Protein AF-A0A9X2VRH5-F1 (afdb_monomer_lite)

Secondary structure (DSSP, 8-state):
----------------------PPP----S-SSB--STTSHHHHHHHHHHTTHHHHH--BSSB-EEETTEEEEEE--BTTB--EEEEE-TTS--EEEEHHHHHHHHTS-TTT-HHHHH-EEPPPTTSTT-EE-TT-SEEEEES-SS-SEEEEEE-SSS-EEEEEPPEEES---SSTTTT--GGG--SEEEEEEEEEEBS-TT----HHHHHHHHHHHHTSHHHHHHHHHHHHTT---TT---EE---TT---SSSEEEEEEEEE-GGG-EEEEEEEEEEE-SSS--EEEEEEEEEE-HHHHHHH-TT-S--SBPHHHHHHHHHHHHHIIIIIGGGGT-S-GGGSPBSS--EEEEEEEE---S-SS-SSPPPHHHHB--GGG--BSS---SPEEEEEE--TT--HHHHHHHHHHHHHHHHHHHTBS--

Sequence (427 aa):
MTNAIYGSAKNVLQVGEVRNVVFSASDGPGTNALPGEPDHEVEFQPVFEAAGGAARLGHALGRVLREGPGWVQHFEGTPAQPPVVIHKQPGRRAGVATRALWEVLGAFGFPDGGTAGVGFPLSDPRSPGRIVGLDDDVVELAGGSWSPRGQMVRRSTDEWVWRPQVSFDDEAFRMGDLWDTSSSRVDLRLRVAARVPFATDDLRITADGRVRLVAALDLSSATEFGKRLAERWGLAAEDVTWQEVNGPHDHNNTRFSAHQLAFVGEDDRPALALVVHSCLAPNGFSGAEIVVDLRVDFGAITKAVEVAEDPRLTLDEARDFFTHGWHVSTTTALLAFTEDPVALPPAGAPRLELYLQGERPGTSGDERPMTILDMVDLSEFGEPRTIRSGPLAVGVTTPVGLPLDEVRTHAGEAVRRMAETYGFTGA

Organism: NCBI:txid1654476

Radius of gyration: 26.56 Å; chains: 1; bounding box: 74×41×82 Å

pLDDT: mean 83.82, std 19.2, range [23.33, 98.62]

Foldseek 3Di:
DDDDDDDDDPPPPPPPPPPPPDFDDDDDDDQLQPAAPPPCSVQQVVLCVLLVHCVAQNGWSDHWDDDAQWIKTWTCGDPVYATWIWIDHVPAHIDIEHVVVQVVQQPFADDQGRCNALNDFDDDPVRRSPYHYLPDQKTWGADHPQERIWIWGDPDSPAIFIWGDKDWDPPQDPCPCPPDDVPDFAQKKKKKKKKFFFHDPPWWQDPVLLVQLQVLVCVAVLLVLQLVLCVLLVFDSPPFGKDFDDDPPRDPGGFKGKIKRFTAAPPRHGQWMWIKIWGQDDDPGGIIIIMTMIGGHVVRSVVRDVDNPASAAEPVSSLSNQLRNVLCRQESSCSSGPVDSRRGRGHHFMKIKIKIDGRDQPPVPDPHGDASVSRYPPCQLPDFPDRDRDIQMMMIGTHRPDDSVVSSVVSNVGSVVSCVVSRRDRD

Structure (mmCIF, N/CA/C/O backbone):
data_AF-A0A9X2VRH5-F1
#
_entry.id   AF-A0A9X2VRH5-F1
#
loop_
_atom_site.group_PDB
_atom_site.id
_atom_site.t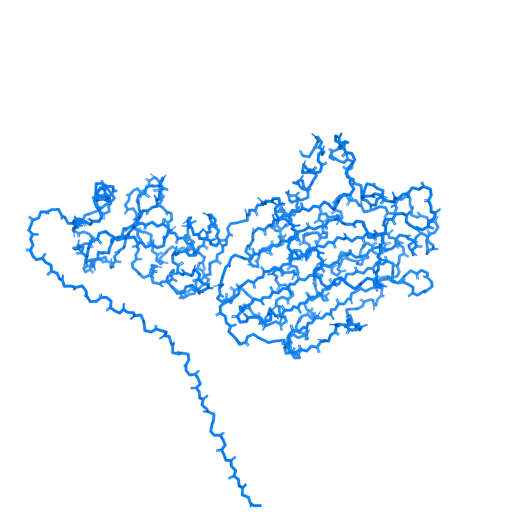ype_symbol
_atom_site.label_atom_id
_atom_site.label_alt_id
_atom_site.label_comp_id
_atom_site.label_asym_id
_atom_site.label_entity_id
_atom_site.label_seq_id
_atom_site.pdbx_PDB_ins_code
_atom_site.Cartn_x
_atom_site.Cartn_y
_atom_site.Cartn_z
_atom_site.occupancy
_atom_site.B_iso_or_equiv
_atom_site.auth_seq_id
_atom_site.auth_comp_id
_atom_site.auth_asym_id
_atom_site.auth_atom_id
_atom_site.pdbx_PDB_model_num
ATOM 1 N N . MET A 1 1 ? -43.811 -18.527 -28.873 1.00 38.19 1 MET A N 1
ATOM 2 C CA . MET A 1 1 ? -42.954 -18.729 -30.060 1.00 38.19 1 MET A CA 1
ATOM 3 C C . MET A 1 1 ? -42.538 -17.366 -30.577 1.00 38.19 1 MET A C 1
ATOM 5 O O . MET A 1 1 ? -43.396 -16.672 -31.097 1.00 38.19 1 MET A O 1
ATOM 9 N N . THR A 1 2 ? -41.291 -16.959 -30.330 1.00 29.78 2 THR A N 1
ATOM 10 C CA . THR A 1 2 ? -40.378 -16.212 -31.225 1.00 29.78 2 THR A CA 1
ATOM 11 C C . THR A 1 2 ? -39.117 -15.971 -30.390 1.00 29.78 2 THR A C 1
ATOM 13 O O . THR A 1 2 ? -39.121 -15.157 -29.472 1.00 29.78 2 THR A O 1
ATOM 16 N N . ASN A 1 3 ? -38.086 -16.781 -30.636 1.00 25.83 3 ASN A N 1
ATOM 17 C CA . ASN A 1 3 ? -36.779 -16.683 -29.991 1.00 25.83 3 ASN A CA 1
ATOM 18 C C . ASN A 1 3 ? -36.003 -15.516 -30.612 1.00 25.83 3 ASN A C 1
ATOM 20 O O . ASN A 1 3 ? -35.837 -15.491 -31.830 1.00 25.83 3 ASN A O 1
ATOM 24 N N . ALA A 1 4 ? -35.486 -14.605 -29.789 1.00 26.38 4 ALA A N 1
ATOM 25 C CA . ALA A 1 4 ? -34.442 -13.667 -30.187 1.00 26.38 4 ALA A CA 1
ATOM 26 C C . ALA A 1 4 ? -33.140 -14.081 -29.491 1.00 26.38 4 ALA A C 1
ATOM 28 O O . ALA A 1 4 ? -32.972 -13.919 -28.285 1.00 26.38 4 ALA A O 1
ATOM 29 N N . ILE A 1 5 ? -32.253 -14.688 -30.275 1.00 27.86 5 ILE A N 1
ATOM 30 C CA . ILE A 1 5 ? -30.889 -15.049 -29.901 1.00 27.86 5 ILE A CA 1
ATOM 31 C C . ILE A 1 5 ? -30.073 -13.753 -29.953 1.00 27.86 5 ILE A C 1
ATOM 33 O O . ILE A 1 5 ? -29.756 -13.274 -31.039 1.00 27.86 5 ILE A O 1
ATOM 37 N N . TYR A 1 6 ? -29.750 -13.172 -28.798 1.00 25.48 6 TYR A N 1
ATOM 38 C CA . TYR A 1 6 ? -28.715 -12.142 -28.713 1.00 25.48 6 TYR A CA 1
ATOM 39 C C . TYR A 1 6 ? -27.364 -12.842 -28.589 1.00 25.48 6 TYR A C 1
ATOM 41 O O . TYR A 1 6 ? -27.040 -13.435 -27.561 1.00 25.48 6 TYR A O 1
ATOM 49 N N . GLY A 1 7 ? -26.611 -12.828 -29.688 1.00 26.03 7 GLY A N 1
ATOM 50 C CA . GLY A 1 7 ? -25.240 -13.316 -29.730 1.00 26.03 7 GLY A CA 1
ATOM 51 C C . GLY A 1 7 ? -24.352 -12.501 -28.794 1.00 26.03 7 GLY A C 1
ATOM 52 O O . GLY A 1 7 ? -24.378 -11.272 -28.813 1.00 26.03 7 GLY A O 1
ATOM 53 N N . SER A 1 8 ? -23.561 -13.200 -27.979 1.00 25.52 8 SER A N 1
ATOM 54 C CA . SER A 1 8 ? -22.512 -12.597 -27.169 1.00 25.52 8 SER A CA 1
ATOM 55 C C . SER A 1 8 ? -21.451 -12.004 -28.097 1.00 25.52 8 SER A C 1
ATOM 57 O O . SER A 1 8 ? -20.679 -12.739 -28.724 1.00 25.52 8 SER A O 1
ATOM 59 N N . ALA A 1 9 ? -21.395 -10.680 -28.182 1.00 26.06 9 ALA A N 1
ATOM 60 C CA . ALA A 1 9 ? -20.209 -10.005 -28.672 1.00 26.06 9 ALA A CA 1
ATOM 61 C C . ALA A 1 9 ? -19.089 -10.279 -27.659 1.00 26.06 9 ALA A C 1
ATOM 63 O O . ALA A 1 9 ? -19.114 -9.782 -26.535 1.00 26.06 9 ALA A O 1
ATOM 64 N N . LYS A 1 10 ? -18.134 -11.136 -28.034 1.00 24.84 10 LYS A N 1
ATOM 65 C CA . LYS A 1 10 ? -16.832 -11.180 -27.372 1.00 24.84 10 LYS A CA 1
ATOM 66 C C . LYS A 1 10 ? -16.196 -9.811 -27.595 1.00 24.84 10 LYS A C 1
ATOM 68 O O . LYS A 1 10 ? -15.718 -9.541 -28.695 1.00 24.84 10 LYS A O 1
ATOM 73 N N . ASN A 1 11 ? -16.206 -8.961 -26.574 1.00 24.81 11 ASN A N 1
ATOM 74 C CA . ASN A 1 11 ? -15.332 -7.800 -26.525 1.00 24.81 11 ASN A CA 1
ATOM 75 C C . ASN A 1 11 ? -13.910 -8.336 -26.359 1.00 24.81 11 ASN A C 1
ATOM 77 O O . ASN A 1 11 ? -13.445 -8.608 -25.257 1.00 24.81 11 ASN A O 1
ATOM 81 N N . VAL A 1 12 ? -13.254 -8.590 -27.489 1.00 24.33 12 VAL A N 1
ATOM 82 C CA . VAL A 1 12 ? -11.800 -8.666 -27.537 1.00 24.33 12 VAL A CA 1
ATOM 83 C C . VAL A 1 12 ? -11.331 -7.282 -27.124 1.00 24.33 12 VAL A C 1
ATOM 85 O O . VAL A 1 12 ? -11.666 -6.306 -27.794 1.00 24.33 12 VAL A O 1
ATOM 88 N N . LEU A 1 13 ? -10.619 -7.202 -26.001 1.00 25.16 13 LEU A N 1
ATOM 89 C CA . LEU A 1 13 ? -9.874 -6.015 -25.616 1.00 25.16 13 LEU A CA 1
ATOM 90 C C . LEU A 1 13 ? -8.982 -5.678 -26.811 1.00 25.16 13 LEU A C 1
ATOM 92 O O . LEU A 1 13 ? -8.028 -6.394 -27.120 1.00 25.16 13 LEU A O 1
ATOM 96 N N . GLN A 1 14 ? -9.374 -4.653 -27.561 1.00 23.91 14 GLN A N 1
ATOM 97 C CA . GLN A 1 14 ? -8.560 -4.114 -28.626 1.00 23.91 14 GLN A CA 1
ATOM 98 C C . GLN A 1 14 ? -7.407 -3.434 -27.898 1.00 23.91 14 GLN A C 1
ATOM 100 O O . GLN A 1 14 ? -7.537 -2.300 -27.444 1.00 23.91 14 GLN A O 1
ATOM 105 N N . VAL A 1 15 ? -6.319 -4.185 -27.698 1.00 28.50 15 VAL A N 1
ATOM 106 C CA . VAL A 1 15 ? -5.009 -3.640 -27.350 1.00 28.50 15 VAL A CA 1
ATOM 107 C C . VAL A 1 15 ? -4.822 -2.469 -28.300 1.00 28.50 15 VAL A C 1
ATOM 109 O O . VAL A 1 15 ? -4.787 -2.673 -29.517 1.00 28.50 15 VAL A O 1
ATOM 112 N N . GLY A 1 16 ? -4.865 -1.251 -27.753 1.00 26.20 16 GLY A N 1
ATOM 113 C CA . GLY A 1 16 ? -4.719 -0.039 -28.541 1.00 26.20 16 GLY A CA 1
ATOM 114 C C . GLY A 1 16 ? -3.506 -0.219 -29.435 1.00 26.20 16 GLY A C 1
ATOM 115 O O . GLY A 1 16 ? -2.478 -0.698 -28.958 1.00 26.20 16 GLY A O 1
ATOM 116 N N . GLU A 1 17 ? -3.664 0.062 -30.732 1.00 23.33 17 GLU A N 1
ATOM 117 C CA . GLU A 1 17 ? -2.574 -0.022 -31.697 1.00 23.33 17 GLU A CA 1
ATOM 118 C C . GLU A 1 17 ? -1.329 0.612 -31.078 1.00 23.33 17 GLU A C 1
ATOM 120 O O . GLU A 1 17 ? -1.246 1.833 -30.919 1.00 23.33 17 GLU A O 1
ATOM 125 N N . VAL A 1 18 ? -0.354 -0.229 -30.728 1.00 32.19 18 VAL A N 1
ATOM 126 C CA . VAL A 1 18 ? 1.018 0.219 -30.562 1.00 32.19 18 VAL A CA 1
ATOM 127 C C . VAL A 1 18 ? 1.331 0.853 -31.902 1.00 32.19 18 VAL A C 1
ATOM 129 O O . VAL A 1 18 ? 1.407 0.160 -32.919 1.00 32.19 18 VAL A O 1
ATOM 132 N N . ARG A 1 19 ? 1.406 2.187 -31.939 1.00 27.39 19 ARG A N 1
ATOM 133 C CA . ARG A 1 19 ? 1.883 2.894 -33.119 1.00 27.39 19 ARG A CA 1
ATOM 134 C C . ARG A 1 19 ? 3.271 2.338 -33.384 1.00 27.39 19 ARG A C 1
ATOM 136 O O . ARG A 1 19 ? 4.225 2.701 -32.705 1.00 27.39 19 ARG A O 1
ATOM 143 N N . ASN A 1 20 ? 3.365 1.433 -34.351 1.00 27.00 20 ASN A N 1
ATOM 144 C CA . ASN A 1 20 ? 4.625 1.027 -34.935 1.00 27.00 20 ASN A CA 1
ATOM 145 C C . ASN A 1 20 ? 5.223 2.298 -35.530 1.00 27.00 20 ASN A C 1
ATOM 147 O O . ASN A 1 20 ? 4.850 2.726 -36.622 1.00 27.00 20 ASN A O 1
ATOM 151 N N . VAL A 1 21 ? 6.093 2.958 -34.768 1.00 35.22 21 VAL A N 1
ATOM 152 C CA . VAL A 1 21 ? 6.889 4.062 -35.281 1.00 35.22 21 VAL A CA 1
ATOM 153 C C . VAL A 1 21 ? 7.891 3.427 -36.236 1.00 35.22 21 VAL A C 1
ATOM 155 O O . VAL A 1 21 ? 8.880 2.823 -35.825 1.00 35.22 21 VAL A O 1
ATOM 158 N N . VAL A 1 22 ? 7.572 3.481 -37.527 1.00 28.33 22 VAL A N 1
ATOM 159 C CA . VAL A 1 22 ? 8.476 3.068 -38.598 1.00 28.33 22 VAL A CA 1
ATOM 160 C C . VAL A 1 22 ? 9.515 4.173 -38.747 1.00 28.33 22 VAL A C 1
ATOM 162 O O . VAL A 1 22 ? 9.224 5.244 -39.279 1.00 28.33 22 VAL A O 1
ATOM 165 N N . PHE A 1 23 ? 10.721 3.933 -38.245 1.00 37.50 23 PHE A N 1
ATOM 166 C CA . PHE A 1 23 ? 11.850 4.831 -38.449 1.00 37.50 23 PHE A CA 1
ATOM 167 C C . PHE A 1 23 ? 12.479 4.563 -39.823 1.00 37.50 23 PHE A C 1
ATOM 169 O O . PHE A 1 23 ? 12.725 3.415 -40.186 1.00 37.50 23 PHE A O 1
ATOM 176 N N . SER A 1 24 ? 12.720 5.619 -40.603 1.00 31.89 24 SER A N 1
ATOM 177 C CA . SER A 1 24 ? 13.521 5.547 -41.832 1.00 31.89 24 SER A CA 1
ATOM 178 C C . SER A 1 24 ? 14.968 5.910 -41.498 1.00 31.89 24 SER A C 1
ATOM 180 O O . SER A 1 24 ? 15.210 6.996 -40.972 1.00 31.89 24 SER A O 1
ATOM 182 N N . ALA A 1 25 ? 15.915 5.015 -41.787 1.00 34.03 25 ALA A N 1
ATOM 183 C CA . ALA A 1 25 ? 17.341 5.248 -41.566 1.00 34.03 25 ALA A CA 1
ATOM 184 C C . ALA A 1 25 ? 17.881 6.346 -42.505 1.00 34.03 25 ALA A C 1
ATOM 186 O O . ALA A 1 25 ? 17.543 6.378 -43.689 1.00 34.03 25 ALA A O 1
ATOM 187 N N . SER A 1 26 ? 18.729 7.239 -41.986 1.00 35.78 26 SER A N 1
ATOM 188 C CA . SER A 1 26 ? 19.509 8.187 -42.792 1.00 35.78 26 SER A CA 1
ATOM 189 C C . SER A 1 26 ? 20.978 7.765 -42.821 1.00 35.78 26 SER A C 1
ATOM 191 O O . SER A 1 26 ? 21.624 7.744 -41.773 1.00 35.78 26 SER A O 1
ATOM 193 N N . ASP A 1 27 ? 21.506 7.473 -44.010 1.00 37.06 27 ASP A N 1
ATOM 194 C CA . ASP A 1 27 ? 22.902 7.088 -44.231 1.00 37.06 27 ASP A CA 1
ATOM 195 C C . ASP A 1 27 ? 23.851 8.294 -44.107 1.00 37.06 27 ASP A C 1
ATOM 197 O O . ASP A 1 27 ? 23.890 9.173 -44.971 1.00 37.06 27 ASP A O 1
ATOM 201 N N . GLY A 1 28 ? 24.657 8.328 -43.045 1.00 33.66 28 GLY A N 1
ATOM 202 C CA . GLY A 1 28 ? 25.760 9.277 -42.883 1.00 33.66 28 GLY A CA 1
ATOM 203 C C . GLY A 1 28 ? 26.789 8.768 -41.863 1.00 33.66 28 GLY A C 1
ATOM 204 O O . GLY A 1 28 ? 26.388 8.283 -40.806 1.00 33.66 28 GLY A O 1
ATOM 205 N N . PRO A 1 29 ? 28.108 8.840 -42.136 1.00 40.34 29 PRO A N 1
ATOM 206 C CA . PRO A 1 29 ? 29.128 8.378 -41.203 1.00 40.34 29 PRO A CA 1
ATOM 207 C C . PRO A 1 29 ? 29.541 9.505 -40.244 1.00 40.34 29 PRO A C 1
ATOM 209 O O . PRO A 1 29 ? 30.034 10.543 -40.681 1.00 40.34 29 PRO A O 1
ATOM 212 N N . GLY A 1 30 ? 29.407 9.277 -38.935 1.00 45.72 30 GLY A N 1
ATOM 213 C CA . GLY A 1 30 ? 29.993 10.125 -37.887 1.00 45.72 30 GLY A CA 1
ATOM 214 C C . GLY A 1 30 ? 28.995 10.500 -36.792 1.00 45.72 30 GLY A C 1
ATOM 215 O O . GLY A 1 30 ? 28.043 11.216 -37.066 1.00 45.72 30 GLY A O 1
ATOM 216 N N . THR A 1 31 ? 29.258 10.013 -35.571 1.00 41.44 31 THR A N 1
ATOM 217 C CA . THR A 1 31 ? 28.448 10.072 -34.329 1.00 41.44 31 THR A CA 1
ATOM 218 C C . THR A 1 31 ? 27.107 9.324 -34.390 1.00 41.44 31 THR A C 1
ATOM 220 O O . THR A 1 31 ? 26.124 9.807 -34.931 1.00 41.44 31 THR A O 1
ATOM 223 N N . ASN A 1 32 ? 27.066 8.116 -33.808 1.00 51.38 32 ASN A N 1
ATOM 224 C CA . ASN A 1 32 ? 25.882 7.240 -33.812 1.00 51.38 32 ASN A CA 1
ATOM 225 C C . ASN A 1 32 ? 24.816 7.613 -32.763 1.00 51.38 32 ASN A C 1
ATOM 227 O O . ASN A 1 32 ? 23.782 6.955 -32.716 1.00 51.38 32 ASN A O 1
ATOM 231 N N . ALA A 1 33 ? 25.029 8.654 -31.953 1.00 51.75 33 ALA A N 1
ATOM 232 C CA . ALA A 1 33 ? 23.936 9.382 -31.318 1.00 51.75 33 ALA A CA 1
ATOM 233 C C . ALA A 1 33 ? 23.462 10.437 -32.330 1.00 51.75 33 ALA A C 1
ATOM 235 O O . ALA A 1 33 ? 24.148 11.427 -32.564 1.00 51.75 33 ALA A O 1
ATOM 236 N N . LEU A 1 34 ? 22.341 10.179 -33.009 1.00 50.84 34 LEU A N 1
ATOM 237 C CA . LEU A 1 34 ? 21.834 11.091 -34.039 1.00 50.84 34 LEU A CA 1
ATOM 238 C C . LEU A 1 34 ? 21.362 12.416 -33.424 1.00 50.84 34 LEU A C 1
ATOM 240 O O . LEU A 1 34 ? 20.657 12.368 -32.408 1.00 50.84 34 LEU A O 1
ATOM 244 N N . PRO A 1 35 ? 21.645 13.568 -34.068 1.00 50.47 35 PRO A N 1
ATOM 245 C CA . PRO A 1 35 ? 21.377 14.847 -33.448 1.00 50.47 35 PRO A CA 1
ATOM 246 C C . PRO A 1 35 ? 19.897 15.134 -33.179 1.00 50.47 35 PRO A C 1
ATOM 248 O O . PRO A 1 35 ? 19.085 15.137 -34.109 1.00 50.47 35 PRO A O 1
ATOM 251 N N . GLY A 1 36 ? 19.534 15.343 -31.911 1.00 58.47 36 GLY A N 1
ATOM 252 C CA . GLY A 1 36 ? 18.159 15.453 -31.400 1.00 58.47 36 GLY A CA 1
ATOM 253 C C . GLY A 1 36 ? 17.818 16.821 -30.819 1.00 58.47 36 GLY A C 1
ATOM 254 O O . GLY A 1 36 ? 18.209 17.836 -31.393 1.00 58.47 36 GLY A O 1
ATOM 255 N N . GLU A 1 37 ? 17.041 16.866 -29.725 1.00 55.69 37 GLU A N 1
ATOM 256 C CA . GLU A 1 37 ? 16.950 18.097 -28.921 1.00 55.69 37 GLU A CA 1
ATOM 257 C C . GLU A 1 37 ? 18.383 18.562 -28.591 1.00 55.69 37 GLU A C 1
ATOM 259 O O . GLU A 1 37 ? 19.158 17.749 -28.072 1.00 55.69 37 GLU A O 1
ATOM 264 N N . PRO A 1 38 ? 18.763 19.814 -28.921 1.00 54.44 38 PRO A N 1
ATOM 265 C CA . PRO A 1 38 ? 20.122 20.298 -28.701 1.00 54.44 38 PRO A CA 1
ATOM 266 C C . PRO A 1 38 ? 20.572 20.058 -27.252 1.00 54.44 38 PRO A C 1
ATOM 268 O O . PRO A 1 38 ? 19.781 20.225 -26.329 1.00 54.44 38 PRO A O 1
ATOM 271 N N . ASP A 1 39 ? 21.842 19.683 -27.076 1.00 65.06 39 ASP A N 1
ATOM 272 C CA . ASP A 1 39 ? 22.572 19.528 -25.802 1.00 65.06 39 ASP A CA 1
ATOM 273 C C . ASP A 1 39 ? 22.469 18.178 -25.053 1.00 65.06 39 ASP A C 1
ATOM 275 O O . ASP A 1 39 ? 23.260 17.947 -24.135 1.00 65.06 39 ASP A O 1
ATOM 279 N N . HIS A 1 40 ? 21.614 17.228 -25.461 1.00 68.12 40 HIS A N 1
ATOM 280 C CA . HIS A 1 40 ? 21.490 15.934 -24.752 1.00 68.12 40 HIS A CA 1
ATOM 281 C C . HIS A 1 40 ? 22.346 14.780 -25.308 1.00 68.12 40 HIS A C 1
ATOM 283 O O . HIS A 1 40 ? 22.630 13.819 -24.590 1.00 68.12 40 HIS A O 1
ATOM 289 N N . GLU A 1 41 ? 22.834 14.871 -26.546 1.00 71.06 41 GLU A N 1
ATOM 290 C CA . GLU A 1 41 ? 23.702 13.843 -27.157 1.00 71.06 41 GLU A CA 1
ATOM 291 C C . GLU A 1 41 ? 25.014 13.645 -26.394 1.00 71.06 41 GLU A C 1
ATOM 293 O O . GLU A 1 41 ? 25.464 12.515 -26.188 1.00 71.06 41 GLU A O 1
ATOM 298 N N . VAL A 1 42 ? 25.596 14.749 -25.914 1.00 79.44 42 VAL A N 1
ATOM 299 C CA . VAL A 1 42 ? 26.840 14.751 -25.129 1.00 79.44 42 VAL A CA 1
ATOM 300 C C . VAL A 1 42 ? 26.685 13.921 -23.854 1.00 79.44 42 VAL A C 1
ATOM 302 O O . VAL A 1 42 ? 27.647 13.328 -23.372 1.00 79.44 42 VAL A O 1
ATOM 305 N N . GLU A 1 43 ? 25.470 13.834 -23.315 1.00 85.75 43 GLU A N 1
ATOM 306 C CA . GLU A 1 43 ? 25.186 13.102 -22.084 1.00 85.75 43 GLU A CA 1
ATOM 307 C C . GLU A 1 43 ? 24.933 11.605 -22.322 1.00 85.75 43 GLU A C 1
ATOM 309 O O . GLU A 1 43 ? 25.116 10.803 -21.405 1.00 85.75 43 GLU A O 1
ATOM 314 N N . PHE A 1 44 ? 24.529 11.217 -23.537 1.00 91.75 44 PHE A N 1
ATOM 315 C CA . PHE A 1 44 ? 24.274 9.823 -23.920 1.00 91.75 44 PHE A CA 1
ATOM 316 C C . PHE A 1 44 ? 25.554 9.127 -24.393 1.00 91.75 44 PHE A C 1
ATOM 318 O O . PHE A 1 44 ? 25.726 7.929 -24.153 1.00 91.75 44 PHE A O 1
ATOM 325 N N . GLN A 1 45 ? 26.483 9.876 -24.998 1.00 91.25 45 GLN A N 1
ATOM 326 C CA . GLN A 1 45 ? 27.726 9.347 -25.562 1.00 91.25 45 GLN A CA 1
ATOM 327 C C . GLN A 1 45 ? 28.568 8.517 -24.567 1.00 91.25 45 GLN A C 1
ATOM 329 O O . GLN A 1 45 ? 28.950 7.401 -24.928 1.00 91.25 45 GLN A O 1
ATOM 334 N N . PRO A 1 46 ? 28.814 8.950 -23.310 1.00 92.81 46 PRO A N 1
ATOM 335 C CA . PRO A 1 46 ? 29.617 8.162 -22.372 1.00 92.81 46 PRO A CA 1
ATOM 336 C C . PRO A 1 46 ? 28.986 6.806 -22.042 1.00 92.81 46 PRO A C 1
ATOM 338 O O . PRO A 1 46 ? 29.686 5.812 -21.864 1.00 92.81 46 PRO A O 1
ATOM 341 N N . VAL A 1 47 ? 27.654 6.755 -21.963 1.00 94.69 47 VAL A N 1
ATOM 342 C CA . VAL A 1 47 ? 26.912 5.520 -21.684 1.00 94.69 47 VAL A CA 1
ATOM 343 C C . VAL A 1 47 ? 26.855 4.620 -22.910 1.00 94.69 47 VAL A C 1
ATOM 345 O O . VAL A 1 47 ? 27.018 3.411 -22.765 1.00 94.69 47 VAL A O 1
ATOM 348 N N . PHE A 1 48 ? 26.698 5.191 -24.104 1.00 95.00 48 PHE A N 1
ATOM 349 C CA . PHE A 1 48 ? 26.790 4.458 -25.364 1.00 95.00 48 PHE A CA 1
ATOM 350 C C . PHE A 1 48 ? 28.150 3.762 -25.501 1.00 95.00 48 PHE A C 1
ATOM 352 O O . PHE A 1 48 ? 28.203 2.559 -25.747 1.00 95.00 48 PHE A O 1
ATOM 359 N N . GLU A 1 49 ? 29.251 4.483 -25.273 1.00 95.06 49 GLU A N 1
ATOM 360 C CA . GLU A 1 49 ? 30.609 3.927 -25.312 1.00 95.06 49 GLU A CA 1
ATOM 361 C C . GLU A 1 49 ? 30.831 2.864 -24.233 1.00 95.06 49 GLU A C 1
ATOM 363 O O . GLU A 1 49 ? 31.309 1.770 -24.539 1.00 95.06 49 GLU A O 1
ATOM 368 N N . ALA A 1 50 ? 30.428 3.143 -22.987 1.00 94.56 50 ALA A N 1
ATOM 369 C CA . ALA A 1 50 ? 30.545 2.193 -21.880 1.00 94.56 50 ALA A CA 1
ATOM 370 C C . ALA A 1 50 ? 29.744 0.903 -22.125 1.00 94.56 50 ALA A C 1
ATOM 372 O O . ALA A 1 50 ? 30.163 -0.183 -21.727 1.00 94.56 50 ALA A O 1
ATOM 373 N N . ALA A 1 51 ? 28.618 1.003 -22.833 1.00 94.81 51 ALA A N 1
ATOM 374 C CA . ALA A 1 51 ? 27.803 -0.131 -23.245 1.00 94.81 51 ALA A CA 1
ATOM 375 C C . ALA A 1 51 ? 28.336 -0.852 -24.501 1.00 94.81 51 ALA A C 1
ATOM 377 O O . ALA A 1 51 ? 27.665 -1.741 -25.017 1.00 94.81 51 ALA A O 1
ATOM 378 N N . GLY A 1 52 ? 29.537 -0.518 -24.989 1.00 95.12 52 GLY A N 1
ATOM 379 C CA . GLY A 1 52 ? 30.192 -1.171 -26.130 1.00 95.12 52 GLY A CA 1
ATOM 380 C C . GLY A 1 52 ? 29.934 -0.513 -27.489 1.00 95.12 52 GLY A C 1
ATOM 381 O O . GLY A 1 52 ? 30.324 -1.063 -28.522 1.00 95.12 52 GLY A O 1
ATOM 382 N N . GLY A 1 53 ? 29.292 0.656 -27.503 1.00 95.06 53 GLY A N 1
ATOM 383 C CA . GLY A 1 53 ? 29.036 1.463 -28.690 1.00 95.06 53 GLY A CA 1
ATOM 384 C C . GLY A 1 53 ? 28.291 0.712 -29.793 1.00 95.06 53 GLY A C 1
ATOM 385 O O . GLY A 1 53 ? 27.529 -0.222 -29.546 1.00 95.06 53 GLY A O 1
ATOM 386 N N . ALA A 1 54 ? 28.549 1.097 -31.043 1.00 94.19 54 ALA A N 1
ATOM 387 C CA . ALA A 1 54 ? 27.851 0.555 -32.210 1.00 94.19 54 ALA A CA 1
ATOM 388 C C . ALA A 1 54 ? 28.061 -0.955 -32.389 1.00 94.19 54 ALA A C 1
ATOM 390 O O . ALA A 1 54 ? 27.171 -1.655 -32.860 1.00 94.19 54 ALA A O 1
ATOM 391 N N . ALA A 1 55 ? 29.228 -1.461 -31.976 1.00 94.44 55 ALA A N 1
ATOM 392 C CA . ALA A 1 55 ? 29.569 -2.876 -32.072 1.00 94.44 55 ALA A CA 1
ATOM 393 C C . ALA A 1 55 ? 28.667 -3.764 -31.203 1.00 94.44 55 ALA A C 1
ATOM 395 O O . ALA A 1 55 ? 28.528 -4.951 -31.491 1.00 94.44 55 ALA A O 1
ATOM 396 N N . ARG A 1 56 ? 28.066 -3.200 -30.146 1.00 95.06 56 ARG A N 1
ATOM 397 C CA . ARG A 1 56 ? 27.194 -3.927 -29.222 1.00 95.06 56 ARG A CA 1
ATOM 398 C C . ARG A 1 56 ? 25.735 -3.483 -29.304 1.00 95.06 56 ARG A C 1
ATOM 400 O O . ARG A 1 56 ? 24.855 -4.338 -29.289 1.00 95.06 56 ARG A O 1
ATOM 407 N N . LEU A 1 57 ? 25.487 -2.178 -29.399 1.00 95.62 57 LEU A N 1
ATOM 408 C CA . LEU A 1 57 ? 24.143 -1.595 -29.389 1.00 95.62 57 LEU A CA 1
ATOM 409 C C . LEU A 1 57 ? 23.536 -1.414 -30.788 1.00 95.62 57 LEU A C 1
ATOM 411 O O . LEU A 1 57 ? 22.332 -1.207 -30.889 1.00 95.62 57 LEU A O 1
ATOM 415 N N . GLY A 1 58 ? 24.333 -1.498 -31.857 1.00 95.56 58 GLY A N 1
ATOM 416 C CA . GLY A 1 58 ? 23.880 -1.221 -33.221 1.00 95.56 58 GLY A CA 1
ATOM 417 C C . GLY A 1 58 ? 23.763 0.272 -33.534 1.00 95.56 58 GLY A C 1
ATOM 418 O O . GLY A 1 58 ? 24.369 1.122 -32.870 1.00 95.56 58 GLY A O 1
ATOM 419 N N . HIS A 1 59 ? 23.003 0.593 -34.581 1.00 93.50 59 HIS A N 1
ATOM 420 C CA . HIS A 1 59 ? 22.742 1.969 -34.998 1.00 93.50 59 HIS A CA 1
ATOM 421 C C . HIS A 1 59 ? 21.558 2.566 -34.230 1.00 93.50 59 HIS A C 1
ATOM 423 O O . HIS A 1 59 ? 20.632 1.854 -33.833 1.00 93.50 59 HIS A O 1
ATOM 429 N N . ALA A 1 60 ? 21.591 3.883 -34.006 1.00 93.06 60 ALA A N 1
ATOM 430 C CA . ALA A 1 60 ? 20.440 4.591 -33.461 1.00 93.06 60 ALA A CA 1
ATOM 431 C C . ALA A 1 60 ? 19.296 4.589 -34.480 1.00 93.06 60 ALA A C 1
ATOM 433 O O . ALA A 1 60 ? 19.481 4.948 -35.641 1.00 93.06 60 ALA A O 1
ATOM 434 N N . LEU A 1 61 ? 18.101 4.239 -34.011 1.00 91.56 61 LEU A N 1
ATOM 435 C CA . LEU A 1 61 ? 16.868 4.231 -34.800 1.00 91.56 61 LEU A CA 1
ATOM 436 C C . LEU A 1 61 ? 16.293 5.634 -35.007 1.00 91.56 61 LEU A C 1
ATOM 438 O O . LEU A 1 61 ? 15.435 5.846 -35.857 1.00 91.56 61 LEU A O 1
ATOM 442 N N . GLY A 1 62 ? 16.741 6.607 -34.223 1.00 88.12 62 GLY A N 1
ATOM 443 C CA . GLY A 1 62 ? 16.233 7.961 -34.291 1.00 88.12 62 GLY A CA 1
ATOM 444 C C . GLY A 1 62 ? 17.020 8.918 -33.416 1.00 88.12 62 GLY A C 1
ATOM 445 O O . GLY A 1 62 ? 18.043 8.580 -32.818 1.00 88.12 62 GLY A O 1
ATOM 446 N N . ARG A 1 63 ? 16.519 10.145 -33.368 1.00 89.12 63 ARG A N 1
ATOM 447 C CA . ARG A 1 63 ? 17.050 11.221 -32.533 1.00 89.12 63 ARG A CA 1
ATOM 448 C C . ARG A 1 63 ? 16.699 10.987 -31.064 1.00 89.12 63 ARG A C 1
ATOM 450 O O . ARG A 1 63 ? 15.778 10.230 -30.766 1.00 89.12 63 ARG A O 1
ATOM 457 N N . VAL A 1 64 ? 17.402 11.671 -30.164 1.00 90.50 64 VAL A N 1
ATOM 458 C CA . VAL A 1 64 ? 16.981 11.774 -28.761 1.00 90.50 64 VAL A CA 1
ATOM 459 C C . VAL A 1 64 ? 15.639 12.510 -28.701 1.00 90.50 64 VAL A C 1
ATOM 461 O O . VAL A 1 64 ? 15.499 13.587 -29.286 1.00 90.50 64 VAL A O 1
ATOM 464 N N . LEU A 1 65 ? 14.657 11.929 -28.013 1.00 90.31 65 LEU A N 1
ATOM 465 C CA . LEU A 1 65 ? 13.310 12.479 -27.857 1.00 90.31 65 LEU A CA 1
ATOM 466 C C . LEU A 1 65 ? 12.931 12.531 -26.380 1.00 90.31 65 LEU A C 1
ATOM 468 O O . LEU A 1 65 ? 13.389 11.712 -25.583 1.00 90.31 65 LEU A O 1
ATOM 472 N N . ARG A 1 66 ? 12.064 13.478 -26.021 1.00 90.19 66 ARG A N 1
ATOM 473 C CA . ARG A 1 66 ? 11.465 13.529 -24.691 1.00 90.19 66 ARG A CA 1
ATOM 474 C C . ARG A 1 66 ? 10.363 12.475 -24.575 1.00 90.19 66 ARG A C 1
ATOM 476 O O . ARG A 1 66 ? 9.412 12.490 -25.352 1.00 90.19 66 ARG A O 1
ATOM 483 N N . GLU A 1 67 ? 10.473 11.604 -23.582 1.00 90.56 67 GLU A N 1
ATOM 484 C CA . GLU A 1 67 ? 9.488 10.569 -23.262 1.00 90.56 67 GLU A CA 1
ATOM 485 C C . GLU A 1 67 ? 9.328 10.480 -21.741 1.00 90.56 67 GLU A C 1
ATOM 487 O O . GLU A 1 67 ? 10.315 10.430 -21.006 1.00 90.56 67 GLU A O 1
ATOM 492 N N . GLY A 1 68 ? 8.084 10.495 -21.256 1.00 88.19 68 GLY A N 1
ATOM 493 C CA . GLY A 1 68 ? 7.786 10.437 -19.824 1.00 88.19 68 GLY A CA 1
ATOM 494 C C . GLY A 1 68 ? 8.592 11.466 -19.005 1.00 88.19 68 GLY A C 1
ATOM 495 O O . GLY A 1 68 ? 8.563 12.660 -19.325 1.00 88.19 68 GLY A O 1
ATOM 496 N N . PRO A 1 69 ? 9.317 11.043 -17.950 1.00 90.38 69 PRO A N 1
ATOM 497 C CA . PRO A 1 69 ? 10.053 11.947 -17.070 1.00 90.38 69 PRO A CA 1
ATOM 498 C C . PRO A 1 69 ? 11.409 12.421 -17.616 1.00 90.38 69 PRO A C 1
ATOM 500 O O . PRO A 1 69 ? 12.145 13.092 -16.890 1.00 90.38 69 PRO A O 1
ATOM 503 N N . GLY A 1 70 ? 11.792 12.065 -18.846 1.00 93.88 70 GLY A N 1
ATOM 504 C CA . GLY A 1 70 ? 13.138 12.342 -19.338 1.00 93.88 70 GLY A CA 1
ATOM 505 C C . GLY A 1 70 ? 13.303 12.236 -20.849 1.00 93.88 70 GLY A C 1
ATOM 506 O O . GLY A 1 70 ? 12.395 12.553 -21.612 1.00 93.88 70 GLY A O 1
ATOM 507 N N . TRP A 1 71 ? 14.496 11.820 -21.266 1.00 94.25 71 TRP A N 1
ATOM 508 C CA . TRP A 1 71 ? 14.896 11.690 -22.665 1.00 94.25 71 TRP A CA 1
ATOM 509 C C . TRP A 1 71 ? 15.300 10.258 -22.980 1.00 94.25 71 TRP A C 1
ATOM 511 O O . TRP A 1 71 ? 15.860 9.576 -22.118 1.00 94.25 71 TRP A O 1
ATOM 521 N N . VAL A 1 72 ? 15.052 9.825 -24.214 1.00 95.25 72 VAL A N 1
ATOM 522 C CA . VAL A 1 72 ? 15.320 8.464 -24.687 1.00 95.25 72 VAL A CA 1
ATOM 523 C C . VAL A 1 72 ? 15.898 8.456 -26.098 1.00 95.25 72 VAL A C 1
ATOM 525 O O . VAL A 1 72 ? 15.626 9.351 -26.898 1.00 95.25 72 VAL A O 1
ATOM 528 N N . GLN A 1 73 ? 16.670 7.421 -26.420 1.00 94.94 73 GLN A N 1
ATOM 529 C CA . GLN A 1 73 ? 17.113 7.103 -27.775 1.00 94.94 73 GLN A CA 1
ATOM 530 C C . GLN A 1 73 ? 17.121 5.588 -27.967 1.00 94.94 73 GLN A C 1
ATOM 532 O O . GLN A 1 73 ? 17.704 4.851 -27.170 1.00 94.94 73 GLN A O 1
ATOM 537 N N . HIS A 1 74 ? 16.472 5.128 -29.033 1.00 95.94 74 HIS A N 1
ATOM 538 C CA . HIS A 1 74 ? 16.354 3.709 -29.357 1.00 95.94 74 HIS A CA 1
ATOM 539 C C . HIS A 1 74 ? 17.474 3.265 -30.295 1.00 95.94 74 HIS A C 1
ATOM 541 O O . HIS A 1 74 ? 17.873 4.011 -31.191 1.00 95.94 74 HIS A O 1
ATOM 547 N N . PHE A 1 75 ? 17.927 2.026 -30.124 1.00 97.00 75 PHE A N 1
ATOM 548 C CA . PHE A 1 75 ? 18.966 1.404 -30.938 1.00 97.00 75 PHE A CA 1
ATOM 549 C C . PHE A 1 75 ? 18.519 0.027 -31.432 1.00 97.00 75 PHE A C 1
ATOM 551 O O . PHE A 1 75 ? 17.785 -0.686 -30.744 1.00 97.00 75 PHE A O 1
ATOM 558 N N . GLU A 1 76 ? 18.979 -0.343 -32.626 1.00 95.94 76 GLU A N 1
ATOM 559 C CA . GLU A 1 76 ? 18.610 -1.587 -33.316 1.00 95.94 76 GLU A CA 1
ATOM 560 C C . GLU A 1 76 ? 19.051 -2.860 -32.587 1.00 95.94 76 GLU A C 1
ATOM 562 O O . GLU A 1 76 ? 18.426 -3.906 -32.749 1.00 95.94 76 GLU A O 1
ATOM 567 N N . GLY A 1 77 ? 20.108 -2.789 -31.777 1.00 94.75 77 GLY A N 1
ATOM 568 C CA . GLY A 1 77 ? 20.803 -3.973 -31.288 1.00 94.75 77 GLY A CA 1
ATOM 569 C C . GLY A 1 77 ? 21.700 -4.589 -32.364 1.00 94.75 77 GLY A C 1
ATOM 570 O O . GLY A 1 77 ? 22.022 -3.980 -33.383 1.00 94.75 77 GLY A O 1
ATOM 571 N N . THR A 1 78 ? 22.142 -5.819 -32.126 1.00 94.88 78 THR A N 1
ATOM 572 C CA . THR A 1 78 ? 22.981 -6.606 -33.042 1.00 94.88 78 THR A CA 1
ATOM 573 C C . THR A 1 78 ? 22.523 -8.069 -33.029 1.00 94.88 78 THR A C 1
ATOM 575 O O . THR A 1 78 ? 21.747 -8.458 -32.160 1.00 94.88 78 THR A O 1
ATOM 578 N N . PRO A 1 79 ? 23.019 -8.957 -33.908 1.00 93.88 79 PRO A N 1
ATOM 579 C CA . PRO A 1 79 ? 22.681 -10.381 -33.814 1.00 93.88 79 PRO A CA 1
ATOM 580 C C . PRO A 1 79 ? 23.024 -11.034 -32.459 1.00 93.88 79 PRO A C 1
ATOM 582 O O . PRO A 1 79 ? 22.450 -12.064 -32.119 1.00 93.88 79 PRO A O 1
ATOM 585 N N . ALA A 1 80 ? 23.954 -10.453 -31.690 1.00 92.19 80 ALA A N 1
ATOM 586 C CA . ALA A 1 80 ? 24.383 -10.955 -30.384 1.00 92.19 80 ALA A CA 1
ATOM 587 C C . ALA A 1 80 ? 23.757 -10.212 -29.187 1.00 92.19 80 ALA A C 1
ATOM 589 O O . ALA A 1 80 ? 23.984 -10.605 -28.040 1.00 92.19 80 ALA A O 1
ATOM 590 N N . GLN A 1 81 ? 23.028 -9.116 -29.417 1.00 92.75 81 GLN A N 1
ATOM 591 C CA . GLN A 1 81 ? 22.427 -8.301 -28.360 1.00 92.75 81 GLN A CA 1
ATOM 592 C C . GLN A 1 81 ? 21.070 -7.758 -28.805 1.00 92.75 81 GLN A C 1
ATOM 594 O O . GLN A 1 81 ? 20.975 -7.199 -29.896 1.00 92.75 81 GLN A O 1
ATOM 599 N N . PRO A 1 82 ? 20.033 -7.849 -27.962 1.00 95.25 82 PRO A N 1
ATOM 600 C CA . PRO A 1 82 ? 18.715 -7.346 -28.321 1.00 95.25 82 PRO A CA 1
ATOM 601 C C . PRO A 1 82 ? 18.727 -5.821 -28.540 1.00 95.25 82 PRO A C 1
ATOM 603 O O . PRO A 1 82 ? 19.638 -5.138 -28.062 1.00 95.25 82 PRO A O 1
ATOM 606 N N . PRO A 1 83 ? 17.698 -5.271 -29.210 1.00 97.75 83 PRO A N 1
ATOM 607 C CA . PRO A 1 83 ? 17.485 -3.830 -29.276 1.00 97.75 83 PRO A CA 1
ATOM 608 C C . PRO A 1 83 ? 17.464 -3.202 -27.877 1.00 97.75 83 PRO A C 1
ATOM 610 O O . PRO A 1 83 ? 16.945 -3.797 -26.924 1.00 97.75 83 PRO A O 1
ATOM 613 N N . VAL A 1 84 ? 17.993 -1.984 -27.754 1.00 97.75 84 VAL A N 1
ATOM 614 C CA . VAL A 1 84 ? 18.099 -1.270 -26.472 1.00 97.75 84 VAL A CA 1
ATOM 615 C C . VAL A 1 84 ? 17.556 0.151 -26.551 1.00 97.75 84 VAL A C 1
ATOM 617 O O . VAL A 1 84 ? 17.367 0.716 -27.629 1.00 97.75 84 VAL A O 1
ATOM 620 N N . VAL A 1 85 ? 17.342 0.739 -25.381 1.00 97.31 85 VAL A N 1
ATOM 621 C CA . VAL A 1 85 ? 16.989 2.140 -25.175 1.00 97.31 85 VAL A CA 1
ATOM 622 C C . VAL A 1 85 ? 18.017 2.744 -24.229 1.00 97.31 85 VAL A C 1
ATOM 624 O O . VAL A 1 85 ? 18.206 2.242 -23.120 1.00 97.31 85 VAL A O 1
ATOM 627 N N . ILE A 1 86 ? 18.681 3.818 -24.654 1.00 96.88 86 ILE A N 1
ATOM 628 C CA . ILE A 1 86 ? 19.406 4.687 -23.726 1.00 96.88 86 ILE A CA 1
ATOM 629 C C . ILE A 1 86 ? 18.409 5.714 -23.205 1.00 96.88 86 ILE A C 1
ATOM 631 O O . ILE A 1 86 ? 17.678 6.307 -23.995 1.00 96.88 86 ILE A O 1
ATOM 635 N N . HIS A 1 87 ? 18.361 5.922 -21.894 1.00 95.75 87 HIS A N 1
ATOM 636 C CA . HIS A 1 87 ? 17.425 6.847 -21.261 1.00 95.75 87 HIS A CA 1
ATOM 637 C C . HIS A 1 87 ? 18.127 7.720 -20.218 1.00 95.75 87 HIS A C 1
ATOM 639 O O . HIS A 1 87 ? 19.105 7.306 -19.596 1.00 95.75 87 HIS A O 1
ATOM 645 N N . LYS A 1 88 ? 17.615 8.926 -19.969 1.00 94.25 88 LYS A N 1
ATOM 646 C CA . LYS A 1 88 ? 18.148 9.849 -18.958 1.00 94.25 88 LYS A CA 1
ATOM 647 C C . LYS A 1 88 ? 17.042 10.660 -18.310 1.00 94.25 88 LYS A C 1
ATOM 649 O O . LYS A 1 88 ? 16.131 11.117 -18.987 1.00 94.25 88 LYS A O 1
ATOM 654 N N . GLN A 1 89 ? 17.170 10.895 -17.008 1.00 92.62 89 GLN A N 1
ATOM 655 C CA . GLN A 1 89 ? 16.282 11.777 -16.248 1.00 92.62 89 GLN A CA 1
ATOM 656 C C . GLN A 1 89 ? 17.014 13.059 -15.826 1.00 92.62 89 GLN A C 1
ATOM 658 O O . GLN A 1 89 ? 18.244 13.037 -15.679 1.00 92.62 89 GLN A O 1
ATOM 663 N N . PRO A 1 90 ? 16.292 14.165 -15.571 1.00 90.06 90 PRO A N 1
ATOM 664 C CA . PRO A 1 90 ? 16.878 15.366 -14.986 1.00 90.06 90 PRO A CA 1
ATOM 665 C C . PRO A 1 90 ? 17.666 15.052 -13.705 1.00 90.06 90 PRO A C 1
ATOM 667 O O . PRO A 1 90 ? 17.187 14.346 -12.819 1.00 90.06 90 PRO A O 1
ATOM 670 N N . GLY A 1 91 ? 18.903 15.549 -13.621 1.00 89.44 91 GLY A N 1
ATOM 671 C CA . GLY A 1 91 ? 19.775 15.356 -12.455 1.00 89.44 91 GLY A CA 1
ATOM 672 C C . GLY A 1 91 ? 20.316 13.933 -12.249 1.00 89.44 91 GLY A C 1
ATOM 673 O O . GLY A 1 91 ? 20.957 13.679 -11.230 1.00 89.44 91 GLY A O 1
ATOM 674 N N . ARG A 1 92 ? 20.090 12.998 -13.185 1.00 90.25 92 ARG A N 1
ATOM 675 C CA . ARG A 1 92 ? 20.581 11.611 -13.101 1.00 90.25 92 ARG A CA 1
ATOM 676 C C . ARG A 1 92 ? 21.485 11.249 -14.275 1.00 90.25 92 ARG A C 1
ATOM 678 O O . ARG A 1 92 ? 21.453 11.879 -15.330 1.00 90.25 92 ARG A O 1
ATOM 685 N N . ARG A 1 93 ? 22.305 10.213 -14.076 1.00 91.19 93 ARG A N 1
ATOM 686 C CA . ARG A 1 93 ? 23.126 9.618 -15.140 1.00 91.19 93 ARG A CA 1
ATOM 687 C C . ARG A 1 93 ? 22.231 8.894 -16.147 1.00 91.19 93 ARG A C 1
ATOM 689 O O . ARG A 1 93 ? 21.182 8.378 -15.766 1.00 91.19 93 ARG A O 1
ATOM 696 N N . ALA A 1 94 ? 22.659 8.866 -17.407 1.00 94.38 94 ALA A N 1
ATOM 697 C CA . ALA A 1 94 ? 22.007 8.052 -18.421 1.00 94.38 94 ALA A CA 1
ATOM 698 C C . ALA A 1 94 ? 22.172 6.552 -18.109 1.00 94.38 94 ALA A C 1
ATOM 700 O O . ALA A 1 94 ? 23.127 6.146 -17.440 1.00 94.38 94 ALA A O 1
ATOM 701 N N . GLY A 1 95 ? 21.233 5.756 -18.605 1.00 95.56 95 GLY A N 1
ATOM 702 C CA . GLY A 1 95 ? 21.171 4.311 -18.452 1.00 95.56 95 GLY A CA 1
ATOM 703 C C . GLY A 1 95 ? 20.857 3.603 -19.748 1.00 95.56 95 GLY A C 1
ATOM 704 O O . GLY A 1 95 ? 20.452 4.247 -20.711 1.00 95.56 95 GLY A O 1
ATOM 705 N N . VAL A 1 96 ? 21.050 2.283 -19.765 1.00 97.06 96 VAL A N 1
ATOM 706 C CA . VAL A 1 96 ? 20.707 1.431 -20.908 1.00 97.06 96 VAL A CA 1
ATOM 707 C C . VAL A 1 96 ? 19.764 0.335 -20.444 1.00 97.06 96 VAL A C 1
ATOM 709 O O . VAL A 1 96 ? 20.077 -0.400 -19.509 1.00 97.06 96 VAL A O 1
ATOM 712 N N . ALA A 1 97 ? 18.633 0.205 -21.126 1.00 97.56 97 ALA A N 1
ATOM 713 C CA . ALA A 1 97 ? 17.656 -0.846 -20.900 1.00 97.56 97 ALA A CA 1
ATOM 714 C C . ALA A 1 97 ? 17.406 -1.630 -22.191 1.00 97.56 97 ALA A C 1
ATOM 716 O O . ALA A 1 97 ? 17.499 -1.081 -23.287 1.00 97.56 97 ALA A O 1
ATOM 717 N N . THR A 1 98 ? 17.063 -2.912 -22.093 1.00 97.44 98 THR A N 1
ATOM 718 C CA . THR A 1 98 ? 16.552 -3.655 -23.254 1.00 97.44 98 THR A CA 1
ATOM 719 C C . THR A 1 98 ? 15.220 -3.063 -23.710 1.00 97.44 98 THR A C 1
ATOM 721 O O . THR A 1 98 ? 14.411 -2.617 -22.895 1.00 97.44 98 THR A O 1
ATOM 724 N N . ARG A 1 99 ? 14.951 -3.105 -25.016 1.00 96.50 99 ARG A N 1
ATOM 725 C CA . ARG A 1 99 ? 13.662 -2.678 -25.570 1.00 96.50 99 ARG A CA 1
ATOM 726 C C . ARG A 1 99 ? 12.496 -3.507 -25.030 1.00 96.50 99 ARG A C 1
ATOM 728 O O . ARG A 1 99 ? 11.445 -2.945 -24.764 1.00 96.50 99 ARG A O 1
ATOM 735 N N . ALA A 1 100 ? 12.699 -4.805 -24.809 1.00 96.00 100 ALA A N 1
ATOM 736 C CA . ALA A 1 100 ? 11.668 -5.682 -24.257 1.00 96.00 100 ALA A CA 1
ATOM 737 C C . ALA A 1 100 ? 11.228 -5.239 -22.849 1.00 96.00 100 ALA A C 1
ATOM 739 O O . ALA A 1 100 ? 10.037 -5.155 -22.571 1.00 96.00 100 ALA A O 1
ATOM 740 N N . LEU A 1 101 ? 12.178 -4.869 -21.980 1.00 95.81 101 LEU A N 1
ATOM 741 C CA . LEU A 1 101 ? 11.856 -4.258 -20.687 1.00 95.81 101 LEU A CA 1
ATOM 742 C C . LEU A 1 101 ? 11.114 -2.926 -20.864 1.00 95.81 101 LEU A C 1
ATOM 744 O O . LEU A 1 101 ? 10.138 -2.675 -20.165 1.00 95.81 101 LEU A O 1
ATOM 748 N N . TRP A 1 102 ? 11.547 -2.087 -21.807 1.00 95.62 102 TRP A N 1
ATOM 749 C CA . TRP A 1 102 ? 10.885 -0.811 -22.095 1.00 95.62 102 TRP A CA 1
ATOM 750 C C . TRP A 1 102 ? 9.419 -0.989 -22.518 1.00 95.62 102 TRP A C 1
ATOM 752 O O . TRP A 1 102 ? 8.549 -0.248 -22.073 1.00 95.62 102 TRP A O 1
ATOM 762 N N . GLU A 1 103 ? 9.134 -2.005 -23.333 1.00 94.06 103 GLU A N 1
ATOM 763 C CA . GLU A 1 103 ? 7.780 -2.363 -23.768 1.00 94.06 103 GLU A CA 1
ATOM 764 C C . GLU A 1 103 ? 6.921 -2.880 -22.603 1.00 94.06 103 GLU A C 1
ATOM 766 O O . GLU A 1 103 ? 5.763 -2.483 -22.489 1.00 94.06 103 GLU A O 1
ATOM 771 N N . VAL A 1 104 ? 7.495 -3.672 -21.685 1.00 93.56 104 VAL A N 1
ATOM 772 C CA . VAL A 1 104 ? 6.819 -4.074 -20.435 1.00 93.56 104 VAL A CA 1
ATOM 773 C C . VAL A 1 104 ? 6.470 -2.854 -19.582 1.00 93.56 104 VAL A C 1
ATOM 775 O O . VAL A 1 104 ? 5.340 -2.744 -19.115 1.00 93.56 104 VAL A O 1
ATOM 778 N N . LEU A 1 105 ? 7.400 -1.906 -19.411 1.00 93.38 105 LEU A N 1
ATOM 779 C CA . LEU A 1 105 ? 7.116 -0.657 -18.696 1.00 93.38 105 LEU A CA 1
ATOM 780 C C . LEU A 1 105 ? 5.998 0.131 -19.384 1.00 93.38 105 LEU A C 1
ATOM 782 O O . LEU A 1 105 ? 5.118 0.650 -18.706 1.00 93.38 105 LEU A O 1
ATOM 786 N N . GLY A 1 106 ? 6.010 0.181 -20.719 1.00 90.94 106 GLY A N 1
ATOM 787 C CA . GLY A 1 106 ? 4.999 0.834 -21.551 1.00 90.94 106 GLY A CA 1
ATOM 788 C C . GLY A 1 106 ? 3.586 0.253 -21.427 1.00 90.94 106 GLY A C 1
ATOM 789 O O . GLY A 1 106 ? 2.627 0.954 -21.734 1.00 90.94 106 GLY A O 1
ATOM 790 N N . ALA A 1 107 ? 3.446 -0.992 -20.964 1.00 89.69 107 ALA A N 1
ATOM 791 C CA . ALA A 1 107 ? 2.156 -1.669 -20.829 1.00 89.69 107 ALA A CA 1
ATOM 792 C C . ALA A 1 107 ? 1.383 -1.305 -19.544 1.00 89.69 107 ALA A C 1
ATOM 794 O O . ALA A 1 107 ? 0.206 -1.647 -19.425 1.00 89.69 107 ALA A O 1
ATOM 795 N N . PHE A 1 108 ? 2.009 -0.617 -18.581 1.00 86.69 108 PHE A N 1
ATOM 796 C CA . PHE A 1 108 ? 1.333 -0.156 -17.362 1.00 86.69 108 PHE A CA 1
ATOM 797 C C . PHE A 1 108 ? 0.370 1.011 -17.650 1.00 86.69 108 PHE A C 1
ATOM 799 O O . PHE A 1 108 ? 0.695 1.878 -18.448 1.00 86.69 108 PHE A O 1
ATOM 806 N N . GLY A 1 109 ? -0.799 1.027 -16.991 1.00 72.50 109 GLY A N 1
ATOM 807 C CA . GLY A 1 109 ? -2.078 1.625 -17.437 1.00 72.50 109 GLY A CA 1
ATOM 808 C C . GLY A 1 109 ? -2.197 3.130 -17.779 1.00 72.50 109 GLY A C 1
ATOM 809 O O . GLY A 1 109 ? -1.570 3.639 -18.695 1.00 72.50 109 GLY A O 1
ATOM 810 N N . PHE A 1 110 ? -3.150 3.827 -17.150 1.00 66.81 110 PHE A N 1
ATOM 811 C CA . PHE A 1 110 ? -3.642 5.191 -17.470 1.00 66.81 110 PHE A CA 1
ATOM 812 C C . PHE A 1 110 ? -4.016 5.901 -16.145 1.00 66.81 110 PHE A C 1
ATOM 814 O O . PHE A 1 110 ? -4.320 5.177 -15.196 1.00 66.81 110 PHE A O 1
ATOM 821 N N . PRO A 1 111 ? -4.048 7.252 -16.002 1.00 62.38 111 PRO A N 1
ATOM 822 C CA . PRO A 1 111 ? -3.843 8.325 -16.993 1.00 62.38 111 PRO A CA 1
ATOM 823 C C . PRO A 1 111 ? -2.405 8.545 -17.440 1.00 62.38 111 PRO A C 1
ATOM 825 O O . PRO A 1 111 ? -2.162 8.740 -18.626 1.00 62.38 111 PRO A O 1
ATOM 828 N N . ASP A 1 112 ? -1.460 8.425 -16.517 1.00 76.94 112 ASP A N 1
ATOM 829 C CA . ASP A 1 112 ? -0.041 8.632 -16.786 1.00 76.94 112 ASP A CA 1
ATOM 830 C C . ASP A 1 112 ? 0.692 7.296 -16.719 1.00 76.94 112 ASP A C 1
ATOM 832 O O . ASP A 1 112 ? 1.591 7.151 -15.909 1.00 76.94 112 ASP A O 1
ATOM 836 N N . GLY A 1 113 ? 0.267 6.267 -17.451 1.00 82.38 113 GLY A N 1
ATOM 837 C CA . GLY A 1 113 ? 0.982 4.989 -17.416 1.00 82.38 113 GLY A CA 1
ATOM 838 C C . GLY A 1 113 ? 2.256 4.982 -18.243 1.00 82.38 113 GLY A C 1
ATOM 839 O O . GLY A 1 113 ? 2.853 6.019 -18.548 1.00 82.38 113 GLY A O 1
ATOM 840 N N . GLY A 1 114 ? 2.721 3.788 -18.576 1.00 91.44 114 GLY A N 1
ATOM 841 C CA . GLY A 1 114 ? 4.022 3.614 -19.187 1.00 91.44 114 GLY A CA 1
ATOM 842 C C . GLY A 1 114 ? 5.149 4.126 -18.288 1.00 91.44 114 GLY A C 1
ATOM 843 O O . GLY A 1 114 ? 5.011 4.277 -17.070 1.00 91.44 114 GLY A O 1
ATOM 844 N N . THR A 1 115 ? 6.254 4.505 -18.922 1.00 93.31 115 THR A N 1
ATOM 845 C CA . THR A 1 115 ? 7.431 5.099 -18.273 1.00 93.31 115 THR A CA 1
ATOM 846 C C . THR A 1 115 ? 7.168 6.473 -17.642 1.00 93.31 115 THR A C 1
ATOM 848 O O . THR A 1 115 ? 7.917 6.881 -16.753 1.00 93.31 115 THR A O 1
ATOM 851 N N . ALA A 1 116 ? 6.093 7.171 -18.037 1.00 93.19 116 ALA A N 1
ATOM 852 C CA . ALA A 1 116 ? 5.645 8.406 -17.391 1.00 93.19 116 ALA A CA 1
ATOM 853 C C . ALA A 1 116 ? 5.173 8.161 -15.948 1.00 93.19 116 ALA A C 1
ATOM 855 O O . ALA A 1 116 ? 5.504 8.945 -15.058 1.00 93.19 116 ALA A O 1
ATOM 856 N N . GLY A 1 117 ? 4.465 7.055 -15.713 1.00 93.50 117 GLY A N 1
ATOM 857 C CA . GLY A 1 117 ? 3.923 6.684 -14.406 1.00 93.50 117 GLY A CA 1
ATOM 858 C C . GLY A 1 117 ? 4.895 5.921 -13.541 1.00 93.50 117 GLY A C 1
ATOM 859 O O . GLY A 1 117 ? 5.181 6.334 -12.418 1.00 93.50 117 GLY A O 1
ATOM 860 N N . VAL A 1 118 ? 5.425 4.816 -14.072 1.00 94.56 118 VAL A N 1
ATOM 861 C CA . VAL A 1 118 ? 6.283 3.897 -13.308 1.00 94.56 118 VAL A CA 1
ATOM 862 C C . VAL A 1 118 ? 7.711 4.416 -13.152 1.00 94.56 118 VAL A C 1
ATOM 864 O O . VAL A 1 118 ? 8.389 4.068 -12.184 1.00 94.56 118 VAL A O 1
ATOM 867 N N . GLY A 1 119 ? 8.154 5.276 -14.073 1.00 95.00 119 GLY A N 1
ATOM 868 C CA . GLY A 1 119 ? 9.500 5.835 -14.115 1.00 95.00 119 GLY A CA 1
ATOM 869 C C . GLY A 1 119 ? 10.450 5.107 -15.067 1.00 95.00 119 GLY A C 1
ATOM 870 O O . GLY A 1 119 ? 10.061 4.231 -15.837 1.00 95.00 119 GLY A O 1
ATOM 871 N N . PHE A 1 120 ? 11.722 5.504 -15.021 1.00 96.69 120 PHE A N 1
ATOM 872 C CA . PHE A 1 120 ? 12.800 4.905 -15.814 1.00 96.69 120 PHE A CA 1
ATOM 873 C C . PHE A 1 120 ? 13.627 3.932 -14.968 1.00 96.69 120 PHE A C 1
ATOM 875 O O . PHE A 1 120 ? 13.819 4.213 -13.780 1.00 96.69 120 PHE A O 1
ATOM 882 N N . PRO A 1 121 ? 14.189 2.864 -15.567 1.00 96.81 121 PRO A N 1
ATOM 883 C CA . PRO A 1 121 ? 15.165 2.002 -14.907 1.00 96.81 121 PRO A CA 1
ATOM 884 C C . PRO A 1 121 ? 16.324 2.791 -14.299 1.00 96.81 121 PRO A C 1
ATOM 886 O O . PRO A 1 121 ? 16.839 3.736 -14.894 1.00 96.81 121 PRO A O 1
ATOM 889 N N . LEU A 1 122 ? 16.766 2.412 -13.106 1.00 94.44 122 LEU A N 1
ATOM 890 C CA . LEU A 1 122 ? 17.962 2.977 -12.502 1.00 94.44 122 LEU A CA 1
ATOM 891 C C . LEU A 1 122 ? 19.206 2.257 -13.009 1.00 94.44 122 LEU A C 1
ATOM 893 O O . LEU A 1 122 ? 19.281 1.034 -13.072 1.00 94.44 122 LEU A O 1
ATOM 897 N N . SER A 1 123 ? 20.224 3.045 -13.340 1.00 89.00 123 SER A N 1
ATOM 898 C CA . SER A 1 123 ? 21.550 2.524 -13.662 1.00 89.00 123 SER A CA 1
ATOM 899 C C . SER A 1 123 ? 22.371 2.344 -12.400 1.00 89.00 123 SER A C 1
ATOM 901 O O . SER A 1 123 ? 22.424 3.248 -11.564 1.00 89.00 123 SER A O 1
ATOM 903 N N . ASP A 1 124 ? 23.070 1.217 -12.304 1.00 88.50 124 ASP A N 1
ATOM 904 C CA . ASP A 1 124 ? 24.074 1.005 -11.269 1.00 88.50 124 ASP A CA 1
ATOM 905 C C . ASP A 1 124 ? 25.269 1.952 -11.502 1.00 88.50 124 ASP A C 1
ATOM 907 O O . ASP A 1 124 ? 25.971 1.821 -12.512 1.00 88.50 124 ASP A O 1
ATOM 911 N N . PRO A 1 125 ? 25.562 2.889 -10.579 1.00 85.19 125 PRO A N 1
ATOM 912 C CA . PRO A 1 125 ? 26.701 3.790 -10.714 1.00 85.19 125 PRO A CA 1
ATOM 913 C C . PRO A 1 125 ? 28.054 3.073 -10.774 1.00 85.19 125 PRO A C 1
ATOM 915 O O . PRO A 1 125 ? 29.022 3.676 -11.241 1.00 85.19 125 PRO A O 1
ATOM 918 N N . ARG A 1 126 ? 28.132 1.830 -10.279 1.00 89.75 126 ARG A N 1
ATOM 919 C CA . ARG A 1 126 ? 29.341 0.994 -10.284 1.00 89.75 126 ARG A CA 1
ATOM 920 C C . ARG A 1 126 ? 29.549 0.270 -11.611 1.00 89.75 126 ARG A C 1
ATOM 922 O O . ARG A 1 126 ? 30.670 -0.147 -11.884 1.00 89.75 126 ARG A O 1
ATOM 929 N N . SER A 1 127 ? 28.509 0.189 -12.441 1.00 90.88 127 SER A N 1
ATOM 930 C CA . SER A 1 127 ? 28.527 -0.532 -13.714 1.00 90.88 12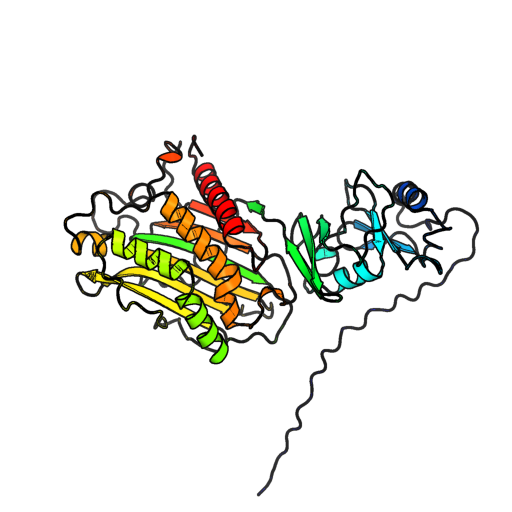7 SER A CA 1
ATOM 931 C C . SER A 1 127 ? 27.973 0.332 -14.861 1.00 90.88 127 SER A C 1
ATOM 933 O O . SER A 1 127 ? 26.932 -0.009 -15.435 1.00 90.88 127 SER A O 1
ATOM 935 N N . PRO A 1 128 ? 28.624 1.463 -15.219 1.00 87.50 128 PRO A N 1
ATOM 936 C CA . PRO A 1 128 ? 28.185 2.286 -16.346 1.00 87.50 128 PRO A CA 1
ATOM 937 C C . PRO A 1 128 ? 28.092 1.455 -17.632 1.00 87.50 128 PRO A C 1
ATOM 939 O O . PRO A 1 128 ? 29.015 0.713 -17.956 1.00 87.50 128 PRO A O 1
ATOM 942 N N . GLY A 1 129 ? 26.976 1.561 -18.355 1.00 89.56 129 GLY A N 1
ATOM 943 C CA . GLY A 1 129 ? 26.744 0.792 -19.584 1.00 89.56 129 GLY A CA 1
ATOM 944 C C . GLY A 1 129 ? 26.229 -0.638 -19.376 1.00 89.56 129 GLY A C 1
ATOM 945 O O . GLY A 1 129 ? 26.016 -1.348 -20.360 1.00 89.56 129 GLY A O 1
ATOM 946 N N . ARG A 1 130 ? 25.979 -1.076 -18.129 1.00 95.44 130 ARG A N 1
ATOM 947 C CA . ARG A 1 130 ? 25.189 -2.291 -17.874 1.00 95.44 130 ARG A CA 1
ATOM 948 C C . ARG A 1 130 ? 23.814 -2.136 -18.525 1.00 95.44 130 ARG A C 1
ATOM 950 O O . ARG A 1 130 ? 23.103 -1.176 -18.240 1.00 95.44 130 ARG A O 1
ATOM 957 N N . ILE A 1 131 ? 23.449 -3.102 -19.363 1.00 96.25 131 ILE A N 1
ATOM 958 C CA . ILE A 1 131 ? 22.127 -3.176 -19.984 1.00 96.25 131 ILE A CA 1
ATOM 959 C C . ILE A 1 131 ? 21.191 -3.854 -18.983 1.00 96.25 131 ILE A C 1
ATOM 961 O O . ILE A 1 131 ? 21.383 -5.026 -18.668 1.00 96.25 131 ILE A O 1
ATOM 965 N N . VAL A 1 132 ? 20.217 -3.106 -18.470 1.00 96.56 132 VAL A N 1
ATOM 966 C CA . VAL A 1 132 ? 19.153 -3.626 -17.602 1.00 96.56 132 VAL A CA 1
ATOM 967 C C . VAL A 1 132 ? 18.098 -4.295 -18.476 1.00 96.56 132 VAL A C 1
ATOM 969 O O . VAL A 1 132 ? 17.679 -3.732 -19.489 1.00 96.56 132 VAL A O 1
ATOM 972 N N . GLY A 1 133 ? 17.685 -5.509 -18.140 1.00 94.75 133 GLY A N 1
ATOM 973 C CA . GLY A 1 133 ? 16.879 -6.327 -19.034 1.00 94.75 133 GLY A CA 1
ATOM 974 C C . GLY A 1 133 ? 15.790 -7.106 -18.335 1.00 94.75 133 GLY A C 1
ATOM 975 O O . GLY A 1 133 ? 15.555 -6.966 -17.141 1.00 94.75 133 GLY A O 1
ATOM 976 N N . LEU A 1 134 ? 15.115 -7.946 -19.115 1.00 93.94 134 LEU A N 1
ATOM 977 C CA . LEU A 1 134 ? 14.170 -8.890 -18.545 1.00 93.94 134 LEU A CA 1
ATOM 978 C C . LEU A 1 134 ? 14.895 -9.952 -17.705 1.00 93.94 134 LEU A C 1
ATOM 980 O O . LEU A 1 134 ? 14.308 -10.442 -16.761 1.00 93.94 134 LEU A O 1
ATOM 984 N N . ASP A 1 135 ? 16.163 -10.267 -17.950 1.00 93.31 135 ASP A N 1
ATOM 985 C CA . ASP A 1 135 ? 16.889 -11.266 -17.144 1.00 93.31 135 ASP A CA 1
ATOM 986 C C . ASP A 1 135 ? 17.122 -10.846 -15.676 1.00 93.31 135 ASP A C 1
ATOM 988 O O . ASP A 1 135 ? 17.585 -11.650 -14.871 1.00 93.31 135 ASP A O 1
ATOM 992 N N . ASP A 1 136 ? 16.820 -9.594 -15.321 1.00 93.94 136 ASP A N 1
ATOM 993 C CA . ASP A 1 136 ? 16.793 -9.129 -13.939 1.00 93.94 136 ASP A CA 1
ATOM 994 C C . ASP A 1 136 ? 15.546 -9.663 -13.199 1.00 93.94 136 ASP A C 1
ATOM 996 O O . ASP A 1 136 ? 14.447 -9.709 -13.751 1.00 93.94 136 ASP A O 1
ATOM 1000 N N . ASP A 1 137 ? 15.690 -10.026 -11.922 1.00 94.75 137 ASP A N 1
ATOM 1001 C CA . ASP A 1 137 ? 14.538 -10.364 -11.064 1.00 94.75 137 ASP A CA 1
ATOM 1002 C C . ASP A 1 137 ? 13.851 -9.109 -10.507 1.00 94.75 137 ASP A C 1
ATOM 1004 O O . ASP A 1 137 ? 12.644 -9.094 -10.248 1.00 94.75 137 ASP A O 1
ATOM 1008 N N . VAL A 1 138 ? 14.634 -8.042 -10.321 1.00 96.12 138 VAL A N 1
ATOM 1009 C CA . VAL A 1 138 ? 14.186 -6.752 -9.797 1.00 96.12 138 VAL A CA 1
ATOM 1010 C C . VAL A 1 138 ? 14.818 -5.634 -10.615 1.00 96.12 138 VAL A C 1
ATOM 1012 O O . VAL A 1 138 ? 16.040 -5.574 -10.757 1.00 96.12 138 VAL A O 1
ATOM 1015 N N . VAL A 1 139 ? 13.991 -4.719 -11.118 1.00 96.75 139 VAL A N 1
ATOM 1016 C CA . VAL A 1 139 ? 14.447 -3.492 -11.778 1.00 96.75 139 VAL A CA 1
ATOM 1017 C C . VAL A 1 139 ? 13.974 -2.288 -10.983 1.00 96.75 139 VAL A C 1
ATOM 1019 O O . VAL A 1 139 ? 12.793 -1.948 -10.986 1.00 96.75 139 VAL A O 1
ATOM 1022 N N . GLU A 1 140 ? 14.917 -1.619 -10.332 1.00 97.25 140 GLU A N 1
ATOM 1023 C CA . GLU A 1 140 ? 14.688 -0.344 -9.658 1.00 97.25 140 GLU A CA 1
ATOM 1024 C C . GLU A 1 140 ? 14.301 0.742 -10.666 1.00 97.25 140 GLU A C 1
ATOM 1026 O O . GLU A 1 140 ? 14.934 0.882 -11.713 1.00 97.25 140 GLU A O 1
ATOM 1031 N N . LEU A 1 141 ? 13.297 1.545 -10.330 1.00 96.56 141 LEU A N 1
ATOM 1032 C CA . LEU A 1 141 ? 12.760 2.627 -11.145 1.00 96.56 141 LEU A CA 1
ATOM 1033 C C . LEU A 1 141 ? 12.781 3.956 -10.383 1.00 96.56 141 LEU A C 1
ATOM 1035 O O . LEU A 1 141 ? 12.663 4.006 -9.155 1.00 96.56 141 LEU A O 1
ATOM 1039 N N . ALA A 1 142 ? 12.865 5.067 -11.111 1.00 95.44 142 ALA A N 1
ATOM 1040 C CA . ALA A 1 142 ? 12.715 6.393 -10.518 1.00 95.44 142 ALA A CA 1
ATOM 1041 C C . ALA A 1 142 ? 12.008 7.386 -11.432 1.00 95.44 142 ALA A C 1
ATOM 1043 O O . ALA A 1 142 ? 11.921 7.191 -12.642 1.00 95.44 142 ALA A O 1
ATOM 1044 N N . GLY A 1 143 ? 11.561 8.492 -10.833 1.00 92.19 143 GLY A N 1
ATOM 1045 C CA . GLY A 1 143 ? 11.091 9.699 -11.518 1.00 92.19 143 GLY A CA 1
ATOM 1046 C C . GLY A 1 143 ? 9.741 9.573 -12.219 1.00 92.19 143 GLY A C 1
ATOM 1047 O O . GLY A 1 143 ? 9.377 10.491 -12.940 1.00 92.19 143 GLY A O 1
ATOM 1048 N N . GLY A 1 144 ? 9.016 8.474 -12.017 1.00 93.38 144 GLY A N 1
ATOM 1049 C CA . GLY A 1 144 ? 7.639 8.346 -12.477 1.00 93.38 144 GLY A CA 1
ATOM 1050 C C . GLY A 1 144 ? 6.677 9.229 -11.676 1.00 93.38 144 GLY A C 1
ATOM 1051 O O . GLY A 1 144 ? 6.967 9.607 -10.539 1.00 93.38 144 GLY A O 1
ATOM 1052 N N . SER A 1 145 ? 5.526 9.564 -12.261 1.00 92.75 145 SER A N 1
ATOM 1053 C CA . SER A 1 145 ? 4.490 10.363 -11.593 1.00 92.75 145 SER A CA 1
ATOM 1054 C C . SER A 1 145 ? 3.737 9.587 -10.513 1.00 92.75 145 SER A C 1
ATOM 1056 O O . SER A 1 145 ? 3.192 10.199 -9.597 1.00 92.75 145 SER A O 1
ATOM 1058 N N . TRP A 1 146 ? 3.713 8.250 -10.586 1.00 91.94 146 TRP A N 1
ATOM 1059 C CA . TRP A 1 146 ? 3.020 7.421 -9.598 1.00 91.94 146 TRP A CA 1
ATOM 1060 C C . TRP A 1 146 ? 3.775 7.380 -8.274 1.00 91.94 146 TRP A C 1
ATOM 1062 O O . TRP A 1 146 ? 3.163 7.406 -7.212 1.00 91.94 146 TRP A O 1
ATOM 1072 N N . SER A 1 147 ? 5.104 7.329 -8.328 1.00 90.56 147 SER A N 1
ATOM 1073 C CA . SER A 1 147 ? 5.959 7.397 -7.149 1.00 90.56 147 SER A CA 1
ATOM 1074 C C . SER A 1 147 ? 7.350 7.905 -7.534 1.00 90.56 147 SER A C 1
ATOM 1076 O O . SER A 1 147 ? 7.873 7.506 -8.579 1.00 90.56 147 SER A O 1
ATOM 1078 N N . PRO A 1 148 ? 8.022 8.695 -6.671 1.00 91.00 148 PRO A N 1
ATOM 1079 C CA . PRO A 1 148 ? 9.406 9.107 -6.902 1.00 91.00 148 PRO A CA 1
ATOM 1080 C C . PRO A 1 148 ? 10.361 7.927 -7.132 1.00 91.00 148 PRO A C 1
ATOM 1082 O O . PRO A 1 148 ? 11.359 8.069 -7.850 1.00 91.00 148 PRO A O 1
ATOM 1085 N N . ARG A 1 149 ? 10.063 6.780 -6.501 1.00 94.88 149 ARG A N 1
ATOM 1086 C CA . ARG A 1 149 ? 10.787 5.511 -6.627 1.00 94.88 149 ARG A CA 1
ATOM 1087 C C . ARG A 1 149 ? 9.835 4.323 -6.643 1.00 94.88 149 ARG A C 1
ATOM 1089 O O . ARG A 1 149 ? 8.837 4.292 -5.921 1.00 94.88 149 ARG A O 1
ATOM 1096 N N . GLY A 1 150 ? 10.190 3.319 -7.425 1.00 95.62 150 GLY A N 1
ATOM 1097 C CA . GLY A 1 150 ? 9.484 2.050 -7.471 1.00 95.62 150 GLY A CA 1
ATOM 1098 C C . GLY A 1 150 ? 10.400 0.954 -7.971 1.00 95.62 150 GLY A C 1
ATOM 1099 O O . GLY A 1 150 ? 11.574 1.185 -8.230 1.00 95.62 150 GLY A O 1
ATOM 1100 N N . GLN A 1 151 ? 9.849 -0.233 -8.119 1.00 96.00 151 GLN A N 1
ATOM 1101 C CA . GLN A 1 151 ? 10.553 -1.384 -8.641 1.00 96.00 151 GLN A CA 1
ATOM 1102 C C . GLN A 1 151 ? 9.598 -2.227 -9.475 1.00 96.00 151 GLN A C 1
ATOM 1104 O O . GLN A 1 151 ? 8.417 -2.370 -9.157 1.00 96.00 151 GLN A O 1
ATOM 1109 N N . MET A 1 152 ? 10.132 -2.801 -10.537 1.00 95.19 152 MET A N 1
ATOM 1110 C CA . MET A 1 152 ? 9.533 -3.923 -11.234 1.00 95.19 152 MET A CA 1
ATOM 1111 C C . MET A 1 152 ? 10.046 -5.196 -10.584 1.00 95.19 152 MET A C 1
ATOM 1113 O O . MET A 1 152 ? 11.257 -5.376 -10.493 1.00 95.19 152 MET A O 1
ATOM 1117 N N . VAL A 1 153 ? 9.146 -6.072 -10.151 1.00 94.56 153 VAL A N 1
ATOM 1118 C CA . VAL A 1 153 ? 9.503 -7.375 -9.586 1.00 94.56 153 VAL A CA 1
ATOM 1119 C C . VAL A 1 153 ? 8.953 -8.464 -10.489 1.00 94.56 153 VAL A C 1
ATOM 1121 O O . VAL A 1 153 ? 7.758 -8.485 -10.803 1.00 94.56 153 VAL A O 1
ATOM 1124 N N . ARG A 1 154 ? 9.836 -9.364 -10.909 1.00 92.88 154 ARG A N 1
ATOM 1125 C CA . ARG A 1 154 ? 9.499 -10.538 -11.704 1.00 92.88 154 ARG A CA 1
ATOM 1126 C C . ARG A 1 154 ? 8.737 -11.530 -10.829 1.00 92.88 154 ARG A C 1
ATOM 1128 O O . ARG A 1 154 ? 9.239 -11.982 -9.803 1.00 92.88 154 ARG A O 1
ATOM 1135 N N . ARG A 1 155 ? 7.509 -11.862 -11.225 1.00 90.06 155 ARG A N 1
ATOM 1136 C CA . ARG A 1 155 ? 6.669 -12.849 -10.530 1.00 90.06 155 ARG A CA 1
ATOM 1137 C C . ARG A 1 155 ? 6.759 -14.226 -11.178 1.00 90.06 155 ARG A C 1
ATOM 1139 O O . ARG A 1 155 ? 6.772 -15.239 -10.484 1.00 90.06 155 ARG A O 1
ATOM 1146 N N . SER A 1 156 ? 6.840 -14.257 -12.503 1.00 89.19 156 SER A N 1
ATOM 1147 C CA . SER A 1 156 ? 7.074 -15.461 -13.299 1.00 89.19 156 SER A CA 1
ATOM 1148 C C . SER A 1 156 ? 7.892 -15.109 -14.547 1.00 89.19 156 SER A C 1
ATOM 1150 O O . SER A 1 156 ? 8.357 -13.978 -14.685 1.00 89.19 156 SER A O 1
ATOM 1152 N N . THR A 1 157 ? 8.120 -16.064 -15.453 1.00 84.50 157 THR A N 1
ATOM 1153 C CA . THR A 1 157 ? 8.933 -15.841 -16.662 1.00 84.50 157 THR A CA 1
ATOM 1154 C C . THR A 1 157 ? 8.449 -14.649 -17.497 1.00 84.50 157 THR A C 1
ATOM 1156 O O . THR A 1 157 ? 9.287 -13.889 -17.983 1.00 84.50 157 THR A O 1
ATOM 1159 N N . ASP A 1 158 ? 7.133 -14.442 -17.573 1.00 84.75 158 ASP A N 1
ATOM 1160 C CA . ASP A 1 158 ? 6.505 -13.431 -18.433 1.00 84.75 158 ASP A CA 1
ATOM 1161 C C . ASP A 1 158 ? 5.629 -12.433 -17.654 1.00 84.75 158 ASP A C 1
ATOM 1163 O O . ASP A 1 158 ? 4.937 -11.611 -18.250 1.00 84.75 158 ASP A O 1
ATOM 1167 N N . GLU A 1 159 ? 5.650 -12.484 -16.319 1.00 90.25 159 GLU A N 1
ATOM 1168 C CA . GLU A 1 159 ? 4.794 -11.656 -15.470 1.00 90.25 159 GLU A CA 1
ATOM 1169 C C . GLU A 1 159 ? 5.619 -10.743 -14.572 1.00 90.25 159 GLU A C 1
ATOM 1171 O O . GLU A 1 159 ? 6.469 -11.185 -13.789 1.00 90.25 159 GLU A O 1
ATOM 1176 N N . TRP A 1 160 ? 5.310 -9.456 -14.666 1.00 92.88 160 TRP A N 1
ATOM 1177 C CA . TRP A 1 160 ? 5.988 -8.388 -13.961 1.00 92.88 160 TRP A CA 1
ATOM 1178 C C . TRP A 1 160 ? 4.991 -7.544 -13.187 1.00 92.88 160 TRP A C 1
ATOM 1180 O O . TRP A 1 160 ? 3.962 -7.136 -13.720 1.00 92.88 160 TRP A O 1
ATOM 1190 N N . VAL A 1 161 ? 5.333 -7.234 -11.941 1.00 93.06 161 VAL A N 1
ATOM 1191 C CA . VAL A 1 161 ? 4.507 -6.403 -11.067 1.00 93.06 161 VAL A CA 1
ATOM 1192 C C . VAL A 1 161 ? 5.277 -5.142 -10.718 1.00 93.06 161 VAL A C 1
ATOM 1194 O O . VAL A 1 161 ? 6.412 -5.208 -10.244 1.00 93.06 161 VAL A O 1
ATOM 1197 N N . TRP A 1 162 ? 4.649 -3.990 -10.929 1.00 94.69 162 TRP A N 1
ATOM 1198 C CA . TRP A 1 162 ? 5.178 -2.721 -10.451 1.00 94.69 162 TRP A CA 1
ATOM 1199 C C . TRP A 1 162 ? 4.818 -2.508 -8.976 1.00 94.69 162 TRP A C 1
ATOM 1201 O O . TRP A 1 162 ? 3.676 -2.712 -8.565 1.00 94.69 162 TRP A O 1
ATOM 1211 N N . ARG A 1 163 ? 5.795 -2.081 -8.172 1.00 95.06 163 ARG A N 1
ATOM 1212 C CA . ARG A 1 163 ? 5.648 -1.802 -6.739 1.00 95.06 163 ARG A CA 1
ATOM 1213 C C . ARG A 1 163 ? 6.274 -0.447 -6.413 1.00 95.06 163 ARG A C 1
ATOM 1215 O O . ARG A 1 163 ? 7.463 -0.273 -6.684 1.00 95.06 163 ARG A O 1
ATOM 1222 N N . PRO A 1 164 ? 5.553 0.514 -5.813 1.00 96.06 164 PRO A N 1
ATOM 1223 C CA . PRO A 1 164 ? 6.205 1.707 -5.293 1.00 96.06 164 PRO A CA 1
ATOM 1224 C C . PRO A 1 164 ? 7.092 1.343 -4.096 1.00 96.06 164 PRO A C 1
ATOM 1226 O O . PRO A 1 164 ? 6.846 0.362 -3.392 1.00 96.06 164 PRO A O 1
ATOM 1229 N N . GLN A 1 165 ? 8.110 2.160 -3.841 1.00 95.44 165 GLN A N 1
ATOM 1230 C CA . GLN A 1 165 ? 8.796 2.132 -2.554 1.00 95.44 165 GLN A CA 1
ATOM 1231 C C . GLN A 1 165 ? 7.882 2.737 -1.480 1.00 95.44 165 GLN A C 1
ATOM 1233 O O . GLN A 1 165 ? 7.183 3.715 -1.752 1.00 95.44 165 GLN A O 1
ATOM 1238 N N . VAL A 1 166 ? 7.910 2.190 -0.260 1.00 96.62 166 VAL A N 1
ATOM 1239 C CA . VAL A 1 166 ? 7.161 2.778 0.856 1.00 96.62 166 VAL A CA 1
ATOM 1240 C C . VAL A 1 166 ? 7.693 4.179 1.163 1.00 96.62 166 VAL A C 1
ATOM 1242 O O . VAL A 1 166 ? 8.894 4.358 1.378 1.00 96.62 166 VAL A O 1
ATOM 1245 N N . SER A 1 167 ? 6.806 5.173 1.188 1.00 95.81 167 SER A N 1
ATOM 1246 C CA . SER A 1 167 ? 7.146 6.559 1.523 1.00 95.81 167 SER A CA 1
ATOM 1247 C C . SER A 1 167 ? 6.040 7.230 2.325 1.00 95.81 167 SER A C 1
ATOM 1249 O O . SER A 1 167 ? 4.864 6.948 2.104 1.00 95.81 167 SER A O 1
ATOM 1251 N N . PHE A 1 168 ? 6.423 8.158 3.200 1.00 95.56 168 PHE A N 1
ATOM 1252 C CA . PHE A 1 168 ? 5.518 8.862 4.104 1.00 95.56 168 PHE A CA 1
ATOM 1253 C C . PHE A 1 168 ? 5.467 10.355 3.790 1.00 95.56 168 PHE A C 1
ATOM 1255 O O . PHE A 1 168 ? 6.489 10.936 3.416 1.00 95.56 168 PHE A O 1
ATOM 1262 N N . ASP A 1 169 ? 4.315 10.973 4.017 1.00 93.69 169 ASP A N 1
ATOM 1263 C CA . ASP A 1 169 ? 4.130 12.422 3.955 1.00 93.69 169 ASP A CA 1
ATOM 1264 C C . ASP A 1 169 ? 2.988 12.880 4.885 1.00 93.69 169 ASP A C 1
ATOM 1266 O O . ASP A 1 169 ? 2.275 12.060 5.470 1.00 93.69 169 ASP A O 1
ATOM 1270 N N . ASP A 1 170 ? 2.830 14.197 5.025 1.00 87.94 170 ASP A N 1
ATOM 1271 C CA . ASP A 1 170 ? 1.841 14.822 5.913 1.00 87.94 170 ASP A CA 1
ATOM 1272 C C . ASP A 1 170 ? 0.471 15.074 5.235 1.00 87.94 170 ASP A C 1
ATOM 1274 O O . ASP A 1 170 ? -0.439 15.634 5.850 1.00 87.94 170 ASP A O 1
ATOM 1278 N N . GLU A 1 171 ? 0.276 14.675 3.970 1.00 84.56 171 GLU A N 1
ATOM 1279 C CA . GLU A 1 171 ? -0.993 14.827 3.245 1.00 84.56 171 GLU A CA 1
ATOM 1280 C C . GLU A 1 171 ? -1.946 13.651 3.526 1.00 84.56 171 GLU A C 1
ATOM 1282 O O . GLU A 1 171 ? -2.179 12.790 2.673 1.00 84.56 171 GLU A O 1
ATOM 1287 N N . ALA A 1 172 ? -2.519 13.620 4.732 1.00 78.75 172 ALA A N 1
ATOM 1288 C CA . ALA A 1 172 ? -3.492 12.612 5.168 1.00 78.75 172 ALA A CA 1
ATOM 1289 C C . ALA A 1 172 ? -4.879 13.221 5.423 1.00 78.75 172 ALA A C 1
ATOM 1291 O O . ALA A 1 172 ? -5.399 13.171 6.534 1.00 78.75 172 ALA A O 1
ATOM 1292 N N . PHE A 1 173 ? -5.490 13.852 4.423 1.00 69.94 173 PHE A N 1
ATOM 1293 C CA . PHE A 1 173 ? -6.764 14.570 4.601 1.00 69.94 173 PHE A CA 1
ATOM 1294 C C . PHE A 1 173 ? -7.838 14.217 3.573 1.00 69.94 173 PHE A C 1
ATOM 1296 O O . PHE A 1 173 ? -8.941 14.753 3.650 1.00 69.94 173 PHE A O 1
ATOM 1303 N N . ARG A 1 174 ? -7.555 13.356 2.588 1.00 72.50 174 ARG A N 1
ATOM 1304 C CA . ARG A 1 174 ? -8.484 13.141 1.467 1.00 72.50 174 ARG A CA 1
ATOM 1305 C C . ARG A 1 174 ? -9.548 12.092 1.776 1.00 72.50 174 ARG A C 1
ATOM 1307 O O . ARG A 1 174 ? -10.601 12.118 1.144 1.00 72.50 174 ARG A O 1
ATOM 1314 N N . MET A 1 175 ? -9.286 11.193 2.722 1.00 71.31 175 MET A N 1
ATOM 1315 C CA . MET A 1 175 ? -10.124 10.033 3.034 1.00 71.31 175 MET A CA 1
ATOM 1316 C C . MET A 1 175 ? -10.612 9.986 4.488 1.00 71.31 175 MET A C 1
ATOM 1318 O O . MET A 1 175 ? -11.296 9.032 4.869 1.00 71.31 175 MET A O 1
ATOM 1322 N N . GLY A 1 176 ? -10.312 11.014 5.288 1.00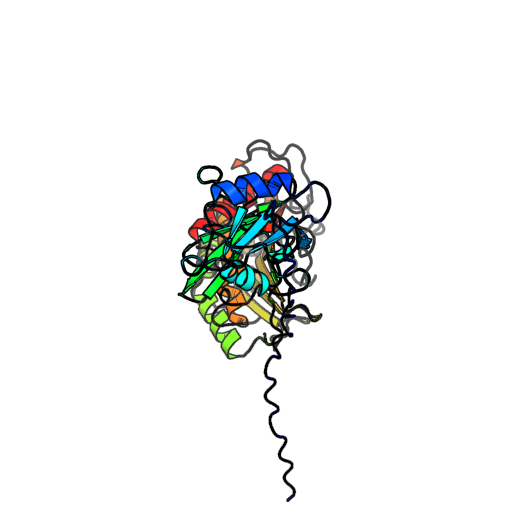 63.09 176 GLY A N 1
ATOM 1323 C CA . GLY A 1 176 ? -10.667 11.077 6.710 1.00 63.09 176 GLY A CA 1
ATOM 1324 C C . GLY A 1 176 ? -12.169 10.957 6.993 1.00 63.09 176 GLY A C 1
ATOM 1325 O O . GLY A 1 176 ? -12.545 10.284 7.947 1.00 63.09 176 GLY A O 1
ATOM 1326 N N . ASP A 1 177 ? -13.014 11.511 6.117 1.00 67.31 177 ASP A N 1
ATOM 1327 C CA . ASP A 1 177 ? -14.473 11.576 6.318 1.00 67.31 177 ASP A CA 1
ATOM 1328 C C . ASP A 1 177 ? -15.261 10.599 5.423 1.00 67.31 177 ASP A C 1
ATOM 1330 O O . ASP A 1 177 ? -16.493 10.563 5.454 1.00 67.31 177 ASP A O 1
ATOM 1334 N N . LEU A 1 178 ? -14.577 9.779 4.611 1.00 67.44 178 LEU A N 1
ATOM 1335 C CA . LEU A 1 178 ? -15.247 8.777 3.772 1.00 67.44 178 LEU A CA 1
ATOM 1336 C C . LEU A 1 178 ? -16.036 7.799 4.655 1.00 67.44 178 LEU A C 1
ATOM 1338 O O . LEU A 1 178 ? -15.495 7.273 5.628 1.00 67.44 178 LEU A O 1
ATOM 1342 N N . TRP A 1 179 ? -17.306 7.574 4.303 1.00 66.88 179 TRP A N 1
ATOM 1343 C CA . TRP A 1 179 ? -18.256 6.693 5.005 1.00 66.88 179 TRP A CA 1
ATOM 1344 C C . TRP A 1 179 ? -18.496 7.007 6.487 1.00 66.88 179 TRP A C 1
ATOM 1346 O O . TRP A 1 179 ? -18.873 6.120 7.252 1.00 66.88 179 TRP A O 1
ATOM 1356 N N . ASP A 1 180 ? -18.329 8.265 6.907 1.00 66.19 180 ASP A N 1
ATOM 1357 C CA . ASP A 1 180 ? -18.771 8.671 8.238 1.00 66.19 180 ASP A CA 1
ATOM 1358 C C . ASP A 1 180 ? -20.295 8.881 8.268 1.00 66.19 180 ASP A C 1
ATOM 1360 O O . ASP A 1 180 ? -20.831 9.843 7.711 1.00 66.19 180 ASP A O 1
ATOM 1364 N N . THR A 1 181 ? -21.025 7.965 8.908 1.00 53.69 181 THR A N 1
ATOM 1365 C CA . THR A 1 181 ? -22.421 8.207 9.281 1.00 53.69 181 THR A CA 1
ATOM 1366 C C . THR A 1 181 ? -22.440 8.763 10.695 1.00 53.69 181 THR A C 1
ATOM 1368 O O . THR A 1 181 ? -22.176 8.042 11.657 1.00 53.69 181 THR A O 1
ATOM 1371 N N . SER A 1 182 ? -22.819 10.033 10.836 1.00 52.41 182 SER A N 1
ATOM 1372 C CA . SER A 1 182 ? -22.853 10.777 12.105 1.00 52.41 182 SER A CA 1
ATOM 1373 C C . SER A 1 182 ? -23.629 10.105 13.254 1.00 52.41 182 SER A C 1
ATOM 1375 O O . SER A 1 182 ? -23.568 10.576 14.387 1.00 52.41 182 SER A O 1
ATOM 1377 N N . SER A 1 183 ? -24.391 9.043 12.982 1.00 52.09 183 SER A N 1
ATOM 1378 C CA . SER A 1 183 ? -25.196 8.286 13.943 1.00 52.09 183 SER A CA 1
ATOM 1379 C C . SER A 1 183 ? -24.425 7.254 14.779 1.00 52.09 183 SER A C 1
ATOM 1381 O O . SER A 1 183 ? -25.015 6.718 15.710 1.00 52.09 183 SER A O 1
ATOM 1383 N N . SER A 1 184 ? -23.145 6.970 14.496 1.00 63.53 184 SER A N 1
ATOM 1384 C CA . SER A 1 184 ? -22.358 5.945 15.214 1.00 63.53 184 SER A CA 1
ATOM 1385 C C . SER A 1 184 ? -21.077 6.480 15.868 1.00 63.53 184 SER A C 1
ATOM 1387 O O . SER A 1 184 ? -20.065 5.781 15.870 1.00 63.53 184 SER A O 1
ATOM 1389 N N . ARG A 1 185 ? -21.086 7.722 16.372 1.00 72.94 185 ARG A N 1
ATOM 1390 C CA . ARG A 1 185 ? -19.897 8.323 17.001 1.00 72.94 185 ARG A CA 1
ATOM 1391 C C . ARG A 1 185 ? -19.461 7.544 18.241 1.00 72.94 185 ARG A C 1
ATOM 1393 O O . ARG A 1 185 ? -20.224 7.426 19.211 1.00 72.94 185 ARG A O 1
ATOM 1400 N N . VAL A 1 186 ? -18.222 7.074 18.206 1.00 83.75 186 VAL A N 1
ATOM 1401 C CA . VAL A 1 186 ? -17.545 6.401 19.322 1.00 83.75 186 VAL A CA 1
ATOM 1402 C C . VAL A 1 186 ? -16.606 7.368 20.044 1.00 83.75 186 VAL A C 1
ATOM 1404 O O . VAL A 1 186 ? -16.524 8.536 19.675 1.00 83.75 186 VAL A O 1
ATOM 1407 N N . ASP A 1 187 ? -15.938 6.935 21.111 1.00 88.88 187 ASP A N 1
ATOM 1408 C CA . ASP A 1 187 ? -14.992 7.807 21.813 1.00 88.88 187 ASP A CA 1
ATOM 1409 C C . ASP A 1 187 ? -13.695 7.934 21.002 1.00 88.88 187 ASP A C 1
ATOM 1411 O O . ASP A 1 187 ? -13.283 9.042 20.644 1.00 88.88 187 ASP A O 1
ATOM 1415 N N . LEU A 1 188 ? -13.117 6.788 20.629 1.00 92.00 188 LEU A N 1
ATOM 1416 C CA . LEU A 1 188 ? -11.869 6.675 19.880 1.00 92.00 188 LEU A CA 1
ATOM 1417 C C . LEU A 1 188 ? -12.069 5.889 18.583 1.00 92.00 188 LEU A C 1
ATOM 1419 O O . LEU A 1 188 ? -12.676 4.815 18.569 1.00 92.00 188 LEU A O 1
ATOM 1423 N N . ARG A 1 189 ? -11.475 6.395 17.503 1.00 93.06 189 ARG A N 1
ATOM 1424 C CA . ARG A 1 189 ? -11.365 5.710 16.220 1.00 93.06 189 ARG A CA 1
ATOM 1425 C C . ARG A 1 189 ? -9.927 5.700 15.739 1.00 93.06 189 ARG A C 1
ATOM 1427 O O . ARG A 1 189 ? -9.304 6.751 15.592 1.00 93.06 189 ARG A O 1
ATOM 1434 N N . LEU A 1 190 ? -9.417 4.513 15.440 1.00 96.06 190 LEU A N 1
ATOM 1435 C CA . LEU A 1 190 ? -8.229 4.365 14.608 1.00 96.06 190 LEU A CA 1
ATOM 1436 C C . LEU A 1 190 ? -8.697 3.916 13.227 1.00 96.06 190 LEU A C 1
ATOM 1438 O O . LEU A 1 190 ? -9.569 3.056 13.119 1.00 96.06 190 LEU A O 1
ATOM 1442 N N . ARG A 1 191 ? -8.141 4.504 12.170 1.00 95.81 191 ARG A N 1
ATOM 1443 C CA . ARG A 1 191 ? -8.567 4.233 10.793 1.00 95.81 191 ARG A CA 1
ATOM 1444 C C . ARG A 1 191 ? -7.371 4.015 9.879 1.00 95.81 191 ARG A C 1
ATOM 1446 O O . ARG A 1 191 ? -6.394 4.755 9.936 1.00 95.81 191 ARG A O 1
ATOM 1453 N N . VAL A 1 192 ? -7.502 3.040 8.987 1.00 97.44 192 VAL A N 1
ATOM 1454 C CA . VAL A 1 192 ? -6.669 2.859 7.797 1.00 97.44 192 VAL A CA 1
ATOM 1455 C C . VAL A 1 192 ? -7.554 3.018 6.571 1.00 97.44 192 VAL A C 1
ATOM 1457 O O . VAL A 1 192 ? -8.402 2.170 6.305 1.00 97.44 192 VAL A O 1
ATOM 1460 N N . ALA A 1 193 ? -7.372 4.104 5.827 1.00 95.62 193 ALA A N 1
ATOM 1461 C CA . ALA A 1 193 ? -8.076 4.349 4.576 1.00 95.62 193 ALA A CA 1
ATOM 1462 C C . ALA A 1 193 ? -7.128 4.121 3.399 1.00 95.62 193 ALA A C 1
ATOM 1464 O O . ALA A 1 193 ? -6.082 4.753 3.324 1.00 95.62 193 ALA A O 1
ATOM 1465 N N . ALA A 1 194 ? -7.483 3.230 2.483 1.00 95.50 194 ALA A N 1
ATOM 1466 C CA . ALA A 1 194 ? -6.693 2.868 1.321 1.00 95.50 194 ALA A CA 1
ATOM 1467 C C . ALA A 1 194 ? -7.390 3.252 0.024 1.00 95.50 194 ALA A C 1
ATOM 1469 O O . ALA A 1 194 ? -8.569 2.965 -0.173 1.00 95.50 194 ALA A O 1
ATOM 1470 N N . ARG A 1 195 ? -6.620 3.802 -0.908 1.00 94.12 195 ARG A N 1
ATOM 1471 C CA . ARG A 1 195 ? -6.974 3.931 -2.316 1.00 94.12 195 ARG A CA 1
ATOM 1472 C C . ARG A 1 195 ? -5.999 3.105 -3.136 1.00 94.12 195 ARG A C 1
ATOM 1474 O O . ARG A 1 195 ? -4.804 3.393 -3.163 1.00 94.12 195 ARG A O 1
ATOM 1481 N N . VAL A 1 196 ? -6.519 2.109 -3.840 1.00 94.31 196 VAL A N 1
ATOM 1482 C CA . VAL A 1 196 ? -5.730 1.186 -4.656 1.00 94.31 196 VAL A CA 1
ATOM 1483 C C . VAL A 1 196 ? -6.176 1.308 -6.115 1.00 94.31 196 VAL A C 1
ATOM 1485 O O . VAL A 1 196 ? -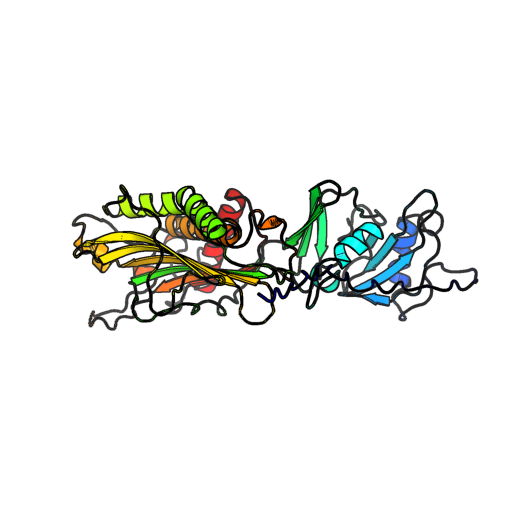7.249 0.818 -6.467 1.00 94.31 196 VAL A O 1
ATOM 1488 N N . PRO A 1 197 ? -5.419 2.021 -6.967 1.00 92.25 197 PRO A N 1
ATOM 1489 C CA . PRO A 1 197 ? -5.788 2.228 -8.364 1.00 92.25 197 PRO A CA 1
ATOM 1490 C C . PRO A 1 197 ? -5.374 1.037 -9.244 1.00 92.25 197 PRO A C 1
ATOM 1492 O O . PRO A 1 197 ? -4.197 0.684 -9.312 1.00 92.25 197 PRO A O 1
ATOM 1495 N N . PHE A 1 198 ? -6.324 0.476 -9.989 1.00 89.81 198 PHE A N 1
ATOM 1496 C CA . PHE A 1 198 ? -6.099 -0.570 -10.990 1.00 89.81 198 PHE A CA 1
ATOM 1497 C C . PHE A 1 198 ? -6.489 -0.081 -12.390 1.00 89.81 198 PHE A C 1
ATOM 1499 O O . PHE A 1 198 ? -7.204 0.908 -12.535 1.00 89.81 198 PHE A O 1
ATOM 1506 N N . ALA A 1 199 ? -6.017 -0.755 -13.434 1.00 87.44 199 ALA A N 1
ATOM 1507 C CA . ALA A 1 199 ? -6.305 -0.475 -14.841 1.00 87.44 199 ALA A CA 1
ATOM 1508 C C . ALA A 1 199 ? -7.216 -1.574 -15.423 1.00 87.44 199 ALA A C 1
ATOM 1510 O O . ALA A 1 199 ? -6.796 -2.353 -16.277 1.00 87.44 199 ALA A O 1
ATOM 1511 N N . THR A 1 200 ? -8.443 -1.701 -14.906 1.00 86.00 200 THR A N 1
ATOM 1512 C CA . THR A 1 200 ? -9.405 -2.731 -15.339 1.00 86.00 200 THR A CA 1
ATOM 1513 C C . THR A 1 200 ? -10.861 -2.344 -15.062 1.00 86.00 200 THR A C 1
ATOM 1515 O O . THR A 1 200 ? -11.256 -2.119 -13.922 1.00 86.00 200 THR A O 1
ATOM 1518 N N . ASP A 1 201 ? -11.702 -2.349 -16.093 1.00 78.50 201 ASP A N 1
ATOM 1519 C CA . ASP A 1 201 ? -13.117 -1.963 -15.971 1.00 78.50 201 ASP A CA 1
ATOM 1520 C C . ASP A 1 201 ? -14.033 -3.101 -15.480 1.00 78.50 201 ASP A C 1
ATOM 1522 O O . ASP A 1 201 ? -15.224 -2.892 -15.247 1.00 78.50 201 ASP A O 1
ATOM 1526 N N . ASP A 1 202 ? -13.487 -4.306 -15.296 1.00 83.94 202 ASP A N 1
ATOM 1527 C CA . ASP A 1 202 ? -14.264 -5.529 -15.057 1.00 83.94 202 ASP A CA 1
ATOM 1528 C C . ASP A 1 202 ? -14.387 -5.907 -13.572 1.00 83.94 202 ASP A C 1
ATOM 1530 O O . ASP A 1 202 ? -14.994 -6.930 -13.227 1.00 83.94 202 ASP A O 1
ATOM 1534 N N . LEU A 1 203 ? -13.825 -5.099 -12.666 1.00 89.50 203 LEU A N 1
ATOM 1535 C CA . LEU A 1 203 ? -13.925 -5.369 -11.236 1.00 89.50 203 LEU A CA 1
ATOM 1536 C C . LEU A 1 203 ? -15.368 -5.212 -10.758 1.00 89.50 203 LEU A C 1
ATOM 1538 O O . LEU A 1 203 ? -16.047 -4.216 -11.007 1.00 89.50 203 LEU A O 1
ATOM 1542 N N . ARG A 1 204 ? -15.831 -6.217 -10.017 1.00 92.19 204 ARG A N 1
ATOM 1543 C CA . ARG A 1 204 ? -17.128 -6.220 -9.342 1.00 92.19 204 ARG A CA 1
ATOM 1544 C C . ARG A 1 204 ? -17.050 -7.068 -8.085 1.00 92.19 204 ARG A C 1
ATOM 1546 O O . ARG A 1 204 ? -16.405 -8.115 -8.079 1.00 92.19 204 ARG A O 1
ATOM 1553 N N . ILE A 1 205 ? -17.777 -6.668 -7.050 1.00 93.38 205 ILE A N 1
ATOM 1554 C CA . ILE A 1 205 ? -17.904 -7.475 -5.838 1.00 93.38 205 ILE A CA 1
ATOM 1555 C C . ILE A 1 205 ? -19.005 -8.514 -6.045 1.00 93.38 205 ILE A C 1
ATOM 1557 O O . ILE A 1 205 ? -20.198 -8.199 -6.115 1.00 93.38 205 ILE A O 1
ATOM 1561 N N . THR A 1 206 ? -18.602 -9.773 -6.171 1.00 94.56 206 THR A N 1
ATOM 1562 C CA . THR A 1 206 ? -19.511 -10.913 -6.358 1.00 94.56 206 THR A CA 1
ATOM 1563 C C . THR A 1 206 ? -19.891 -11.550 -5.020 1.00 94.56 206 THR A C 1
ATOM 1565 O O . THR A 1 206 ? -19.320 -11.218 -3.983 1.00 94.56 206 THR A O 1
ATOM 1568 N N . ALA A 1 207 ? -20.867 -12.465 -5.027 1.00 95.06 207 ALA A N 1
ATOM 1569 C CA . ALA A 1 207 ? -21.171 -13.277 -3.846 1.00 95.06 207 ALA A CA 1
ATOM 1570 C C . ALA A 1 207 ? -19.951 -14.115 -3.422 1.00 95.06 207 ALA A C 1
ATOM 1572 O O . ALA A 1 207 ? -19.568 -14.076 -2.258 1.00 95.06 207 ALA A O 1
ATOM 1573 N N . ASP A 1 208 ? -19.278 -14.765 -4.375 1.00 96.69 208 ASP A N 1
ATOM 1574 C CA . ASP A 1 208 ? -18.055 -15.532 -4.106 1.00 96.69 208 ASP A CA 1
ATOM 1575 C C . ASP A 1 208 ? -16.928 -14.633 -3.582 1.00 96.69 208 ASP A C 1
ATOM 1577 O O . ASP A 1 208 ? -16.230 -14.999 -2.643 1.00 96.69 208 ASP A O 1
ATOM 1581 N N . GLY A 1 209 ? -16.788 -13.418 -4.126 1.00 96.38 209 GLY A N 1
ATOM 1582 C CA . GLY A 1 209 ? -15.848 -12.417 -3.616 1.00 96.38 209 GLY A CA 1
ATOM 1583 C C . GLY A 1 209 ? -16.113 -12.038 -2.161 1.00 96.38 209 GLY A C 1
ATOM 1584 O O . GLY A 1 209 ? -15.179 -11.994 -1.365 1.00 96.38 209 GLY A O 1
ATOM 1585 N N . ARG A 1 210 ? -17.382 -11.843 -1.784 1.00 95.50 210 ARG A N 1
ATOM 1586 C CA . ARG A 1 210 ? -17.783 -11.624 -0.385 1.00 95.50 210 ARG A CA 1
ATOM 1587 C C . ARG A 1 210 ? -17.447 -12.812 0.510 1.00 95.50 210 ARG A C 1
ATOM 1589 O O . ARG A 1 210 ? -16.873 -12.615 1.573 1.00 95.50 210 ARG A O 1
ATOM 1596 N N . VAL A 1 211 ? -17.745 -14.035 0.071 1.00 96.69 211 VAL A N 1
ATOM 1597 C CA . VAL A 1 211 ? -17.415 -15.255 0.828 1.00 96.69 211 VAL A CA 1
ATOM 1598 C C . VAL A 1 211 ? -15.904 -15.376 1.037 1.00 96.69 211 VAL A C 1
ATOM 1600 O O . VAL A 1 211 ? -15.467 -15.629 2.157 1.00 96.69 211 VAL A O 1
ATOM 1603 N N . ARG A 1 212 ? -15.097 -15.139 -0.007 1.00 97.69 212 ARG A N 1
ATOM 1604 C CA . ARG A 1 212 ? -13.631 -15.127 0.105 1.00 97.69 212 ARG A CA 1
ATOM 1605 C C . ARG A 1 212 ? -13.138 -14.051 1.064 1.00 97.69 212 ARG A C 1
ATOM 1607 O O . ARG A 1 212 ? -12.259 -14.339 1.868 1.00 97.69 212 ARG A O 1
ATOM 1614 N N . LEU A 1 213 ? -13.696 -12.839 0.991 1.00 97.31 213 LEU A N 1
ATOM 1615 C CA . LEU A 1 213 ? -13.350 -11.756 1.908 1.00 97.31 213 LEU A CA 1
ATOM 1616 C C . LEU A 1 213 ? -13.628 -12.160 3.359 1.00 97.31 213 LEU A C 1
ATOM 1618 O O . LEU A 1 213 ? -12.722 -12.083 4.180 1.00 97.31 213 LEU A O 1
ATOM 1622 N N . VAL A 1 214 ? -14.846 -12.608 3.673 1.00 97.56 214 VAL A N 1
ATOM 1623 C CA . VAL A 1 214 ? -15.228 -12.975 5.047 1.00 97.56 214 VAL A CA 1
ATOM 1624 C C . VAL A 1 214 ? -14.352 -14.112 5.570 1.00 97.56 214 VAL A C 1
ATOM 1626 O O . VAL A 1 214 ? -13.779 -13.978 6.645 1.00 97.56 214 VAL A O 1
ATOM 1629 N N . ALA A 1 215 ? -14.136 -15.164 4.775 1.00 98.00 215 ALA A N 1
ATOM 1630 C CA . ALA A 1 215 ? -13.249 -16.261 5.161 1.00 98.00 215 ALA A CA 1
ATOM 1631 C C . ALA A 1 215 ? -11.803 -15.791 5.415 1.00 98.00 215 ALA A C 1
ATOM 1633 O O . ALA A 1 215 ? -11.137 -16.272 6.330 1.00 98.00 215 ALA A O 1
ATOM 1634 N N . ALA A 1 216 ? -11.304 -14.840 4.621 1.00 97.94 216 ALA A N 1
ATOM 1635 C CA . ALA A 1 216 ? -9.974 -14.276 4.818 1.00 97.94 216 ALA A CA 1
ATOM 1636 C C . ALA A 1 216 ? -9.902 -13.339 6.036 1.00 97.94 216 ALA A C 1
ATOM 1638 O O . ALA A 1 216 ? -8.875 -13.309 6.711 1.00 97.94 216 ALA A O 1
ATOM 1639 N N . LEU A 1 217 ? -10.978 -12.606 6.346 1.00 97.94 217 LEU A N 1
ATOM 1640 C CA . LEU A 1 217 ? -11.092 -11.801 7.562 1.00 97.94 217 LEU A CA 1
ATOM 1641 C C . LEU A 1 217 ? -11.121 -12.688 8.810 1.00 97.94 217 LEU A C 1
ATOM 1643 O O . LEU A 1 217 ? -10.358 -12.420 9.738 1.00 97.94 217 LEU A O 1
ATOM 1647 N N . ASP A 1 218 ? -11.903 -13.771 8.812 1.00 96.94 218 ASP A N 1
ATOM 1648 C CA . ASP A 1 218 ? -11.963 -14.744 9.914 1.00 96.94 218 ASP A CA 1
ATOM 1649 C C . ASP A 1 218 ? -10.574 -15.299 10.264 1.00 96.94 218 ASP A C 1
ATOM 1651 O O . ASP A 1 218 ? -10.235 -15.440 11.436 1.00 96.94 218 ASP A O 1
ATOM 1655 N N . LEU A 1 219 ? -9.742 -15.557 9.249 1.00 95.81 219 LEU A N 1
ATOM 1656 C CA . LEU A 1 219 ? -8.375 -16.072 9.400 1.00 95.81 219 LEU A CA 1
ATOM 1657 C C . LEU A 1 219 ? -7.309 -14.975 9.563 1.00 95.81 219 LEU A C 1
ATOM 1659 O O . LEU A 1 219 ? -6.117 -15.276 9.668 1.00 95.81 219 LEU A O 1
ATOM 1663 N N . SER A 1 220 ? -7.702 -13.701 9.533 1.00 95.88 220 SER A N 1
ATOM 1664 C CA . SER A 1 220 ? -6.759 -12.588 9.582 1.00 95.88 220 SER A CA 1
ATOM 1665 C C . SER A 1 220 ? -6.227 -12.352 10.993 1.00 95.88 220 SER A C 1
ATOM 1667 O O . SER A 1 220 ? -6.917 -12.519 11.998 1.00 95.88 220 SER A O 1
ATOM 1669 N N . SER A 1 221 ? -5.002 -11.836 11.068 1.00 93.75 221 SER A N 1
ATOM 1670 C CA . SER A 1 221 ? -4.419 -11.377 12.328 1.00 93.75 221 SER A CA 1
ATOM 1671 C C . SER A 1 221 ? -5.153 -10.171 12.938 1.00 93.75 221 SER A C 1
ATOM 1673 O O . SER A 1 221 ? -5.001 -9.919 14.129 1.00 93.75 221 SER A O 1
ATOM 1675 N N . ALA A 1 222 ? -5.997 -9.474 12.164 1.00 95.44 222 ALA A N 1
ATOM 1676 C CA . ALA A 1 222 ? -6.857 -8.404 12.667 1.00 95.44 222 ALA A CA 1
ATOM 1677 C C . ALA A 1 222 ? -7.962 -8.945 13.591 1.00 95.44 222 ALA A C 1
ATOM 1679 O O . ALA A 1 222 ? -8.223 -8.354 14.634 1.00 95.44 222 ALA A O 1
ATOM 1680 N N . THR A 1 223 ? -8.566 -10.089 13.246 1.00 97.00 223 THR A N 1
ATOM 1681 C CA . THR A 1 223 ? -9.570 -10.768 14.087 1.00 97.00 223 THR A CA 1
ATOM 1682 C C . THR A 1 223 ? -8.973 -11.168 15.430 1.00 97.00 223 THR A C 1
ATOM 1684 O O . THR A 1 223 ? -9.540 -10.861 16.476 1.00 97.00 223 THR A O 1
ATOM 1687 N N . GLU A 1 224 ? -7.792 -11.786 15.407 1.00 96.00 224 GLU A N 1
ATOM 1688 C CA . GLU A 1 224 ? -7.079 -12.181 16.623 1.00 96.00 224 GLU A CA 1
ATOM 1689 C C . GLU A 1 224 ? -6.664 -10.969 17.466 1.00 96.00 224 GLU A C 1
ATOM 1691 O O . GLU A 1 224 ? -6.804 -10.989 18.686 1.00 96.00 224 GLU A O 1
ATOM 1696 N N . PHE A 1 225 ? -6.220 -9.877 16.834 1.00 97.00 225 PHE A N 1
ATOM 1697 C CA . PHE A 1 225 ? -5.973 -8.612 17.528 1.00 97.00 225 PHE A CA 1
ATOM 1698 C C . PHE A 1 225 ? -7.235 -8.084 18.228 1.00 97.00 225 PHE A C 1
ATOM 1700 O O . PHE A 1 225 ? -7.179 -7.772 19.416 1.00 97.00 225 PHE A O 1
ATOM 1707 N N . GLY A 1 226 ? -8.372 -8.037 17.525 1.00 96.81 226 GLY A N 1
ATOM 1708 C CA . GLY A 1 226 ? -9.645 -7.583 18.087 1.00 96.81 226 GLY A CA 1
ATOM 1709 C C . GLY A 1 226 ? -10.092 -8.420 19.285 1.00 96.81 226 GLY A C 1
ATOM 1710 O O . GLY A 1 226 ? -10.468 -7.857 20.309 1.00 96.81 226 GLY A O 1
ATOM 1711 N N . LYS A 1 227 ? -9.978 -9.753 19.194 1.00 96.75 227 LYS A N 1
ATOM 1712 C CA . LYS A 1 227 ? -10.299 -10.673 20.297 1.00 96.75 227 LYS A CA 1
ATOM 1713 C C . LYS A 1 227 ? -9.393 -10.465 21.508 1.00 96.75 227 LYS A C 1
ATOM 1715 O O . LYS A 1 227 ? -9.906 -10.298 22.606 1.00 96.75 227 LYS A O 1
ATOM 1720 N N . ARG A 1 228 ? -8.069 -10.387 21.321 1.00 95.75 228 ARG A N 1
ATOM 1721 C CA . ARG A 1 228 ? -7.128 -10.125 22.430 1.00 95.75 228 ARG A CA 1
ATOM 1722 C C . ARG A 1 228 ? -7.397 -8.787 23.114 1.00 95.75 228 ARG A C 1
ATOM 1724 O O . ARG A 1 228 ? -7.303 -8.691 24.334 1.00 95.75 228 ARG A O 1
ATOM 1731 N N . LEU A 1 229 ? -7.720 -7.755 22.336 1.00 95.12 229 LEU A N 1
ATOM 1732 C CA . LEU A 1 229 ? -8.052 -6.440 22.874 1.00 95.12 229 LEU A CA 1
ATOM 1733 C C . LEU A 1 229 ? -9.381 -6.469 23.649 1.00 95.12 229 LEU A C 1
ATOM 1735 O O . LEU A 1 229 ? -9.464 -5.914 24.742 1.00 95.12 229 LEU A O 1
ATOM 1739 N N . ALA A 1 230 ? -10.392 -7.169 23.129 1.00 94.06 230 ALA A N 1
ATOM 1740 C CA . ALA A 1 230 ? -11.655 -7.399 23.825 1.00 94.06 230 ALA A CA 1
ATOM 1741 C C . ALA A 1 230 ? -11.449 -8.150 25.153 1.00 94.06 230 ALA A C 1
ATOM 1743 O O . ALA A 1 230 ? -11.940 -7.702 26.187 1.00 94.06 230 ALA A O 1
ATOM 1744 N N . GLU A 1 231 ? -10.667 -9.233 25.144 1.00 92.56 231 GLU A N 1
ATOM 1745 C CA . GLU A 1 231 ? -10.311 -10.016 26.335 1.00 92.56 231 GLU A CA 1
ATOM 1746 C C . GLU A 1 231 ? -9.566 -9.175 27.376 1.00 92.56 231 GLU A C 1
ATOM 1748 O O . GLU A 1 231 ? -9.883 -9.250 28.564 1.00 92.56 231 GLU A O 1
ATOM 1753 N N . ARG A 1 232 ? -8.616 -8.327 26.947 1.00 91.75 232 ARG A N 1
ATOM 1754 C CA . ARG A 1 232 ? -7.913 -7.386 27.838 1.00 91.75 232 ARG A CA 1
ATOM 1755 C C . ARG A 1 232 ? -8.892 -6.475 28.574 1.00 91.75 232 ARG A C 1
ATOM 1757 O O . ARG A 1 232 ? -8.692 -6.179 29.749 1.00 91.75 232 ARG A O 1
ATOM 1764 N N . TRP A 1 233 ? -9.938 -6.036 27.884 1.00 90.50 233 TRP A N 1
ATOM 1765 C CA . TRP A 1 233 ? -10.997 -5.208 28.449 1.00 90.50 233 TRP A CA 1
ATOM 1766 C C . TRP A 1 233 ? -12.125 -6.005 29.108 1.00 90.50 233 TRP A C 1
ATOM 1768 O O . TRP A 1 233 ? -13.123 -5.404 29.486 1.00 90.50 233 TRP A O 1
ATOM 1778 N N . GLY A 1 234 ? -11.987 -7.327 29.260 1.00 90.31 234 GLY A N 1
ATOM 1779 C CA . GLY A 1 234 ? -12.977 -8.199 29.897 1.00 90.31 234 GLY A CA 1
ATOM 1780 C C . GLY A 1 234 ? -14.289 -8.359 29.120 1.00 90.31 234 GLY A C 1
ATOM 1781 O O . GLY A 1 234 ? -15.287 -8.785 29.697 1.00 90.31 234 GLY A O 1
ATOM 1782 N N . LEU A 1 235 ? -14.305 -8.024 27.828 1.00 91.00 235 LEU A N 1
ATOM 1783 C CA . LEU A 1 235 ? -15.454 -8.228 26.948 1.00 91.00 235 LEU A CA 1
ATOM 1784 C C . LEU A 1 235 ? -15.525 -9.691 26.490 1.00 91.00 235 LEU A C 1
ATOM 1786 O O . LEU A 1 235 ? -14.503 -10.356 26.310 1.00 91.00 235 LEU A O 1
ATOM 1790 N N . ALA A 1 236 ? -16.739 -10.186 26.239 1.00 90.38 236 ALA A N 1
ATOM 1791 C CA . ALA A 1 236 ? -16.925 -11.511 25.659 1.00 90.38 236 ALA A CA 1
ATOM 1792 C C . ALA A 1 236 ? -16.381 -11.544 24.220 1.00 90.38 236 ALA A C 1
ATOM 1794 O O . ALA A 1 236 ? -16.856 -10.812 23.350 1.00 90.38 236 ALA A O 1
ATOM 1795 N N . ALA A 1 237 ? -15.383 -12.397 23.981 1.00 89.38 237 ALA A N 1
ATOM 1796 C CA . ALA A 1 237 ? -14.740 -12.573 22.676 1.00 89.38 237 ALA A CA 1
ATOM 1797 C C . ALA A 1 237 ? -15.024 -13.943 22.030 1.00 89.38 237 ALA A C 1
ATOM 1799 O O . ALA A 1 237 ? -14.699 -14.157 20.858 1.00 89.38 237 ALA A O 1
ATOM 1800 N N . GLU A 1 238 ? -15.641 -14.864 22.777 1.00 87.38 238 GLU A N 1
ATOM 1801 C CA . GLU A 1 238 ? -16.060 -16.175 22.279 1.00 87.38 238 GLU A CA 1
ATOM 1802 C C . GLU A 1 238 ? -17.215 -16.026 21.275 1.00 87.38 238 GLU A C 1
ATOM 1804 O O . GLU A 1 238 ? -18.075 -15.160 21.422 1.00 87.38 238 GLU A O 1
ATOM 1809 N N . ASP A 1 239 ? -17.212 -16.850 20.224 1.00 87.00 239 ASP A N 1
ATOM 1810 C CA . ASP A 1 239 ? -18.247 -16.906 19.177 1.00 87.00 239 ASP A CA 1
ATOM 1811 C C . ASP A 1 239 ? -18.513 -15.604 18.386 1.00 87.00 239 ASP A C 1
ATOM 1813 O O . ASP A 1 239 ? -19.445 -15.535 17.577 1.00 87.00 239 ASP A O 1
ATOM 1817 N N . VAL A 1 240 ? -17.669 -14.577 18.538 1.00 92.75 240 VAL A N 1
ATOM 1818 C CA . VAL A 1 240 ? -17.763 -13.349 17.738 1.00 92.75 240 VAL A CA 1
ATOM 1819 C C . VAL A 1 240 ? -17.304 -13.637 16.308 1.00 92.75 240 VAL A C 1
ATOM 1821 O O . VAL A 1 240 ? -16.200 -14.133 16.070 1.00 92.75 240 VAL A O 1
ATOM 1824 N N . THR A 1 241 ? -18.164 -13.316 15.344 1.00 95.12 241 THR A N 1
ATOM 1825 C CA . THR A 1 241 ? -17.961 -13.576 13.912 1.00 95.12 241 THR A CA 1
ATOM 1826 C C . THR A 1 241 ? -18.188 -12.314 13.095 1.00 95.12 241 THR A C 1
ATOM 1828 O O . THR A 1 241 ? -18.910 -11.407 13.519 1.00 95.12 241 THR A O 1
ATOM 1831 N N . TRP A 1 242 ? -17.561 -12.241 11.920 1.00 96.25 242 TRP A N 1
ATOM 1832 C CA . TRP A 1 242 ? -17.777 -11.131 11.000 1.00 96.25 242 TRP A CA 1
ATOM 1833 C C . TRP A 1 242 ? -19.212 -11.143 10.468 1.00 96.25 242 TRP A C 1
ATOM 1835 O O . TRP A 1 242 ? -19.702 -12.148 9.956 1.00 96.25 242 TRP A O 1
ATOM 1845 N N . GLN A 1 243 ? -19.879 -9.998 10.557 1.00 93.44 243 GLN A N 1
ATOM 1846 C CA . GLN A 1 243 ? -21.251 -9.804 10.100 1.00 93.44 243 GLN A CA 1
ATOM 1847 C C . GLN A 1 243 ? -21.316 -8.671 9.087 1.00 93.44 243 GLN A C 1
ATOM 1849 O O . GLN A 1 243 ? -20.500 -7.752 9.107 1.00 93.44 243 GLN A O 1
ATOM 1854 N N . GLU A 1 244 ? -22.298 -8.719 8.193 1.00 91.62 244 GLU A N 1
ATOM 1855 C CA . GLU A 1 244 ? -22.581 -7.597 7.303 1.00 91.62 244 GLU A CA 1
ATOM 1856 C C . GLU A 1 244 ? -23.073 -6.379 8.099 1.00 91.62 244 GLU A C 1
ATOM 1858 O O . GLU A 1 244 ? -23.905 -6.500 9.002 1.00 91.62 244 GLU A O 1
ATOM 1863 N N . VAL A 1 245 ? -22.567 -5.194 7.755 1.00 86.44 245 VAL A N 1
ATOM 1864 C CA . VAL A 1 245 ? -23.034 -3.938 8.354 1.00 86.44 245 VAL A CA 1
ATOM 1865 C C . VAL A 1 245 ? -24.362 -3.552 7.709 1.00 86.44 245 VAL A C 1
ATOM 1867 O O . VAL A 1 245 ? -24.435 -3.351 6.500 1.00 86.44 245 VAL A O 1
ATOM 1870 N N . ASN A 1 246 ? -25.414 -3.428 8.520 1.00 68.06 246 ASN A N 1
ATOM 1871 C CA . ASN A 1 246 ? -26.729 -2.973 8.073 1.00 68.06 246 ASN A CA 1
ATOM 1872 C C . ASN A 1 246 ? -26.902 -1.487 8.418 1.00 68.06 246 ASN A C 1
ATOM 1874 O O . ASN A 1 246 ? -27.248 -1.150 9.549 1.00 68.06 246 ASN A O 1
ATOM 1878 N N . GLY A 1 247 ? -26.677 -0.598 7.451 1.00 62.91 247 GLY A N 1
ATOM 1879 C CA . GLY A 1 247 ? -26.841 0.848 7.618 1.00 62.91 247 GLY A CA 1
ATOM 1880 C C . GLY A 1 247 ? -27.496 1.521 6.406 1.00 62.91 247 GLY A C 1
ATOM 1881 O O . GLY A 1 247 ? -27.567 0.936 5.323 1.00 62.91 247 GLY A O 1
ATOM 1882 N N . PRO A 1 248 ? -28.009 2.758 6.558 1.00 51.44 248 PRO A N 1
ATOM 1883 C CA . PRO A 1 248 ? -28.786 3.459 5.526 1.00 51.44 248 PRO A CA 1
ATOM 1884 C C . PRO A 1 248 ? -28.003 3.766 4.237 1.00 51.44 248 PRO A C 1
ATOM 1886 O O . PRO A 1 248 ? -28.615 4.094 3.221 1.00 51.44 248 PRO A O 1
ATOM 1889 N N . HIS A 1 249 ? -26.672 3.648 4.264 1.00 54.66 249 HIS A N 1
ATOM 1890 C CA . HIS A 1 249 ? -25.788 3.798 3.105 1.00 54.66 249 HIS A CA 1
ATOM 1891 C C . HIS A 1 249 ? -24.981 2.521 2.789 1.00 54.66 249 HIS A C 1
ATOM 1893 O O . HIS A 1 249 ? -24.241 2.494 1.805 1.00 54.66 249 HIS A O 1
ATOM 1899 N N . ASP A 1 250 ? -25.165 1.451 3.568 1.00 61.47 250 ASP A N 1
ATOM 1900 C CA . ASP A 1 250 ? -24.345 0.236 3.546 1.00 61.47 250 ASP A CA 1
ATOM 1901 C C . ASP A 1 250 ? -25.058 -0.882 2.783 1.00 61.47 250 ASP A C 1
ATOM 1903 O O . ASP A 1 250 ? -25.561 -1.859 3.335 1.00 61.47 250 ASP A O 1
ATOM 1907 N N . HIS A 1 251 ? -25.158 -0.714 1.467 1.00 70.81 251 HIS A N 1
ATOM 1908 C CA . HIS A 1 251 ? -25.735 -1.740 0.606 1.00 70.81 251 HIS A CA 1
ATOM 1909 C C . HIS A 1 251 ? -24.640 -2.654 0.071 1.00 70.81 251 HIS A C 1
ATOM 1911 O O . HIS A 1 251 ? -23.989 -2.312 -0.915 1.00 70.81 251 HIS A O 1
ATOM 1917 N N . ASN A 1 252 ? -24.487 -3.842 0.658 1.00 83.19 252 ASN A N 1
ATOM 1918 C CA . ASN A 1 252 ? -23.676 -4.902 0.066 1.00 83.19 252 ASN A CA 1
ATOM 1919 C C . ASN A 1 252 ? -24.213 -5.245 -1.329 1.00 83.19 252 ASN A C 1
ATOM 1921 O O . ASN A 1 252 ? -25.303 -5.790 -1.494 1.00 83.19 252 ASN A O 1
ATOM 1925 N N . ASN A 1 253 ? -23.467 -4.865 -2.362 1.00 89.94 253 ASN A N 1
ATOM 1926 C CA . ASN A 1 253 ? -23.886 -4.992 -3.755 1.00 89.94 253 ASN A CA 1
ATOM 1927 C C . ASN A 1 253 ? -22.668 -5.198 -4.667 1.00 89.94 253 ASN A C 1
ATOM 1929 O O . ASN A 1 253 ? -21.584 -5.556 -4.213 1.00 89.94 253 ASN A O 1
ATOM 1933 N N . THR A 1 254 ? -22.815 -5.013 -5.977 1.00 91.19 254 THR A N 1
ATOM 1934 C CA . THR A 1 254 ? -21.718 -5.239 -6.932 1.00 91.19 254 THR A CA 1
ATOM 1935 C C . THR A 1 254 ? -20.552 -4.259 -6.804 1.00 91.19 254 THR A C 1
ATOM 1937 O O . THR A 1 254 ? -19.529 -4.455 -7.455 1.00 91.19 254 THR A O 1
ATOM 1940 N N . ARG A 1 255 ? -20.692 -3.207 -5.996 1.00 89.56 255 ARG A N 1
ATOM 1941 C CA . ARG A 1 255 ? -19.708 -2.137 -5.823 1.00 89.56 255 ARG A CA 1
ATOM 1942 C C . ARG A 1 255 ? -19.283 -1.909 -4.384 1.00 89.56 255 ARG A C 1
ATOM 1944 O O . ARG A 1 255 ? -18.198 -1.378 -4.201 1.00 89.56 255 ARG A O 1
ATOM 1951 N N . PHE A 1 256 ? -20.101 -2.295 -3.412 1.00 90.06 256 PHE A N 1
ATOM 1952 C CA . PHE A 1 256 ? -19.849 -2.059 -1.994 1.00 90.06 256 PHE A CA 1
ATOM 1953 C C . PHE A 1 256 ? -19.890 -3.374 -1.205 1.00 90.06 256 PHE A C 1
ATOM 1955 O O . PHE A 1 256 ? -20.717 -4.248 -1.488 1.00 90.06 256 PHE A O 1
ATOM 1962 N N . SER A 1 257 ? -18.981 -3.506 -0.241 1.00 91.88 257 SER A N 1
ATOM 1963 C CA . SER A 1 257 ? -18.946 -4.563 0.772 1.00 91.88 257 SER A CA 1
ATOM 1964 C C . SER A 1 257 ? -18.602 -3.941 2.121 1.00 91.88 257 SER A C 1
ATOM 1966 O O . SER A 1 257 ? -17.619 -3.208 2.210 1.00 91.88 257 SER A O 1
ATOM 1968 N N . ALA A 1 258 ? -19.386 -4.218 3.154 1.00 92.94 258 ALA A N 1
ATOM 1969 C CA . ALA A 1 258 ? -19.191 -3.704 4.500 1.00 92.94 258 ALA A CA 1
ATOM 1970 C C . ALA A 1 258 ? -19.401 -4.824 5.522 1.00 92.94 258 ALA A C 1
ATOM 1972 O O . ALA A 1 258 ? -20.462 -5.458 5.558 1.00 92.94 258 ALA A O 1
ATOM 1973 N N . HIS A 1 259 ? -18.383 -5.057 6.346 1.00 94.44 259 HIS A N 1
ATOM 1974 C CA . HIS A 1 259 ? -18.376 -6.096 7.370 1.00 94.44 259 HIS A CA 1
ATOM 1975 C C . HIS A 1 259 ? -17.863 -5.542 8.695 1.00 94.44 259 HIS A C 1
ATOM 1977 O O . HIS A 1 259 ? -17.003 -4.663 8.710 1.00 94.44 259 HIS A O 1
ATOM 1983 N N . GLN A 1 260 ? -18.366 -6.073 9.804 1.00 94.75 260 GLN A N 1
ATOM 1984 C CA . GLN A 1 260 ? -17.919 -5.720 11.144 1.00 94.75 260 GLN A CA 1
ATOM 1985 C C . GLN A 1 260 ? -17.729 -6.951 12.026 1.00 94.75 260 GLN A C 1
ATOM 1987 O O . GLN A 1 260 ? -18.481 -7.920 11.925 1.00 94.75 260 GLN A O 1
ATOM 1992 N N . LEU A 1 261 ? -16.756 -6.866 12.925 1.00 95.88 261 LEU A N 1
ATOM 1993 C CA . LEU A 1 261 ? -16.563 -7.751 14.064 1.00 95.88 261 LEU A CA 1
ATOM 1994 C C . LEU A 1 261 ? -16.787 -6.902 15.319 1.00 95.88 261 LEU A C 1
ATOM 1996 O O . LEU A 1 261 ? -15.955 -6.052 15.637 1.00 95.88 261 LEU A O 1
ATOM 2000 N N . ALA A 1 262 ? -17.934 -7.071 15.976 1.00 94.81 262 ALA A N 1
ATOM 2001 C CA . ALA A 1 262 ? -18.358 -6.227 17.091 1.00 94.81 262 ALA A CA 1
ATOM 2002 C C . ALA A 1 262 ? -18.356 -7.005 18.411 1.00 94.81 262 ALA A C 1
ATOM 2004 O O . ALA A 1 262 ? -18.950 -8.076 18.506 1.00 94.81 262 ALA A O 1
ATOM 2005 N N . PHE A 1 263 ? -17.731 -6.424 19.430 1.00 94.31 263 PHE A N 1
ATOM 2006 C CA . PHE A 1 263 ? -17.701 -6.920 20.799 1.00 94.31 263 PHE A CA 1
ATOM 2007 C C . PHE A 1 263 ? -18.606 -6.036 21.649 1.00 94.31 263 PHE A C 1
ATOM 2009 O O . PHE A 1 263 ? -18.479 -4.805 21.684 1.00 94.31 263 PHE A O 1
ATOM 2016 N N . VAL A 1 264 ? -19.562 -6.682 22.296 1.00 91.12 264 VAL A N 1
ATOM 2017 C CA . VAL A 1 264 ? -20.660 -6.022 22.991 1.00 91.12 264 VAL A CA 1
ATOM 2018 C C . VAL A 1 264 ? -20.266 -5.782 24.449 1.00 91.12 264 VAL A C 1
ATOM 2020 O O . VAL A 1 264 ? -19.713 -6.670 25.094 1.00 91.12 264 VAL A O 1
ATOM 2023 N N . GLY A 1 265 ? -20.500 -4.563 24.938 1.00 85.00 265 GLY A N 1
ATOM 2024 C CA . GLY A 1 265 ? -20.357 -4.200 26.350 1.00 85.00 265 GLY A CA 1
ATOM 2025 C C . GLY A 1 265 ? -21.687 -4.309 27.096 1.00 85.00 265 GLY A C 1
ATOM 2026 O O . GLY A 1 265 ? -22.550 -5.109 26.744 1.00 85.00 265 GLY A O 1
ATOM 2027 N N . GLU A 1 266 ? -21.879 -3.481 28.122 1.00 77.50 266 GLU A N 1
ATOM 2028 C CA . GLU A 1 266 ? -23.164 -3.420 28.830 1.00 77.50 266 GLU A CA 1
ATOM 2029 C C . GLU A 1 266 ? -24.279 -2.826 27.936 1.00 77.50 266 GLU A C 1
ATOM 2031 O O . GLU A 1 266 ? -24.017 -2.036 27.019 1.00 77.50 266 GLU A O 1
ATOM 2036 N N . ASP A 1 267 ? -25.534 -3.205 28.205 1.00 79.88 267 ASP A N 1
ATOM 2037 C CA . ASP A 1 267 ? -26.747 -2.763 27.494 1.00 79.88 267 ASP A CA 1
ATOM 2038 C C . ASP A 1 267 ? -26.792 -3.105 25.991 1.00 79.88 267 ASP A C 1
ATOM 2040 O O . ASP A 1 267 ? -27.373 -2.366 25.192 1.00 79.88 267 ASP A O 1
ATOM 2044 N N . ASP A 1 268 ? -26.153 -4.204 25.582 1.00 82.12 268 ASP A N 1
ATOM 2045 C CA . ASP A 1 268 ? -26.045 -4.641 24.183 1.00 82.12 268 ASP A CA 1
ATOM 2046 C C . ASP A 1 268 ? -25.399 -3.602 23.238 1.00 82.12 268 ASP A C 1
ATOM 2048 O O . ASP A 1 268 ? -25.514 -3.678 22.008 1.00 82.12 268 ASP A O 1
ATOM 2052 N N . ARG A 1 269 ? -24.683 -2.612 23.790 1.00 84.88 269 ARG A N 1
ATOM 2053 C CA . ARG A 1 269 ? -24.012 -1.580 22.991 1.00 84.88 269 ARG A CA 1
ATOM 2054 C C . ARG A 1 269 ? -22.637 -2.070 22.522 1.00 84.88 269 ARG A C 1
ATOM 2056 O O . ARG A 1 269 ? -21.877 -2.589 23.342 1.00 84.88 269 ARG A O 1
ATOM 2063 N N . PRO A 1 270 ? -22.250 -1.855 21.250 1.00 88.50 270 PRO A N 1
ATOM 2064 C CA . PRO A 1 270 ? -20.890 -2.134 20.795 1.00 88.50 270 PRO A CA 1
ATOM 2065 C C . PRO A 1 270 ? -19.868 -1.315 21.593 1.00 88.50 270 PRO A C 1
ATOM 2067 O O . PRO A 1 270 ? -19.888 -0.086 21.555 1.00 88.50 270 PRO A O 1
ATOM 2070 N N . ALA A 1 271 ? -18.989 -2.003 22.318 1.00 91.56 271 ALA A N 1
ATOM 2071 C CA . ALA A 1 271 ? -17.901 -1.399 23.084 1.00 91.56 271 ALA A CA 1
ATOM 2072 C C . ALA A 1 271 ? -16.616 -1.314 22.258 1.00 91.56 271 ALA A C 1
ATOM 2074 O O . ALA A 1 271 ? -15.876 -0.334 22.327 1.00 91.56 271 ALA A O 1
ATOM 2075 N N . LEU A 1 272 ? -16.393 -2.331 21.429 1.00 94.19 272 LEU A N 1
ATOM 2076 C CA . LEU A 1 272 ? -15.289 -2.420 20.493 1.00 94.19 272 LEU A CA 1
ATOM 2077 C C . LEU A 1 272 ? -15.812 -2.948 19.160 1.00 94.19 272 LEU A C 1
ATOM 2079 O O . LEU A 1 272 ? -16.586 -3.902 19.136 1.00 94.19 272 LEU A O 1
ATOM 2083 N N . ALA A 1 273 ? -15.381 -2.372 18.043 1.00 94.75 273 ALA A N 1
ATOM 2084 C CA . ALA A 1 273 ? -15.675 -2.926 16.728 1.00 94.75 273 ALA A CA 1
ATOM 2085 C C . ALA A 1 273 ? -14.500 -2.766 15.766 1.00 94.75 273 ALA A C 1
ATOM 2087 O O . ALA A 1 273 ? -13.914 -1.688 15.664 1.00 94.75 273 ALA A O 1
ATOM 2088 N N . LEU A 1 274 ? -14.204 -3.828 15.019 1.00 96.56 274 LEU A N 1
ATOM 2089 C CA . LEU A 1 274 ? -13.433 -3.743 13.784 1.00 96.56 274 LEU A CA 1
ATOM 2090 C C . LEU A 1 274 ? -14.408 -3.640 12.619 1.00 96.56 274 LEU A C 1
ATOM 2092 O O . LEU A 1 274 ? -15.336 -4.440 12.532 1.00 96.56 274 LEU A O 1
ATOM 2096 N N . VAL A 1 275 ? -14.209 -2.679 11.724 1.00 94.75 275 VAL A N 1
ATOM 2097 C CA . VAL A 1 275 ? -15.105 -2.457 10.582 1.00 94.75 275 VAL A CA 1
ATOM 2098 C C . VAL A 1 275 ? -14.291 -2.382 9.303 1.00 94.75 275 VAL A C 1
ATOM 2100 O O . VAL A 1 275 ? -13.299 -1.666 9.251 1.00 94.75 275 VAL A O 1
ATOM 2103 N N . VAL A 1 276 ? -14.707 -3.108 8.267 1.00 95.25 276 VAL A N 1
ATOM 2104 C CA . VAL A 1 276 ? -14.080 -3.108 6.943 1.00 95.25 276 VAL A CA 1
ATOM 2105 C C . VAL A 1 276 ? -15.114 -2.693 5.908 1.00 95.25 276 VAL A C 1
ATOM 2107 O O . VAL A 1 276 ? -16.068 -3.425 5.649 1.00 95.25 276 VAL A O 1
ATOM 2110 N N . HIS A 1 277 ? -14.891 -1.544 5.279 1.00 93.25 277 HIS A N 1
ATOM 2111 C CA . HIS A 1 277 ? -15.629 -1.080 4.109 1.00 93.25 277 HIS A CA 1
ATOM 2112 C C . HIS A 1 277 ? -14.757 -1.230 2.867 1.00 93.25 277 HIS A C 1
ATOM 2114 O O . HIS A 1 277 ? -13.566 -0.943 2.891 1.00 93.25 277 HIS A O 1
ATOM 2120 N N . SER A 1 278 ? -15.340 -1.689 1.770 1.00 92.94 278 SER A N 1
ATOM 2121 C CA . SER A 1 278 ? -14.682 -1.863 0.477 1.00 92.94 278 SER A CA 1
ATOM 2122 C C . SER A 1 278 ? -15.610 -1.370 -0.622 1.00 92.94 278 SER A C 1
ATOM 2124 O O . SER A 1 278 ? -16.768 -1.782 -0.697 1.00 92.94 278 SER A O 1
ATOM 2126 N N . CYS A 1 279 ? -15.108 -0.492 -1.480 1.00 91.44 279 CYS A N 1
ATOM 2127 C CA . CYS A 1 279 ? -15.873 0.162 -2.529 1.00 91.44 279 CYS A CA 1
ATOM 2128 C C . CYS A 1 279 ? -15.084 0.212 -3.836 1.00 91.44 279 CYS A C 1
ATOM 2130 O O . CYS A 1 279 ? -13.883 0.466 -3.835 1.00 91.44 279 CYS A O 1
ATOM 2132 N N . LEU A 1 280 ? -15.773 0.036 -4.961 1.00 90.25 280 LEU A N 1
ATOM 2133 C CA . LEU A 1 280 ? -15.252 0.390 -6.280 1.00 90.25 280 LEU A CA 1
ATOM 2134 C C . LEU A 1 280 ? -15.595 1.844 -6.614 1.00 90.25 280 LEU A C 1
ATOM 2136 O O . LEU A 1 280 ? -16.772 2.230 -6.581 1.00 90.25 280 LEU A O 1
ATOM 2140 N N . ALA A 1 281 ? -14.583 2.633 -6.979 1.00 82.25 281 ALA A N 1
ATOM 2141 C CA . ALA A 1 281 ? -14.723 4.064 -7.236 1.00 82.25 281 ALA A CA 1
ATOM 2142 C C . ALA A 1 281 ? -15.777 4.374 -8.335 1.00 82.25 281 ALA A C 1
ATOM 2144 O O . ALA A 1 281 ? -15.888 3.651 -9.326 1.00 82.25 281 ALA A O 1
ATOM 2145 N N . PRO A 1 282 ? -16.589 5.443 -8.190 1.00 65.44 282 PRO A N 1
ATOM 2146 C CA . PRO A 1 282 ? -17.759 5.697 -9.043 1.00 65.44 282 PRO A CA 1
ATOM 2147 C C . PRO A 1 282 ? -17.521 6.172 -10.472 1.00 65.44 282 PRO A C 1
ATOM 2149 O O . PRO A 1 282 ? -18.454 6.071 -11.267 1.00 65.44 282 PRO A O 1
ATOM 2152 N N . ASN A 1 283 ? -16.329 6.656 -10.821 1.00 55.81 283 ASN A N 1
ATOM 2153 C CA . ASN A 1 283 ? -16.170 7.543 -11.979 1.00 55.81 283 ASN A CA 1
ATOM 2154 C C . ASN A 1 283 ? -15.189 7.036 -13.048 1.00 55.81 283 ASN A C 1
ATOM 2156 O O . ASN A 1 283 ? -14.328 7.795 -13.481 1.00 55.81 283 ASN A O 1
ATOM 2160 N N . GLY A 1 284 ? -15.287 5.776 -13.483 1.00 51.06 284 GLY A N 1
ATOM 2161 C CA . GLY A 1 284 ? -14.481 5.269 -14.614 1.00 51.06 284 GLY A CA 1
ATOM 2162 C C . GLY A 1 284 ? -12.969 5.204 -14.358 1.00 51.06 284 GLY A C 1
ATOM 2163 O O . GLY A 1 284 ? -12.202 4.909 -15.265 1.00 51.06 284 GLY A O 1
ATOM 2164 N N . PHE A 1 285 ? -12.540 5.462 -13.121 1.00 53.91 285 PHE A N 1
ATOM 2165 C CA . PHE A 1 285 ? -11.231 5.072 -12.626 1.00 53.91 285 PHE A CA 1
ATOM 2166 C C . PHE A 1 285 ? -11.418 3.769 -11.861 1.00 53.91 285 PHE A C 1
ATOM 2168 O O . PHE A 1 285 ? -12.114 3.727 -10.847 1.00 53.91 285 PHE A O 1
ATOM 2175 N N . SER A 1 286 ? -10.811 2.709 -12.367 1.00 70.75 286 SER A N 1
ATOM 2176 C CA . SER A 1 286 ? -10.895 1.345 -11.864 1.00 70.75 286 SER A CA 1
ATOM 2177 C C . SER A 1 286 ? -10.093 1.149 -10.574 1.00 70.75 286 SER A C 1
ATOM 2179 O O . SER A 1 286 ? -9.086 0.462 -10.545 1.00 70.75 286 SER A O 1
ATOM 2181 N N . GLY A 1 287 ? -10.489 1.804 -9.484 1.00 85.62 287 GLY A N 1
ATOM 2182 C CA . GLY A 1 287 ? -9.818 1.690 -8.188 1.00 85.62 287 GLY A CA 1
ATOM 2183 C C . GLY A 1 287 ? -10.708 1.106 -7.100 1.00 85.62 287 GLY A C 1
ATOM 2184 O O . GLY A 1 287 ? -11.934 1.229 -7.152 1.00 85.62 287 GLY A O 1
ATOM 2185 N N . ALA A 1 288 ? -10.071 0.520 -6.092 1.00 91.88 288 ALA A N 1
ATOM 2186 C CA . ALA A 1 288 ? -10.703 0.194 -4.826 1.00 91.88 288 ALA A CA 1
ATOM 2187 C C . ALA A 1 288 ? -10.437 1.300 -3.800 1.00 91.88 288 ALA A C 1
ATOM 2189 O O . ALA A 1 288 ? -9.318 1.802 -3.677 1.00 91.88 288 ALA A O 1
ATOM 2190 N N . GLU A 1 289 ? -11.465 1.650 -3.046 1.00 93.44 289 GLU A N 1
ATOM 2191 C CA . GLU A 1 289 ? -11.377 2.448 -1.833 1.00 93.44 289 GLU A CA 1
ATOM 2192 C C . GLU A 1 289 ? -11.771 1.546 -0.665 1.00 93.44 289 GLU A C 1
ATOM 2194 O O . GLU A 1 289 ? -12.841 0.934 -0.675 1.00 93.44 289 GLU A O 1
ATOM 2199 N N . ILE A 1 290 ? -10.885 1.409 0.314 1.00 94.38 290 ILE A N 1
ATOM 2200 C CA . ILE A 1 290 ? -11.058 0.506 1.448 1.00 94.38 290 ILE A CA 1
ATOM 2201 C C . ILE A 1 290 ? -10.857 1.295 2.729 1.00 94.38 290 ILE A C 1
ATOM 2203 O O . ILE A 1 290 ? -9.932 2.089 2.827 1.00 94.38 290 ILE A O 1
ATOM 2207 N N . VAL A 1 291 ? -11.699 1.065 3.725 1.00 94.56 291 VAL A N 1
ATOM 2208 C CA . VAL A 1 291 ? -11.529 1.623 5.065 1.00 94.56 291 VAL A CA 1
ATOM 2209 C C . VAL A 1 291 ? -11.557 0.487 6.066 1.00 94.56 291 VAL A C 1
ATOM 2211 O O . VAL A 1 291 ? -12.459 -0.345 6.030 1.00 94.56 291 VAL A O 1
ATOM 2214 N N . VAL A 1 292 ? -10.564 0.460 6.948 1.00 96.50 292 VAL A N 1
ATOM 2215 C CA . VAL A 1 292 ? -10.511 -0.423 8.110 1.00 96.50 292 VAL A CA 1
ATOM 2216 C C . VAL A 1 292 ? -10.508 0.449 9.353 1.00 96.50 292 VAL A C 1
ATOM 2218 O O . VAL A 1 292 ? -9.589 1.243 9.538 1.00 96.50 292 VAL A O 1
ATOM 2221 N N . ASP A 1 293 ? -11.522 0.307 10.194 1.00 95.44 293 ASP A N 1
ATOM 2222 C CA . ASP A 1 293 ? -11.630 1.019 11.461 1.00 95.44 293 ASP A CA 1
ATOM 2223 C C . ASP A 1 293 ? -11.455 0.074 12.646 1.00 95.44 293 ASP A C 1
ATOM 2225 O O . ASP A 1 293 ? -11.968 -1.043 12.637 1.00 95.44 293 ASP A O 1
ATOM 2229 N N . LEU A 1 294 ? -10.833 0.588 13.700 1.00 96.50 294 LEU A N 1
ATOM 2230 C CA . LEU A 1 294 ? -11.046 0.174 15.079 1.00 96.50 294 LEU A CA 1
ATOM 2231 C C . LEU A 1 294 ? -11.860 1.268 15.761 1.00 96.50 294 LEU A C 1
ATOM 2233 O O . LEU A 1 294 ? -11.434 2.422 15.799 1.00 96.50 294 LEU A O 1
ATOM 2237 N N . ARG A 1 295 ? -13.021 0.909 16.296 1.00 94.00 295 ARG A N 1
ATOM 2238 C CA . ARG A 1 295 ? -13.939 1.821 16.981 1.00 94.00 295 ARG A CA 1
ATOM 2239 C C . ARG A 1 295 ? -14.071 1.403 18.439 1.00 94.00 295 ARG A C 1
ATOM 2241 O O . ARG A 1 295 ? -14.328 0.230 18.697 1.00 94.00 295 ARG A O 1
ATOM 2248 N N . VAL A 1 296 ? -13.908 2.346 19.364 1.00 92.88 296 VAL A N 1
ATOM 2249 C CA . VAL A 1 296 ? -13.903 2.090 20.813 1.00 92.88 296 VAL A CA 1
ATOM 2250 C C . VAL A 1 296 ? -14.841 3.065 21.532 1.00 92.88 296 VAL A C 1
ATOM 2252 O O . VAL A 1 296 ? -14.683 4.282 21.413 1.00 92.88 296 VAL A O 1
ATOM 2255 N N . ASP A 1 297 ? -15.803 2.540 22.293 1.00 90.19 297 ASP A N 1
ATOM 2256 C CA . ASP A 1 297 ? -16.648 3.289 23.236 1.00 90.19 297 ASP A CA 1
ATOM 2257 C C . ASP A 1 297 ? -16.224 2.915 24.668 1.00 90.19 297 ASP A C 1
ATOM 2259 O O . ASP A 1 297 ? -16.655 1.904 25.228 1.00 90.19 297 ASP A O 1
ATOM 2263 N N . PHE A 1 298 ? -15.355 3.732 25.268 1.00 87.19 298 PHE A N 1
ATOM 2264 C CA . PHE A 1 298 ? -14.867 3.543 26.636 1.00 87.19 298 PHE A CA 1
ATOM 2265 C C . PHE A 1 298 ? -15.998 3.622 27.661 1.00 87.19 298 PHE A C 1
ATOM 2267 O O . PHE A 1 298 ? -15.940 2.957 28.698 1.00 87.19 298 PHE A O 1
ATOM 2274 N N . GLY A 1 299 ? -17.055 4.382 27.368 1.00 83.81 299 GLY A N 1
ATOM 2275 C CA . GLY A 1 299 ? -18.261 4.420 28.192 1.00 83.81 299 GLY A CA 1
ATOM 2276 C C . GLY A 1 299 ? -19.002 3.077 28.252 1.00 83.81 299 GLY A C 1
ATOM 2277 O O . GLY A 1 299 ? -19.602 2.763 29.276 1.00 83.81 299 GLY A O 1
ATOM 2278 N N . ALA A 1 300 ? -18.965 2.269 27.188 1.00 85.38 300 ALA A N 1
ATOM 2279 C CA . ALA A 1 300 ? -19.504 0.905 27.192 1.00 85.38 300 ALA A CA 1
ATOM 2280 C C . ALA A 1 300 ? -18.573 -0.098 27.900 1.00 85.38 300 ALA A C 1
ATOM 2282 O O . ALA A 1 300 ? -19.061 -1.044 28.514 1.00 85.38 300 ALA A O 1
ATOM 2283 N N . ILE A 1 301 ? -17.253 0.118 27.836 1.00 84.31 301 ILE A N 1
ATOM 2284 C CA . ILE A 1 301 ? -16.237 -0.745 28.467 1.00 84.31 301 ILE A CA 1
ATOM 2285 C C . ILE A 1 301 ? -16.230 -0.583 29.990 1.00 84.31 301 ILE A C 1
ATOM 2287 O O . ILE A 1 301 ? -16.360 -1.558 30.722 1.00 84.31 301 ILE A O 1
ATOM 2291 N N . THR A 1 302 ? -16.098 0.654 30.474 1.00 74.56 302 THR A N 1
ATOM 2292 C CA . THR A 1 302 ? -15.962 0.971 31.911 1.00 74.56 302 THR A CA 1
ATOM 2293 C C . THR A 1 302 ? -17.168 0.545 32.742 1.00 74.56 302 THR A C 1
ATOM 2295 O O . THR A 1 302 ? -17.050 0.300 33.938 1.00 74.56 302 THR A O 1
ATOM 2298 N N . LYS A 1 303 ? -18.329 0.442 32.102 1.00 65.88 303 LYS A N 1
ATOM 2299 C CA . LYS A 1 303 ? -19.566 -0.047 32.700 1.00 65.88 303 LYS A CA 1
ATOM 2300 C C . LYS A 1 303 ? -19.631 -1.578 32.768 1.00 65.88 303 LYS A C 1
ATOM 2302 O O . LYS A 1 303 ? -20.066 -2.133 33.769 1.00 65.88 303 LYS A O 1
ATOM 2307 N N . ALA A 1 304 ? -19.092 -2.254 31.754 1.00 60.97 304 ALA A N 1
ATOM 2308 C CA . ALA A 1 304 ? -19.042 -3.711 31.699 1.00 60.97 304 ALA A CA 1
ATOM 2309 C C . ALA A 1 304 ? -18.043 -4.332 32.697 1.00 60.97 304 ALA A C 1
ATOM 2311 O O . ALA A 1 304 ? -18.217 -5.490 33.076 1.00 60.97 304 ALA A O 1
ATOM 2312 N N . VAL A 1 305 ? -16.998 -3.600 33.118 1.00 63.56 305 VAL A N 1
ATOM 2313 C CA . VAL A 1 305 ? -15.901 -4.152 33.934 1.00 63.56 305 VAL A CA 1
ATOM 2314 C C . VAL A 1 305 ? -15.455 -3.179 35.032 1.00 63.56 305 VAL A C 1
ATOM 2316 O O . VAL A 1 305 ? -14.885 -2.131 34.748 1.00 63.56 305 VAL A O 1
ATOM 2319 N N . GLU A 1 306 ? -15.618 -3.566 36.304 1.00 58.78 306 GLU A N 1
ATOM 2320 C CA . GLU A 1 306 ? -15.211 -2.764 37.479 1.00 58.78 306 GLU A CA 1
ATOM 2321 C C . GLU A 1 306 ? -13.674 -2.590 37.642 1.00 58.78 306 GLU A C 1
ATOM 2323 O O . GLU A 1 306 ? -13.238 -1.897 38.559 1.00 58.78 306 GLU A O 1
ATOM 2328 N N . VAL A 1 307 ? -12.834 -3.229 36.806 1.00 53.56 307 VAL A N 1
ATOM 2329 C CA . VAL A 1 307 ? -11.422 -3.560 37.142 1.00 53.56 307 VAL A CA 1
ATOM 2330 C C . VAL A 1 307 ? -10.370 -3.193 36.070 1.00 53.56 307 VAL A C 1
ATOM 2332 O O . VAL A 1 307 ? -9.199 -3.522 36.236 1.00 53.56 307 VAL A O 1
ATOM 2335 N N . ALA A 1 308 ? -10.695 -2.506 34.969 1.00 59.12 308 ALA A N 1
ATOM 2336 C CA . ALA A 1 308 ? -9.637 -2.108 34.025 1.00 59.12 308 ALA A CA 1
ATOM 2337 C C . ALA A 1 308 ? -8.761 -0.980 34.625 1.00 59.12 308 ALA A C 1
ATOM 2339 O O . ALA A 1 308 ? -9.211 0.161 34.703 1.00 59.12 308 ALA A O 1
ATOM 2340 N N . GLU A 1 309 ? -7.522 -1.290 35.049 1.00 67.19 309 GLU A N 1
ATOM 2341 C CA . GLU A 1 309 ? -6.580 -0.322 35.662 1.00 67.19 309 GLU A CA 1
ATOM 2342 C C . GLU A 1 309 ? -6.270 0.879 34.746 1.00 67.19 309 GLU A C 1
ATOM 2344 O O . GLU A 1 309 ? -6.028 1.978 35.245 1.00 67.19 309 GLU A O 1
ATOM 2349 N N . ASP A 1 310 ? -6.332 0.693 33.423 1.00 82.12 310 ASP A N 1
ATOM 2350 C CA . ASP A 1 310 ? -6.287 1.768 32.429 1.00 82.12 310 ASP A CA 1
ATOM 2351 C C . ASP A 1 310 ? -6.981 1.323 31.123 1.00 82.12 310 ASP A C 1
ATOM 2353 O O . ASP A 1 310 ? -6.503 0.399 30.449 1.00 82.12 310 ASP A O 1
ATOM 2357 N N . PRO A 1 311 ? -8.118 1.934 30.737 1.00 83.56 311 PRO A N 1
ATOM 2358 C CA . PRO A 1 311 ? -8.822 1.553 29.521 1.00 83.56 311 PRO A CA 1
ATOM 2359 C C . PRO A 1 311 ? -8.116 2.029 28.244 1.00 83.56 311 PRO A C 1
ATOM 2361 O O . PRO A 1 311 ? -8.468 1.542 27.173 1.00 83.56 311 PRO A O 1
ATOM 2364 N N . ARG A 1 312 ? -7.123 2.932 28.321 1.00 91.69 312 ARG A N 1
ATOM 2365 C CA . ARG A 1 312 ? -6.440 3.487 27.141 1.00 91.69 312 ARG A CA 1
ATOM 2366 C C . ARG A 1 312 ? -5.828 2.395 26.259 1.00 91.69 312 ARG A C 1
ATOM 2368 O O . ARG A 1 312 ? -5.431 1.322 26.730 1.00 91.69 312 ARG A O 1
ATOM 2375 N N . LEU A 1 313 ? -5.737 2.678 24.959 1.00 95.00 313 LEU A N 1
ATOM 2376 C CA . LEU A 1 313 ? -4.896 1.880 24.066 1.00 95.00 313 LEU A CA 1
ATOM 2377 C C . LEU A 1 313 ? -3.428 2.167 24.357 1.00 95.00 313 LEU A C 1
ATOM 2379 O O . LEU A 1 313 ? -3.043 3.328 24.491 1.00 95.00 313 LEU A O 1
ATOM 2383 N N . THR A 1 314 ? -2.603 1.129 24.406 1.00 95.50 314 THR A N 1
ATOM 2384 C CA . THR A 1 314 ? -1.150 1.309 24.460 1.00 95.50 314 THR A CA 1
ATOM 2385 C C . THR A 1 314 ? -0.605 1.705 23.086 1.00 95.50 314 THR A C 1
ATOM 2387 O O . THR A 1 314 ? -1.258 1.526 22.050 1.00 95.50 314 THR A O 1
ATOM 2390 N N . LEU A 1 315 ? 0.626 2.219 23.054 1.00 95.62 315 LEU A N 1
ATOM 2391 C CA . LEU A 1 315 ? 1.309 2.517 21.798 1.00 95.62 315 LEU A CA 1
ATOM 2392 C C . LEU A 1 315 ? 1.482 1.267 20.921 1.00 95.62 315 LEU A C 1
ATOM 2394 O O . LEU A 1 315 ? 1.285 1.331 19.706 1.00 95.62 315 LEU A O 1
ATOM 2398 N N . ASP A 1 316 ? 1.815 0.131 21.530 1.00 96.88 316 ASP A N 1
ATOM 2399 C CA . ASP A 1 316 ? 1.977 -1.133 20.814 1.00 96.88 316 ASP A CA 1
ATOM 2400 C C . ASP A 1 316 ? 0.650 -1.651 20.252 1.00 96.88 316 ASP A C 1
ATOM 2402 O O . ASP A 1 316 ? 0.621 -2.135 19.125 1.00 96.88 316 ASP A O 1
ATOM 2406 N N . GLU A 1 317 ? -0.472 -1.450 20.945 1.00 97.69 317 GLU A N 1
ATOM 2407 C CA . GLU A 1 317 ? -1.796 -1.787 20.407 1.00 97.69 317 GLU A CA 1
ATOM 2408 C C . GLU A 1 317 ? -2.193 -0.897 19.229 1.00 97.69 317 GLU A C 1
ATOM 2410 O O . GLU A 1 317 ? -2.770 -1.382 18.253 1.00 97.69 317 GLU A O 1
ATOM 2415 N N . ALA A 1 318 ? -1.856 0.395 19.276 1.00 97.50 318 ALA A N 1
ATOM 2416 C CA . ALA A 1 318 ? -2.059 1.286 18.139 1.00 97.50 318 ALA A CA 1
ATOM 2417 C C . ALA A 1 318 ? -1.204 0.851 16.933 1.00 97.50 318 ALA A C 1
ATOM 2419 O O . ALA A 1 318 ? -1.704 0.793 15.806 1.00 97.50 318 ALA A O 1
ATOM 2420 N N . ARG A 1 319 ? 0.071 0.493 17.156 1.00 97.81 319 ARG A N 1
ATOM 2421 C CA . ARG A 1 319 ? 0.969 -0.051 16.119 1.00 97.81 319 ARG A CA 1
ATOM 2422 C C . ARG A 1 319 ? 0.452 -1.373 15.551 1.00 97.81 319 ARG A C 1
ATOM 2424 O O . ARG A 1 319 ? 0.472 -1.550 14.330 1.00 97.81 319 ARG A O 1
ATOM 2431 N N . ASP A 1 320 ? -0.027 -2.277 16.400 1.00 98.19 320 ASP A N 1
ATOM 2432 C CA . ASP A 1 320 ? -0.609 -3.556 15.992 1.00 98.19 320 ASP A CA 1
ATOM 2433 C C . ASP A 1 320 ? -1.863 -3.333 15.145 1.00 98.19 320 ASP A C 1
ATOM 2435 O O . ASP A 1 320 ? -1.968 -3.897 14.053 1.00 98.19 320 ASP A O 1
ATOM 2439 N N . PHE A 1 321 ? -2.768 -2.438 15.561 1.00 98.44 321 PHE A N 1
ATOM 2440 C CA . PHE A 1 321 ? -3.917 -2.078 14.736 1.00 98.44 321 PHE A CA 1
ATOM 2441 C C . PHE A 1 321 ? -3.482 -1.558 13.364 1.00 98.44 321 PHE A C 1
ATOM 2443 O O . PHE A 1 321 ? -3.959 -2.067 12.352 1.00 98.44 321 PHE A O 1
ATOM 2450 N N . PHE A 1 322 ? -2.569 -0.583 13.292 1.00 98.56 322 PHE A N 1
ATOM 2451 C CA . PHE A 1 322 ? -2.128 -0.054 11.998 1.00 98.56 322 PHE A CA 1
ATOM 2452 C C . PHE A 1 322 ? -1.437 -1.118 11.145 1.00 98.56 322 PHE A C 1
ATOM 2454 O O . PHE A 1 322 ? -1.619 -1.128 9.930 1.00 98.56 322 PHE A O 1
ATOM 2461 N N . THR A 1 323 ? -0.717 -2.054 11.764 1.00 98.62 323 THR A N 1
ATOM 2462 C CA . THR A 1 323 ? -0.114 -3.198 11.072 1.00 98.62 323 THR A CA 1
ATOM 2463 C C . THR A 1 323 ? -1.187 -4.081 10.433 1.00 98.62 323 THR A C 1
ATOM 2465 O O . THR A 1 323 ? -1.136 -4.381 9.237 1.00 98.62 323 THR A O 1
ATOM 2468 N N . HIS A 1 324 ? -2.190 -4.481 11.214 1.00 98.31 324 HIS A N 1
ATOM 2469 C CA . HIS A 1 324 ? -3.255 -5.362 10.748 1.00 98.31 324 HIS A CA 1
ATOM 2470 C C . HIS A 1 324 ? -4.200 -4.657 9.772 1.00 98.31 324 HIS A C 1
ATOM 2472 O O . HIS A 1 324 ? -4.523 -5.219 8.729 1.00 98.31 324 HIS A O 1
ATOM 2478 N N . GLY A 1 325 ? -4.593 -3.415 10.050 1.00 98.31 325 GLY A N 1
ATOM 2479 C CA . GLY A 1 325 ? -5.450 -2.601 9.192 1.00 98.31 325 GLY A CA 1
ATOM 2480 C C . GLY A 1 325 ? -4.799 -2.267 7.851 1.00 98.31 325 GLY A C 1
ATOM 2481 O O . GLY A 1 325 ? -5.454 -2.349 6.811 1.00 98.31 325 GLY A O 1
ATOM 2482 N N . TRP A 1 326 ? -3.493 -1.985 7.832 1.00 98.31 326 TRP A N 1
ATOM 2483 C CA . TRP A 1 326 ? -2.730 -1.851 6.589 1.00 98.31 326 TRP A CA 1
ATOM 2484 C C . TRP A 1 326 ? -2.775 -3.150 5.793 1.00 98.31 326 TRP A C 1
ATOM 2486 O O . TRP A 1 326 ? -3.202 -3.134 4.643 1.00 98.31 326 TRP A O 1
ATOM 2496 N N . HIS A 1 327 ? -2.417 -4.285 6.395 1.00 97.88 327 HIS A N 1
ATOM 2497 C CA . HIS A 1 327 ? -2.437 -5.566 5.687 1.00 97.88 327 HIS A CA 1
ATOM 2498 C C . HIS A 1 327 ? -3.846 -5.956 5.204 1.00 97.88 327 HIS A C 1
ATOM 2500 O O . HIS A 1 327 ? -4.021 -6.465 4.094 1.00 97.88 327 HIS A O 1
ATOM 2506 N N . VAL A 1 328 ? -4.885 -5.696 6.002 1.00 98.25 328 VAL A N 1
ATOM 2507 C CA . VAL A 1 328 ? -6.270 -5.925 5.582 1.00 98.25 328 VAL A CA 1
ATOM 2508 C C . VAL A 1 328 ? -6.604 -5.041 4.385 1.00 98.25 328 VAL A C 1
ATOM 2510 O O . VAL A 1 328 ? -7.076 -5.557 3.376 1.00 98.25 328 VAL A O 1
ATOM 2513 N N . SER A 1 329 ? -6.305 -3.745 4.446 1.00 97.25 329 SER A N 1
ATOM 2514 C CA . SER A 1 329 ? -6.670 -2.793 3.393 1.00 97.25 329 SER A CA 1
ATOM 2515 C C . SER A 1 329 ? -5.882 -2.940 2.087 1.00 97.25 329 SER A C 1
ATOM 2517 O O . SER A 1 329 ? -6.418 -2.630 1.026 1.00 97.25 329 SER A O 1
ATOM 2519 N N . THR A 1 330 ? -4.650 -3.454 2.120 1.00 97.00 330 THR A N 1
ATOM 2520 C CA . THR A 1 330 ? -3.825 -3.650 0.913 1.00 97.00 330 THR A CA 1
ATOM 2521 C C . THR A 1 330 ? -3.735 -5.095 0.437 1.00 97.00 330 THR A C 1
ATOM 2523 O O . THR A 1 330 ? -3.100 -5.341 -0.586 1.00 97.00 330 THR A O 1
ATOM 2526 N N . THR A 1 331 ? -4.366 -6.048 1.131 1.00 96.12 331 THR A N 1
ATOM 2527 C CA . THR A 1 331 ? -4.329 -7.471 0.754 1.00 96.12 331 THR A CA 1
ATOM 2528 C C . THR A 1 331 ? -5.684 -8.145 0.940 1.00 96.12 331 THR A C 1
ATOM 2530 O O . THR A 1 331 ? -6.265 -8.640 -0.021 1.00 96.12 331 THR A O 1
ATOM 2533 N N . THR A 1 332 ? -6.209 -8.167 2.168 1.00 97.56 332 THR A N 1
ATOM 2534 C CA . THR A 1 332 ? -7.368 -9.014 2.526 1.00 97.56 332 THR A CA 1
ATOM 2535 C C . THR A 1 332 ? -8.673 -8.484 1.934 1.00 97.56 332 THR A C 1
ATOM 2537 O O . THR A 1 332 ? -9.391 -9.212 1.257 1.00 97.56 332 THR A O 1
ATOM 2540 N N . ALA A 1 333 ? -8.953 -7.195 2.126 1.00 97.00 333 ALA A N 1
ATOM 2541 C CA . ALA A 1 333 ? -10.146 -6.518 1.625 1.00 97.00 333 ALA A CA 1
ATOM 2542 C C . ALA A 1 333 ? -10.248 -6.559 0.092 1.00 97.00 333 ALA A C 1
ATOM 2544 O O . ALA A 1 333 ? -11.344 -6.632 -0.464 1.00 97.00 333 ALA A O 1
ATOM 2545 N N . LEU A 1 334 ? -9.106 -6.603 -0.603 1.00 96.88 334 LEU A N 1
ATOM 2546 C CA . LEU A 1 334 ? -9.070 -6.699 -2.060 1.00 96.88 334 LEU A CA 1
ATOM 2547 C C . LEU A 1 334 ? -9.591 -8.045 -2.599 1.00 96.88 334 LEU A C 1
ATOM 2549 O O . LEU A 1 334 ? -9.985 -8.116 -3.766 1.00 96.88 334 LEU A O 1
ATOM 2553 N N . LEU A 1 335 ? -9.675 -9.087 -1.759 1.00 97.25 335 LEU A N 1
ATOM 2554 C CA . LEU A 1 335 ? -10.213 -10.401 -2.143 1.00 97.25 335 LEU A CA 1
ATOM 2555 C C . LEU A 1 335 ? -11.709 -10.369 -2.500 1.00 97.25 335 LEU A C 1
ATOM 2557 O O . LEU A 1 335 ? -12.217 -11.254 -3.205 1.00 97.25 335 LEU A O 1
ATOM 2561 N N . ALA A 1 336 ? -12.397 -9.305 -2.074 1.00 95.94 336 ALA A N 1
ATOM 2562 C CA . ALA A 1 336 ? -13.755 -8.987 -2.493 1.00 95.94 336 ALA A CA 1
ATOM 2563 C C . ALA A 1 336 ? -13.865 -8.767 -4.012 1.00 95.94 336 ALA A C 1
ATOM 2565 O O . ALA A 1 336 ? -14.904 -9.068 -4.605 1.00 95.94 336 ALA A O 1
ATOM 2566 N N . PHE A 1 337 ? -12.797 -8.263 -4.642 1.00 94.00 337 PHE A N 1
ATOM 2567 C CA . PHE A 1 337 ? -12.768 -7.884 -6.057 1.00 94.00 337 PHE A CA 1
ATOM 2568 C C . PHE A 1 337 ? -12.126 -8.953 -6.949 1.00 94.00 337 PHE A C 1
ATOM 2570 O O . PHE A 1 337 ? -12.573 -9.156 -8.075 1.00 94.00 337 PHE A O 1
ATOM 2577 N N . THR A 1 338 ? -11.086 -9.636 -6.463 1.00 94.88 338 THR A N 1
ATOM 2578 C CA . THR A 1 338 ? -10.281 -10.595 -7.239 1.00 94.88 338 THR A CA 1
ATOM 2579 C C . THR A 1 338 ? -9.702 -11.687 -6.339 1.00 94.88 338 THR A C 1
ATOM 2581 O O . THR A 1 338 ? -9.607 -11.509 -5.133 1.00 94.88 338 THR A O 1
ATOM 2584 N N . GLU A 1 339 ? -9.306 -12.823 -6.903 1.00 95.69 339 GLU A N 1
ATOM 2585 C CA . GLU A 1 339 ? -8.584 -13.873 -6.161 1.00 95.69 339 GLU A CA 1
ATOM 2586 C C . GLU A 1 339 ? -7.101 -13.545 -5.980 1.00 95.69 339 GLU A C 1
ATOM 2588 O O . GLU A 1 339 ? -6.460 -14.064 -5.071 1.00 95.69 339 GLU A O 1
ATOM 2593 N N . ASP A 1 340 ? -6.571 -12.656 -6.820 1.00 94.50 340 ASP A N 1
ATOM 2594 C CA . ASP A 1 340 ? -5.161 -12.289 -6.833 1.00 94.50 340 ASP A CA 1
ATOM 2595 C C . ASP A 1 340 ? -4.992 -10.767 -6.964 1.00 94.50 340 ASP A C 1
ATOM 2597 O O . ASP A 1 340 ? -4.881 -10.234 -8.073 1.00 94.50 340 ASP A O 1
ATOM 2601 N N . PRO A 1 341 ? -5.015 -10.033 -5.836 1.00 93.38 341 PRO A N 1
ATOM 2602 C CA . PRO A 1 341 ? -4.888 -8.577 -5.836 1.00 93.38 341 PRO A CA 1
ATOM 2603 C C . PRO A 1 341 ? -3.560 -8.062 -6.393 1.00 93.38 341 PRO A C 1
ATOM 2605 O O . PRO A 1 341 ? -3.514 -6.969 -6.951 1.00 93.38 341 PRO A O 1
ATOM 2608 N N . VAL A 1 342 ? -2.483 -8.839 -6.246 1.00 92.62 342 VAL A N 1
ATOM 2609 C CA . VAL A 1 342 ? -1.125 -8.447 -6.655 1.00 92.62 342 VAL A CA 1
ATOM 2610 C C . VAL A 1 342 ? -0.955 -8.533 -8.176 1.00 92.62 342 VAL A C 1
ATOM 2612 O O . VAL A 1 342 ? -0.135 -7.808 -8.733 1.00 92.62 342 VAL A O 1
ATOM 2615 N N . ALA A 1 343 ? -1.745 -9.377 -8.846 1.00 90.75 343 ALA A N 1
ATOM 2616 C CA . ALA A 1 343 ? -1.759 -9.508 -10.304 1.00 90.75 343 ALA A CA 1
ATOM 2617 C C . ALA A 1 343 ? -2.534 -8.403 -11.029 1.00 90.75 343 ALA A C 1
ATOM 2619 O O . ALA A 1 343 ? -2.477 -8.320 -12.257 1.00 90.75 343 ALA A O 1
ATOM 2620 N N . LEU A 1 344 ? -3.316 -7.592 -10.309 1.00 90.06 344 LEU A N 1
ATOM 2621 C CA . LEU A 1 344 ? -4.111 -6.560 -10.959 1.00 90.06 344 LEU A CA 1
ATOM 2622 C C . LEU A 1 344 ? -3.190 -5.505 -11.587 1.00 90.06 344 LEU A C 1
ATOM 2624 O O . LEU A 1 344 ? -2.280 -5.010 -10.916 1.00 90.06 344 LEU A O 1
ATOM 2628 N N . PRO A 1 345 ? -3.428 -5.118 -12.853 1.00 89.44 345 PRO A N 1
ATOM 2629 C CA . PRO A 1 345 ? -2.607 -4.118 -13.513 1.00 89.44 345 PRO A CA 1
ATOM 2630 C C . PRO A 1 345 ? -2.767 -2.782 -12.773 1.00 89.44 345 PRO A C 1
ATOM 2632 O O . PRO A 1 345 ? -3.897 -2.312 -12.623 1.00 89.44 345 PRO A O 1
ATOM 2635 N N . PRO A 1 346 ? -1.687 -2.153 -12.284 1.00 91.50 346 PRO A N 1
ATOM 2636 C CA . PRO A 1 346 ? -1.798 -0.903 -11.547 1.00 91.50 346 PRO A CA 1
ATOM 2637 C C . PRO A 1 346 ? -2.135 0.266 -12.483 1.00 91.50 346 PRO A C 1
ATOM 2639 O O . PRO A 1 346 ? -1.706 0.311 -13.638 1.00 91.50 346 PRO A O 1
ATOM 2642 N N . ALA A 1 347 ? -2.876 1.238 -11.950 1.00 90.38 347 ALA A N 1
ATOM 2643 C CA . ALA A 1 347 ? -3.162 2.532 -12.590 1.00 90.38 347 ALA A CA 1
ATOM 2644 C C . ALA A 1 347 ? -2.606 3.724 -11.787 1.00 90.38 347 ALA A C 1
ATOM 2646 O O . ALA A 1 347 ? -3.047 4.863 -11.937 1.00 90.38 347 ALA A O 1
ATOM 2647 N N . GLY A 1 348 ? -1.682 3.456 -10.868 1.00 91.88 348 GLY A N 1
ATOM 2648 C CA . GLY A 1 348 ? -1.125 4.438 -9.948 1.00 91.88 348 GLY A CA 1
ATOM 2649 C C . GLY A 1 348 ? -0.494 3.768 -8.733 1.00 91.88 348 GLY A C 1
ATOM 2650 O O . GLY A 1 348 ? -0.570 2.549 -8.569 1.00 91.88 348 GLY A O 1
ATOM 2651 N N . ALA A 1 349 ? 0.097 4.570 -7.850 1.00 92.94 349 ALA A N 1
ATOM 2652 C CA . ALA A 1 349 ? 0.553 4.069 -6.563 1.00 92.94 349 ALA A CA 1
ATOM 2653 C C . ALA A 1 349 ? -0.625 3.878 -5.598 1.00 92.94 349 ALA A C 1
ATOM 2655 O O . ALA A 1 349 ? -1.425 4.806 -5.433 1.00 92.94 349 ALA A O 1
ATOM 2656 N N . PRO A 1 350 ? -0.727 2.718 -4.925 1.00 94.56 350 PRO A N 1
ATOM 2657 C CA . PRO A 1 350 ? -1.609 2.585 -3.783 1.00 94.56 350 PRO A CA 1
ATOM 2658 C C . PRO A 1 350 ? -1.214 3.569 -2.684 1.00 94.56 350 PRO A C 1
ATOM 2660 O O . PRO A 1 350 ? -0.032 3.784 -2.390 1.00 94.56 350 PRO A O 1
ATOM 2663 N N . ARG A 1 351 ? -2.236 4.166 -2.080 1.00 94.94 351 ARG A N 1
ATOM 2664 C CA . ARG A 1 351 ? -2.109 5.201 -1.065 1.00 94.94 351 ARG A CA 1
ATOM 2665 C C . ARG A 1 351 ? -2.924 4.820 0.157 1.00 94.94 351 ARG A C 1
ATOM 2667 O O . ARG A 1 351 ? -4.097 4.495 0.021 1.00 94.94 351 ARG A O 1
ATOM 2674 N N . LEU A 1 352 ? -2.309 4.902 1.326 1.00 96.19 352 LEU A N 1
ATOM 2675 C CA . LEU A 1 352 ? -2.947 4.796 2.626 1.00 96.19 352 LEU A CA 1
ATOM 2676 C C . LEU A 1 352 ? -2.959 6.149 3.328 1.00 96.19 352 LEU A C 1
ATOM 2678 O O . LEU A 1 352 ? -2.029 6.943 3.193 1.00 96.19 352 LEU A O 1
ATOM 2682 N N . GLU A 1 353 ? -3.979 6.368 4.136 1.00 96.75 353 GLU A N 1
ATOM 2683 C CA . GLU A 1 353 ? -4.038 7.408 5.148 1.00 96.75 353 GLU A CA 1
ATOM 2684 C C . GLU A 1 353 ? -4.366 6.718 6.475 1.00 96.75 353 GLU A C 1
ATOM 2686 O O . GLU A 1 353 ? -5.357 5.991 6.593 1.00 96.75 353 GLU A O 1
ATOM 2691 N N . LEU A 1 354 ? -3.481 6.885 7.453 1.00 96.88 354 LEU A N 1
ATOM 2692 C CA . LEU A 1 354 ? -3.625 6.310 8.784 1.00 96.88 354 LEU A CA 1
ATOM 2693 C C . LEU A 1 354 ? -4.062 7.418 9.738 1.00 96.88 354 LEU A C 1
ATOM 2695 O O . LEU A 1 354 ? -3.504 8.513 9.680 1.00 96.88 354 LEU A O 1
ATOM 2699 N N . TYR A 1 355 ? -5.019 7.133 10.617 1.00 94.62 355 TYR A N 1
ATOM 2700 C CA . TYR A 1 355 ? -5.603 8.115 11.526 1.00 94.62 355 TYR A CA 1
ATOM 2701 C C . TYR A 1 355 ? -5.771 7.582 12.939 1.00 94.62 355 TYR A C 1
ATOM 2703 O O . TYR A 1 355 ? -6.165 6.433 13.136 1.00 94.62 355 TYR A O 1
ATOM 2711 N N . LEU A 1 356 ? -5.592 8.480 13.900 1.00 93.56 356 LEU A N 1
ATOM 2712 C CA . LEU A 1 356 ? -6.039 8.355 15.278 1.00 93.56 356 LEU A CA 1
ATOM 2713 C C . LEU A 1 356 ? -6.918 9.580 15.583 1.00 93.56 356 LEU A C 1
ATOM 2715 O O . LEU A 1 356 ? -6.458 10.725 15.539 1.00 93.56 356 LEU A O 1
ATOM 2719 N N . GLN A 1 357 ? -8.201 9.332 15.837 1.00 89.75 357 GLN A N 1
ATOM 2720 C CA . GLN A 1 357 ? -9.269 10.325 15.934 1.00 89.75 357 GLN A CA 1
ATOM 2721 C C . GLN A 1 357 ? -10.058 10.161 17.238 1.00 89.75 357 GLN A C 1
ATOM 2723 O O . GLN A 1 357 ? -10.486 9.062 17.577 1.00 89.75 357 GLN A O 1
ATOM 2728 N N . GLY A 1 358 ? -10.306 11.270 17.937 1.00 87.75 358 GLY A N 1
ATOM 2729 C CA . GLY A 1 358 ? -11.353 11.344 18.958 1.00 87.75 358 GLY A CA 1
ATOM 2730 C C . GLY A 1 358 ? -12.661 11.826 18.336 1.00 87.75 358 GLY A C 1
ATOM 2731 O O . GLY A 1 358 ? -12.686 12.916 17.766 1.00 87.75 358 GLY A O 1
ATOM 2732 N N . GLU A 1 359 ? -13.737 11.042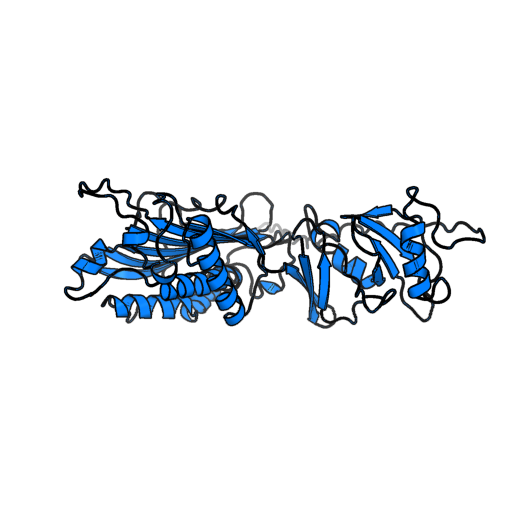 18.425 1.00 79.69 359 GLU A N 1
ATOM 2733 C CA . GLU A 1 359 ? -15.008 11.334 17.733 1.00 79.69 359 GLU A CA 1
ATOM 2734 C C . GLU A 1 359 ? -16.082 11.975 18.629 1.00 79.69 359 GLU A C 1
ATOM 2736 O O . GLU A 1 359 ? -17.019 12.606 18.122 1.00 79.69 359 GLU A O 1
ATOM 2741 N N . ARG A 1 360 ? -15.933 11.898 19.958 1.00 72.06 360 ARG A N 1
ATOM 2742 C CA . ARG A 1 360 ? -16.730 12.677 20.920 1.00 72.06 360 ARG A CA 1
ATOM 2743 C C . ARG A 1 360 ? -15.932 13.878 21.442 1.00 72.06 360 ARG A C 1
ATOM 2745 O O . ARG A 1 360 ? -15.311 13.787 22.501 1.00 72.06 360 ARG A O 1
ATOM 2752 N N . PRO A 1 361 ? -15.958 15.042 20.762 1.00 50.75 361 PRO A N 1
ATOM 2753 C CA . PRO A 1 361 ? -15.579 16.285 21.423 1.00 50.75 361 PRO A CA 1
ATOM 2754 C C . PRO A 1 361 ? -16.565 16.519 22.573 1.00 50.75 361 PRO A C 1
ATOM 2756 O O . PRO A 1 361 ? -17.743 16.214 22.420 1.00 50.75 361 PRO A O 1
ATOM 2759 N N . GLY A 1 362 ? -16.086 17.020 23.715 1.00 47.66 362 GLY A N 1
ATOM 2760 C CA . GLY A 1 362 ? -16.793 17.134 25.006 1.00 47.66 362 GLY A CA 1
ATOM 2761 C C . GLY A 1 362 ? -18.074 17.970 25.014 1.00 47.66 362 GLY A C 1
ATOM 2762 O O . GLY A 1 362 ? -18.166 18.985 25.693 1.00 47.66 362 GLY A O 1
ATOM 2763 N N . THR A 1 363 ? -19.083 17.531 24.272 1.00 42.25 363 THR A N 1
ATOM 2764 C CA . THR A 1 363 ? -20.457 18.029 24.286 1.00 42.25 363 THR A CA 1
ATOM 2765 C C . THR A 1 363 ? -21.357 17.152 25.158 1.00 42.25 363 THR A C 1
ATOM 2767 O O . THR A 1 363 ? -22.559 17.392 25.202 1.00 42.25 363 THR A O 1
ATOM 2770 N N . SER A 1 364 ? -20.802 16.150 25.858 1.00 47.12 364 SER A N 1
ATOM 2771 C CA . SER A 1 364 ? -21.517 15.290 26.816 1.00 47.12 364 SER A CA 1
ATOM 2772 C C . SER A 1 364 ? -21.942 16.018 28.099 1.00 47.12 364 SER A C 1
ATOM 2774 O O . SER A 1 364 ? -22.662 15.446 28.908 1.00 47.12 364 SER A O 1
ATOM 2776 N N . GLY A 1 365 ? -21.550 17.284 28.283 1.00 49.31 365 GLY A N 1
ATOM 2777 C CA . GLY A 1 365 ? -21.772 18.013 29.533 1.00 49.31 365 GLY A CA 1
ATOM 2778 C C . GLY A 1 365 ? -20.716 17.727 30.604 1.00 49.31 365 GLY A C 1
ATOM 2779 O O . GLY A 1 365 ? -20.805 18.301 31.685 1.00 49.31 365 GLY A O 1
ATOM 2780 N N . ASP A 1 366 ? -19.709 16.902 30.296 1.00 52.84 366 ASP A N 1
ATOM 2781 C CA . ASP A 1 366 ? -18.542 16.679 31.150 1.00 52.84 366 ASP A CA 1
ATOM 2782 C C . ASP A 1 366 ? -17.575 17.875 31.104 1.00 52.84 366 ASP A C 1
ATOM 2784 O O . ASP A 1 366 ? -17.428 18.544 30.078 1.00 52.84 366 ASP A O 1
ATOM 2788 N N . GLU A 1 367 ? -16.895 18.148 32.222 1.00 52.19 367 GLU A N 1
ATOM 2789 C CA . GLU A 1 367 ? -16.103 19.373 32.441 1.00 52.19 367 GLU A CA 1
ATOM 2790 C C . GLU A 1 367 ? -14.892 19.535 31.497 1.00 52.19 367 GLU A C 1
ATOM 2792 O O . GLU A 1 367 ? -14.340 20.636 31.397 1.00 52.19 367 GLU A O 1
ATOM 2797 N N . ARG A 1 368 ? -14.477 18.484 30.770 1.00 64.06 368 ARG A N 1
ATOM 2798 C CA . ARG A 1 368 ? -13.382 18.550 29.791 1.00 64.06 368 ARG A CA 1
ATOM 2799 C C . ARG A 1 368 ? -13.614 17.622 28.583 1.00 64.06 368 ARG A C 1
ATOM 2801 O O . ARG A 1 368 ? -13.902 16.446 28.779 1.00 64.06 368 ARG A O 1
ATOM 2808 N N . PRO A 1 369 ? -13.410 18.097 27.336 1.00 66.00 369 PRO A N 1
ATOM 2809 C CA . PRO A 1 369 ? -13.389 17.232 26.157 1.00 66.00 369 PRO A CA 1
ATOM 2810 C C . PRO A 1 369 ? -12.240 16.219 26.225 1.00 66.00 369 PRO A C 1
ATOM 2812 O O . PRO A 1 369 ? -11.092 16.615 26.446 1.00 66.00 369 PRO A O 1
ATOM 2815 N N . MET A 1 370 ? -12.543 14.935 25.998 1.00 74.94 370 MET A N 1
ATOM 2816 C CA . MET A 1 370 ? -11.523 13.890 25.877 1.00 74.94 370 MET A CA 1
ATOM 2817 C C . MET A 1 370 ? -10.606 14.193 24.691 1.00 74.94 370 MET A C 1
ATOM 2819 O O . MET A 1 370 ? -11.053 14.446 23.571 1.00 74.94 370 MET A O 1
ATOM 2823 N N . THR A 1 371 ? -9.307 14.196 24.957 1.00 83.31 371 THR A N 1
ATOM 2824 C CA . THR A 1 371 ? -8.251 14.348 23.959 1.00 83.31 371 THR A CA 1
ATOM 2825 C C . THR A 1 371 ? -7.694 12.980 23.586 1.00 83.31 371 THR A C 1
ATOM 2827 O O . THR A 1 371 ? -7.865 12.009 24.316 1.00 83.31 371 THR A O 1
ATOM 2830 N N . ILE A 1 372 ? -6.968 12.892 22.471 1.00 87.56 372 ILE A N 1
ATOM 2831 C CA . ILE A 1 372 ? -6.301 11.647 22.059 1.00 87.56 372 ILE A CA 1
ATOM 2832 C C . ILE A 1 372 ? -5.403 11.077 23.170 1.00 87.56 372 ILE A C 1
ATOM 2834 O O . ILE A 1 372 ? -5.358 9.867 23.349 1.00 87.56 372 ILE A O 1
ATOM 2838 N N . LEU A 1 373 ? -4.752 11.935 23.960 1.00 87.25 373 LEU A N 1
ATOM 2839 C CA . LEU A 1 373 ? -3.873 11.521 25.064 1.00 87.25 373 LEU A CA 1
ATOM 2840 C C . LEU A 1 373 ? -4.634 10.912 26.248 1.00 87.25 373 LEU A C 1
ATOM 2842 O O . LEU A 1 373 ? -4.058 10.163 27.036 1.00 87.25 373 LEU A O 1
ATOM 2846 N N . ASP A 1 374 ? -5.926 11.224 26.362 1.00 86.44 374 ASP A N 1
ATOM 2847 C CA . ASP A 1 374 ? -6.811 10.623 27.359 1.00 86.44 374 ASP A CA 1
ATOM 2848 C C . ASP A 1 374 ? -7.282 9.222 26.914 1.00 86.44 374 ASP A C 1
ATOM 2850 O O . ASP A 1 374 ? -7.824 8.476 27.720 1.00 86.44 374 ASP A O 1
ATOM 2854 N N . MET A 1 375 ? -7.061 8.850 25.646 1.00 91.50 375 MET A N 1
ATOM 2855 C CA . MET A 1 375 ? -7.576 7.622 25.021 1.00 91.50 375 MET A CA 1
ATOM 2856 C C . MET A 1 375 ? -6.475 6.667 24.537 1.00 91.50 375 MET A C 1
ATOM 2858 O O . MET A 1 375 ? -6.702 5.461 24.442 1.00 91.50 375 MET A O 1
ATOM 2862 N N . VAL A 1 376 ? -5.285 7.191 24.235 1.00 93.50 376 VAL A N 1
ATOM 2863 C CA . VAL A 1 376 ? -4.119 6.432 23.771 1.00 93.50 376 VAL A CA 1
ATOM 2864 C C . VAL A 1 376 ? -2.886 6.873 24.551 1.00 93.50 376 VAL A C 1
ATOM 2866 O O . VAL A 1 376 ? -2.580 8.065 24.630 1.00 93.50 376 VAL A O 1
ATOM 2869 N N . ASP A 1 377 ? -2.165 5.910 25.118 1.00 93.75 377 ASP A N 1
ATOM 2870 C CA . ASP A 1 377 ? -0.906 6.153 25.807 1.00 93.75 377 ASP A CA 1
ATOM 2871 C C . ASP A 1 377 ? 0.234 6.346 24.798 1.00 93.75 377 ASP A C 1
ATOM 2873 O O . ASP A 1 377 ? 0.732 5.401 24.188 1.00 93.75 377 ASP A O 1
ATOM 2877 N N . LEU A 1 378 ? 0.638 7.606 24.626 1.00 93.00 378 LEU A N 1
ATOM 2878 C CA . LEU A 1 378 ? 1.762 8.027 23.785 1.00 93.00 378 LEU A CA 1
ATOM 2879 C C . LEU A 1 378 ? 2.975 8.473 24.618 1.00 93.00 378 LEU A C 1
ATOM 2881 O O . LEU A 1 378 ? 3.857 9.160 24.101 1.00 93.00 378 LEU A O 1
ATOM 2885 N N . SER A 1 379 ? 3.023 8.122 25.908 1.00 91.44 379 SER A N 1
ATOM 2886 C CA . SER A 1 379 ? 4.055 8.595 26.841 1.00 91.44 379 SER A CA 1
ATOM 2887 C C . SER A 1 379 ? 5.482 8.195 26.452 1.00 91.44 379 SER A C 1
ATOM 2889 O O . SER A 1 379 ? 6.421 8.924 26.772 1.00 91.44 379 SER A O 1
ATOM 2891 N N . GLU A 1 380 ? 5.659 7.108 25.691 1.00 93.12 380 GLU A N 1
ATOM 2892 C CA . GLU A 1 380 ? 6.955 6.714 25.117 1.00 93.12 380 GLU A CA 1
ATOM 2893 C C . GLU A 1 380 ? 7.583 7.809 24.240 1.00 93.12 380 GLU A C 1
ATOM 2895 O O . GLU A 1 380 ? 8.806 7.904 24.159 1.00 93.12 380 GLU A O 1
ATOM 2900 N N . PHE A 1 381 ? 6.770 8.673 23.624 1.00 93.19 381 PHE A N 1
ATOM 2901 C CA . PHE A 1 381 ? 7.243 9.796 22.810 1.00 93.19 381 PHE A CA 1
ATOM 2902 C C . PHE A 1 381 ? 7.478 11.087 23.619 1.00 93.19 381 PHE A C 1
ATOM 2904 O O . PHE A 1 381 ? 7.825 12.132 23.055 1.00 93.19 381 PHE A O 1
ATOM 2911 N N . GLY A 1 382 ? 7.313 11.035 24.944 1.00 90.69 382 GLY A N 1
ATOM 2912 C CA . GLY A 1 382 ? 7.422 12.175 25.850 1.00 90.69 382 GLY A CA 1
ATOM 2913 C C . GLY A 1 382 ? 6.193 13.085 25.826 1.00 90.69 382 GLY A C 1
ATOM 2914 O O . GLY A 1 382 ? 5.083 12.656 25.527 1.00 90.69 382 GLY A O 1
ATOM 2915 N N . GLU A 1 383 ? 6.383 14.363 26.158 1.00 87.62 383 GLU A N 1
ATOM 2916 C CA . GLU A 1 383 ? 5.305 15.355 26.131 1.00 87.62 383 GLU A CA 1
ATOM 2917 C C . GLU A 1 383 ? 5.257 16.098 24.783 1.00 87.62 383 GLU A C 1
ATOM 2919 O O . GLU A 1 383 ? 6.304 16.442 24.218 1.00 87.62 383 GLU A O 1
ATOM 2924 N N . PRO A 1 384 ? 4.060 16.400 24.252 1.00 87.56 384 PRO A N 1
ATOM 2925 C CA . PRO A 1 384 ? 3.939 17.245 23.076 1.00 87.56 384 PRO A CA 1
ATOM 2926 C C . PRO A 1 384 ? 4.240 18.707 23.429 1.00 87.56 384 PRO A C 1
ATOM 2928 O O . PRO A 1 384 ? 3.766 19.237 24.432 1.00 87.56 384 PRO A O 1
ATOM 2931 N N . ARG A 1 385 ? 4.957 19.415 22.547 1.00 84.31 385 ARG A N 1
ATOM 2932 C CA . ARG A 1 385 ? 5.249 20.858 22.704 1.00 84.31 385 ARG A CA 1
ATOM 2933 C C . ARG A 1 385 ? 3.992 21.725 22.770 1.00 84.31 385 ARG A C 1
ATOM 2935 O O . ARG A 1 385 ? 4.020 22.816 23.333 1.00 84.31 385 ARG A O 1
ATOM 2942 N N . THR A 1 386 ? 2.915 21.270 22.137 1.00 78.31 386 THR A N 1
ATOM 2943 C CA . THR A 1 386 ? 1.612 21.934 22.120 1.00 78.31 386 THR A CA 1
ATOM 2944 C C . THR A 1 386 ? 0.516 20.887 22.144 1.00 78.31 386 THR A C 1
ATOM 2946 O O . THR A 1 386 ? 0.553 19.954 21.344 1.00 78.31 386 THR A O 1
ATOM 2949 N N . ILE A 1 387 ? -0.497 21.080 22.986 1.00 71.94 387 ILE A N 1
ATOM 2950 C CA . ILE A 1 387 ? -1.716 20.273 22.931 1.00 71.94 387 ILE A CA 1
ATOM 2951 C C . ILE A 1 387 ? -2.506 20.731 21.703 1.00 71.94 387 ILE A C 1
ATOM 2953 O O . ILE A 1 387 ? -3.055 21.833 21.681 1.00 71.94 387 ILE A O 1
ATOM 2957 N N . ARG A 1 388 ? -2.517 19.908 20.656 1.00 71.38 388 ARG A N 1
ATOM 2958 C CA . ARG A 1 388 ? -3.410 20.090 19.507 1.00 71.38 388 ARG A CA 1
ATOM 2959 C C . ARG A 1 388 ? -4.732 19.363 19.779 1.00 71.38 388 ARG A C 1
ATOM 2961 O O . ARG A 1 388 ? -4.829 18.564 20.704 1.00 71.38 388 ARG A O 1
ATOM 2968 N N . SER A 1 389 ? -5.767 19.695 19.018 1.00 70.38 389 SER A N 1
ATOM 2969 C CA . SER A 1 389 ? -7.097 19.067 19.107 1.00 70.38 389 SER A CA 1
ATOM 2970 C C . SER A 1 389 ? -7.493 18.325 17.826 1.00 70.38 389 SER A C 1
ATOM 2972 O O . SER A 1 389 ? -8.618 17.848 17.716 1.00 70.38 389 SER A O 1
ATOM 2974 N N . GLY A 1 390 ? -6.588 18.260 16.845 1.00 78.81 390 GLY A N 1
ATOM 2975 C CA . GLY A 1 390 ? -6.807 17.564 15.579 1.00 78.81 390 GLY A CA 1
ATOM 2976 C C . GLY A 1 390 ? -6.434 16.081 15.647 1.00 78.81 390 GLY A C 1
ATOM 2977 O O . GLY A 1 390 ? -5.772 15.660 16.596 1.00 78.81 390 GLY A O 1
ATOM 2978 N N . PRO A 1 391 ? -6.824 15.294 14.633 1.00 85.50 391 PRO A N 1
ATOM 2979 C CA . PRO A 1 391 ? -6.386 13.911 14.525 1.00 85.50 391 PRO A CA 1
ATOM 2980 C C . PRO A 1 391 ? -4.871 13.818 14.340 1.00 85.50 391 PRO A C 1
ATOM 2982 O O . PRO A 1 391 ? -4.254 14.690 13.722 1.00 85.50 391 PRO A O 1
ATOM 2985 N N . LEU A 1 392 ? -4.282 12.729 14.831 1.00 91.62 392 LEU A N 1
ATOM 2986 C CA . LEU A 1 392 ? -2.952 12.313 14.399 1.00 91.62 392 LEU A CA 1
ATOM 2987 C C . LEU A 1 392 ? -3.126 11.550 13.091 1.00 91.62 392 LEU A C 1
ATOM 2989 O O . LEU A 1 392 ? -3.932 10.622 13.028 1.00 91.62 392 LEU A O 1
ATOM 2993 N N . ALA A 1 393 ? -2.407 11.958 12.050 1.00 93.88 393 ALA A N 1
ATOM 2994 C CA . ALA A 1 393 ? -2.533 11.339 10.743 1.00 93.88 393 ALA A CA 1
ATOM 2995 C C . ALA A 1 393 ? -1.202 11.316 9.997 1.00 93.88 393 ALA A C 1
ATOM 2997 O O . ALA A 1 393 ? -0.361 12.194 10.188 1.00 93.88 393 ALA A O 1
ATOM 2998 N N . VAL A 1 394 ? -1.023 10.308 9.148 1.00 95.69 394 VAL A N 1
ATOM 2999 C CA . VAL A 1 394 ? 0.112 10.221 8.227 1.00 95.69 394 VAL A CA 1
ATOM 3000 C C . VAL A 1 394 ? -0.326 9.555 6.937 1.00 95.69 394 VAL A C 1
ATOM 3002 O O . VAL A 1 394 ? -1.138 8.625 6.920 1.00 95.69 394 VAL A O 1
ATOM 3005 N N . GLY A 1 395 ? 0.210 10.067 5.844 1.00 96.50 395 GLY A N 1
ATOM 3006 C CA . GLY A 1 395 ? 0.009 9.537 4.522 1.00 96.50 395 GLY A CA 1
ATOM 3007 C C . GLY A 1 395 ? 1.084 8.522 4.171 1.00 96.50 395 GLY A C 1
ATOM 3008 O O . GLY A 1 395 ? 2.259 8.756 4.457 1.00 96.50 395 GLY A O 1
ATOM 3009 N N . VAL A 1 396 ? 0.711 7.408 3.536 1.00 97.38 396 VAL A N 1
ATOM 3010 C CA . VAL A 1 396 ? 1.667 6.371 3.135 1.00 97.38 396 VAL A CA 1
ATOM 3011 C C . VAL A 1 396 ? 1.449 5.890 1.707 1.00 97.38 396 VAL A C 1
ATOM 3013 O O . VAL A 1 396 ? 0.409 5.339 1.371 1.00 97.38 396 VAL A O 1
ATOM 3016 N N . THR A 1 397 ? 2.449 6.047 0.850 1.00 96.75 397 THR A N 1
ATOM 3017 C CA . THR A 1 397 ? 2.497 5.354 -0.446 1.00 96.75 397 THR A CA 1
ATOM 3018 C C . THR A 1 397 ? 3.093 3.971 -0.228 1.00 96.75 397 THR A C 1
ATOM 3020 O O . THR A 1 397 ? 4.116 3.862 0.443 1.00 96.75 397 THR A O 1
ATOM 3023 N N . THR A 1 398 ? 2.469 2.914 -0.749 1.00 96.94 398 THR A N 1
ATOM 3024 C CA . THR A 1 398 ? 2.862 1.531 -0.427 1.00 96.94 398 THR A CA 1
ATOM 3025 C C . THR A 1 398 ? 2.483 0.536 -1.526 1.00 96.94 398 THR A C 1
ATOM 3027 O O . THR A 1 398 ? 1.513 0.773 -2.245 1.00 96.94 398 THR A O 1
ATOM 3030 N N . PRO A 1 399 ? 3.218 -0.576 -1.707 1.00 96.12 399 PRO A N 1
ATOM 3031 C CA . PRO A 1 399 ? 2.772 -1.650 -2.581 1.00 96.12 399 PRO A CA 1
ATOM 3032 C C . PRO A 1 399 ? 1.632 -2.483 -1.976 1.00 96.12 399 PRO A C 1
ATOM 3034 O O . PRO A 1 399 ? 1.478 -2.618 -0.761 1.00 96.12 399 PRO A O 1
ATOM 3037 N N . VAL A 1 400 ? 0.847 -3.091 -2.866 1.00 95.75 400 VAL A N 1
ATOM 3038 C CA . VAL A 1 400 ? -0.121 -4.149 -2.538 1.00 95.75 400 VAL A CA 1
ATOM 3039 C C . VAL A 1 400 ? 0.637 -5.416 -2.136 1.00 95.75 400 VAL A C 1
ATOM 3041 O O . VAL A 1 400 ? 1.640 -5.761 -2.765 1.00 95.75 400 VAL A O 1
ATOM 3044 N N . GLY A 1 401 ? 0.147 -6.127 -1.117 1.00 94.12 401 GLY A N 1
ATOM 3045 C CA . GLY A 1 401 ? 0.673 -7.448 -0.763 1.00 94.12 401 GLY A CA 1
ATOM 3046 C C . GLY A 1 401 ? 2.046 -7.455 -0.083 1.00 94.12 401 GLY A C 1
ATOM 3047 O O . GLY A 1 401 ? 2.803 -8.408 -0.268 1.00 94.12 401 GLY A O 1
ATOM 3048 N N . LEU A 1 402 ? 2.394 -6.415 0.684 1.00 95.56 402 LEU A N 1
ATOM 3049 C CA . LEU A 1 402 ? 3.579 -6.470 1.548 1.00 95.56 402 LEU A CA 1
ATOM 3050 C C . LEU A 1 402 ? 3.453 -7.586 2.601 1.00 95.56 402 LEU A C 1
ATOM 3052 O O . LEU A 1 402 ? 2.378 -7.737 3.191 1.00 95.56 402 LEU A O 1
ATOM 3056 N N . PRO A 1 403 ? 4.542 -8.321 2.903 1.00 95.12 403 PRO A N 1
ATOM 3057 C CA . PRO A 1 403 ? 4.576 -9.248 4.029 1.00 95.12 403 PRO A CA 1
ATOM 3058 C C . PRO A 1 403 ? 4.278 -8.543 5.358 1.00 95.12 403 PRO A C 1
ATOM 3060 O O . PRO A 1 403 ? 4.717 -7.415 5.587 1.00 95.12 403 PRO A O 1
ATOM 3063 N N . LEU A 1 404 ? 3.584 -9.229 6.270 1.00 94.62 404 LEU A N 1
ATOM 3064 C CA . LEU A 1 404 ? 3.138 -8.644 7.540 1.00 94.62 404 LEU A CA 1
ATOM 3065 C C . LEU A 1 404 ? 4.294 -8.093 8.399 1.00 94.62 404 LEU A C 1
ATOM 3067 O O . LEU A 1 404 ? 4.123 -7.068 9.052 1.00 94.62 404 LEU A O 1
ATOM 3071 N N . ASP A 1 405 ? 5.472 -8.724 8.379 1.00 96.75 405 ASP A N 1
ATOM 3072 C CA . ASP A 1 405 ? 6.640 -8.250 9.139 1.00 96.75 405 ASP A CA 1
ATOM 3073 C C . ASP A 1 405 ? 7.231 -6.941 8.574 1.00 96.75 405 ASP A C 1
ATOM 3075 O O . ASP A 1 405 ? 7.674 -6.074 9.336 1.00 96.75 405 ASP A O 1
ATOM 3079 N N . GLU A 1 406 ? 7.178 -6.747 7.251 1.00 97.19 406 GLU A N 1
ATOM 3080 C CA . GLU A 1 406 ? 7.544 -5.471 6.620 1.00 97.19 406 GLU A CA 1
ATOM 3081 C C . GLU A 1 406 ? 6.506 -4.395 6.952 1.00 97.19 406 GLU A C 1
ATOM 3083 O O . GLU A 1 406 ? 6.864 -3.281 7.340 1.00 97.19 406 GLU A O 1
ATOM 3088 N N . VAL A 1 407 ? 5.214 -4.747 6.893 1.00 97.81 407 VAL A N 1
ATOM 3089 C CA . VAL A 1 407 ? 4.122 -3.851 7.300 1.00 97.81 407 VAL A CA 1
ATOM 3090 C C . VAL A 1 407 ? 4.283 -3.423 8.760 1.00 97.81 407 VAL A C 1
ATOM 3092 O O . VAL A 1 407 ? 4.161 -2.235 9.041 1.00 97.81 407 VAL A O 1
ATOM 3095 N N . ARG A 1 408 ? 4.632 -4.338 9.677 1.00 97.88 408 ARG A N 1
ATOM 3096 C CA . ARG A 1 408 ? 4.872 -4.021 11.097 1.00 97.88 408 ARG A CA 1
ATOM 3097 C C . ARG A 1 408 ? 5.967 -2.970 11.262 1.00 97.88 408 ARG A C 1
ATOM 3099 O O . ARG A 1 408 ? 5.796 -1.998 11.996 1.00 97.88 408 ARG A O 1
ATOM 3106 N N . THR A 1 409 ? 7.076 -3.143 10.546 1.00 97.69 409 THR A N 1
ATOM 3107 C CA . THR A 1 409 ? 8.193 -2.188 10.565 1.00 97.69 409 THR A CA 1
ATOM 3108 C C . THR A 1 409 ? 7.740 -0.802 10.092 1.00 97.69 409 THR A C 1
ATOM 3110 O O . THR A 1 409 ? 8.034 0.206 10.737 1.00 97.69 409 THR A O 1
ATOM 3113 N N . HIS A 1 410 ? 6.971 -0.736 9.002 1.00 98.06 410 HIS A N 1
ATOM 3114 C CA . HIS A 1 410 ? 6.476 0.529 8.459 1.00 98.06 410 HIS A CA 1
ATOM 3115 C C . HIS A 1 410 ? 5.364 1.172 9.295 1.00 98.06 410 HIS A C 1
ATOM 3117 O O . HIS A 1 410 ? 5.325 2.396 9.387 1.00 98.06 410 HIS A O 1
ATOM 3123 N N . ALA A 1 411 ? 4.499 0.387 9.938 1.00 97.81 411 ALA A N 1
ATOM 3124 C CA . ALA A 1 411 ? 3.477 0.890 10.850 1.00 97.81 411 ALA A CA 1
ATOM 3125 C C . ALA A 1 411 ? 4.108 1.566 12.078 1.00 97.81 411 ALA A C 1
ATOM 3127 O O . ALA A 1 411 ? 3.666 2.642 12.477 1.00 97.81 411 ALA A O 1
ATOM 3128 N N . GLY A 1 412 ? 5.191 0.998 12.623 1.00 97.19 412 GLY A N 1
ATOM 3129 C CA . GLY A 1 412 ? 5.970 1.628 13.693 1.00 97.19 412 GLY A CA 1
ATOM 3130 C C . GLY A 1 412 ? 6.513 3.006 13.295 1.00 97.19 412 GLY A C 1
ATOM 3131 O O . GLY A 1 412 ? 6.321 3.979 14.024 1.00 97.19 412 GLY A O 1
ATOM 3132 N N . GLU A 1 413 ? 7.116 3.107 12.108 1.00 97.31 413 GLU A N 1
ATOM 3133 C CA . GLU A 1 413 ? 7.595 4.379 11.543 1.00 97.31 413 GLU A CA 1
ATOM 3134 C C . GLU A 1 413 ? 6.450 5.371 11.281 1.00 97.31 413 GLU A C 1
ATOM 3136 O O . GLU A 1 413 ? 6.603 6.572 11.501 1.00 97.31 413 GLU A O 1
ATOM 3141 N N . ALA A 1 414 ? 5.287 4.883 10.848 1.00 97.12 414 ALA A N 1
ATOM 3142 C CA . ALA A 1 414 ? 4.116 5.713 10.600 1.00 97.12 414 ALA A CA 1
ATOM 3143 C C . ALA A 1 414 ? 3.606 6.373 11.891 1.00 97.12 414 ALA A C 1
ATOM 3145 O O . ALA A 1 414 ? 3.406 7.586 11.929 1.00 97.12 414 ALA A O 1
ATOM 3146 N N . VAL A 1 415 ? 3.456 5.595 12.968 1.00 96.56 415 VAL A N 1
ATOM 3147 C CA . VAL A 1 415 ? 3.025 6.101 14.282 1.00 96.56 415 VAL A CA 1
ATOM 3148 C C . VAL A 1 415 ? 4.041 7.090 14.855 1.00 96.56 415 VAL A C 1
ATOM 3150 O O . VAL A 1 415 ? 3.664 8.125 15.403 1.00 96.56 415 VAL A O 1
ATOM 3153 N N . ARG A 1 416 ? 5.334 6.811 14.671 1.00 95.81 416 ARG A N 1
ATOM 3154 C CA . ARG A 1 416 ? 6.420 7.719 15.048 1.00 95.81 416 ARG A CA 1
ATOM 3155 C C . ARG A 1 416 ? 6.282 9.079 14.353 1.00 95.81 416 ARG A C 1
ATOM 3157 O O . ARG A 1 416 ? 6.265 10.112 15.015 1.00 95.81 416 ARG A O 1
ATOM 3164 N N . ARG A 1 417 ? 6.066 9.081 13.034 1.00 94.94 417 ARG A N 1
ATOM 3165 C CA . ARG A 1 417 ? 5.840 10.306 12.243 1.00 94.94 417 ARG A CA 1
ATOM 3166 C C . ARG A 1 417 ? 4.585 11.061 12.654 1.00 94.94 417 ARG A C 1
ATOM 3168 O O . ARG A 1 417 ? 4.620 12.282 12.756 1.00 94.94 417 ARG A O 1
ATOM 3175 N N . MET A 1 418 ? 3.492 10.354 12.940 1.00 94.19 418 MET A N 1
ATOM 3176 C CA . MET A 1 418 ? 2.288 10.988 13.482 1.00 94.19 418 MET A CA 1
ATOM 3177 C C . MET A 1 418 ? 2.592 11.764 14.771 1.00 94.19 418 MET A C 1
ATOM 3179 O O . MET A 1 418 ? 2.134 12.897 14.928 1.00 94.19 418 MET A O 1
ATOM 3183 N N . ALA A 1 419 ? 3.377 11.174 15.679 1.00 92.81 419 ALA A N 1
ATOM 3184 C CA . ALA A 1 419 ? 3.784 11.819 16.923 1.00 92.81 419 ALA A CA 1
ATOM 3185 C C . ALA A 1 419 ? 4.705 13.031 16.669 1.00 92.81 419 ALA A C 1
ATOM 3187 O O . ALA A 1 419 ? 4.474 14.102 17.239 1.00 92.81 419 ALA A O 1
ATOM 3188 N N . GLU A 1 420 ? 5.685 12.921 15.765 1.00 91.81 420 GLU A N 1
ATOM 3189 C CA . GLU A 1 420 ? 6.538 14.049 15.348 1.00 91.81 420 GLU A CA 1
ATOM 3190 C C . GLU A 1 420 ? 5.701 15.225 14.816 1.00 91.81 420 GLU A C 1
ATOM 3192 O O . GLU A 1 420 ? 5.847 16.360 15.281 1.00 91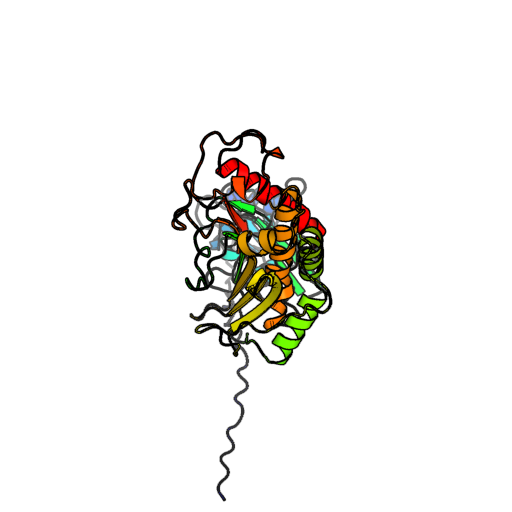.81 420 GLU A O 1
ATOM 3197 N N . THR A 1 421 ? 4.769 14.959 13.895 1.00 88.44 421 THR A N 1
ATOM 3198 C CA . THR A 1 421 ? 3.890 15.975 13.291 1.00 88.44 421 THR A CA 1
ATOM 3199 C C . THR A 1 421 ? 2.962 16.617 14.327 1.00 88.44 421 THR A C 1
ATOM 3201 O O . THR A 1 421 ? 2.637 17.810 14.235 1.00 88.44 421 THR A O 1
ATOM 3204 N N . TYR A 1 422 ? 2.583 15.868 15.365 1.00 86.50 422 TYR A N 1
ATOM 3205 C CA . TYR A 1 422 ? 1.817 16.373 16.503 1.00 86.50 422 TYR A CA 1
ATOM 3206 C C . TYR A 1 422 ? 2.654 17.185 17.507 1.00 86.50 422 TYR A C 1
ATOM 3208 O O . TYR A 1 422 ? 2.100 17.914 18.332 1.00 86.50 422 TYR A O 1
ATOM 3216 N N . GLY A 1 423 ? 3.983 17.136 17.396 1.00 88.56 423 GLY A N 1
ATOM 3217 C CA . GLY A 1 423 ? 4.914 17.942 18.178 1.00 88.56 423 GLY A CA 1
ATOM 3218 C C . GLY A 1 423 ? 5.498 17.242 19.403 1.00 88.56 423 GLY A C 1
ATOM 3219 O O . GLY A 1 423 ? 5.972 17.940 20.302 1.00 88.56 423 GLY A O 1
ATOM 3220 N N . PHE A 1 424 ? 5.472 15.909 19.459 1.00 89.69 424 PHE A N 1
ATOM 3221 C CA . PHE A 1 424 ? 6.214 15.145 20.465 1.00 89.69 424 PHE A CA 1
ATOM 3222 C C . PHE A 1 424 ? 7.726 15.295 20.265 1.00 89.69 424 PHE A C 1
ATOM 3224 O O . PHE A 1 424 ? 8.215 15.385 19.141 1.00 89.69 424 PHE A O 1
ATOM 3231 N N . THR A 1 425 ? 8.478 15.368 21.364 1.00 81.19 425 THR A N 1
ATOM 3232 C CA . THR A 1 425 ? 9.931 15.621 21.327 1.00 81.19 425 THR A CA 1
ATOM 3233 C C . THR A 1 425 ? 10.797 14.374 21.443 1.00 81.19 425 THR A C 1
ATOM 3235 O O . THR A 1 425 ? 11.995 14.476 21.191 1.00 81.19 425 THR A O 1
ATOM 3238 N N . GLY A 1 426 ? 10.226 13.247 21.871 1.00 80.25 426 GLY A N 1
ATOM 3239 C CA . GLY A 1 426 ? 10.914 11.961 22.025 1.00 80.25 426 GLY A CA 1
ATOM 3240 C C . GLY A 1 426 ? 10.536 10.917 20.972 1.00 80.25 426 GLY A C 1
ATOM 3241 O O . GLY A 1 426 ? 10.866 9.751 21.161 1.00 80.25 426 GLY A O 1
ATOM 3242 N N . ALA A 1 427 ? 9.816 11.323 19.921 1.00 74.56 427 ALA A N 1
ATOM 3243 C CA . ALA A 1 427 ? 9.456 10.475 18.785 1.00 74.56 427 ALA A CA 1
ATOM 3244 C C . ALA A 1 427 ? 10.633 10.205 17.840 1.00 74.56 427 ALA A C 1
ATOM 3246 O O . ALA A 1 427 ? 11.561 11.041 17.774 1.00 74.56 427 ALA A O 1
#